Protein AF-A0A8J9ZWD4-F1 (afdb_monomer)

Organism: Branchiostoma lanceolatum (NCBI:txid7740)

Solvent-accessible surface area (backbone atoms only — not comparable to full-atom values): 39593 Å² total; per-residue (Å²): 145,83,87,88,89,80,88,65,90,66,72,82,62,33,59,88,86,48,94,66,68,69,98,55,68,81,58,36,62,58,52,44,51,43,50,54,61,42,58,78,72,52,70,60,91,57,50,64,31,52,49,51,50,47,23,53,37,30,62,64,36,98,76,34,88,62,50,24,57,52,51,38,50,60,44,39,73,77,40,79,74,46,52,34,43,41,38,41,48,23,54,53,26,52,78,68,70,36,61,70,61,19,48,53,30,49,52,51,49,53,54,58,73,67,48,86,49,70,69,36,45,43,48,36,19,50,45,29,36,33,53,16,51,50,41,67,69,48,73,90,82,44,78,71,61,42,54,52,36,42,52,51,19,42,55,28,32,50,51,18,51,63,60,46,66,90,46,91,75,60,56,69,69,53,54,36,54,49,33,42,53,41,17,53,38,35,66,66,58,79,65,89,80,56,84,64,38,53,63,51,16,49,50,34,23,56,55,28,53,65,48,60,78,82,44,91,51,30,53,58,53,26,18,51,25,27,33,51,48,13,55,46,46,50,51,46,50,75,76,32,90,86,64,73,83,55,65,78,60,44,71,75,26,59,87,36,77,53,17,74,80,34,64,30,46,12,24,35,47,54,12,38,74,63,36,73,87,45,38,66,53,29,32,52,46,13,54,55,29,48,75,71,69,38,56,67,66,14,47,56,26,25,48,53,17,36,73,74,42,68,55,30,59,76,34,16,67,38,31,38,50,49,13,51,49,28,45,51,53,49,54,48,48,52,69,72,38,57,92,91,53,79,75,69,75,62,63,41,47,52,53,16,42,56,24,20,48,43,15,24,75,22,41,87,40,40,69,34,32,38,49,36,14,51,41,27,40,60,66,7,31,40,94,82,85,48,48,71,76,34,68,66,37,39,49,52,13,46,52,25,29,52,51,18,38,66,68,34,91,73,66,50,57,24,68,50,28,39,52,39,13,54,53,27,48,54,72,64,41,34,67,65,12,22,54,26,11,47,56,10,52,79,50,46,63,57,84,63,45,66,36,54,31,45,28,52,50,25,45,58,51,53,46,74,75,45,87,90,50,45,66,56,42,35,52,50,47,34,46,52,54,50,54,41,53,77,57,25,93,68,49,61,76,34,46,40,65,44,43,68,75,40,47,70,61,47,50,51,19,37,48,54,25,47,78,69,70,37,54,70,61,26,44,57,58,39,57,56,31,77,80,40,92,52,64,67,57,28,52,51,32,58,55,54,54,71,70,49,82,80,84,77,79,84,84,79,75,86,89,86,86,83,89,78,89,76,77,92,70,81,87,67,90,68,71,82,64,74,50,89,62,31,77,77,48,94,84,30,76,17,34,27,22,55,46,58,30,84,91,52,40,69,54,43,65,70,49,49,46,47,47,40,28,64,74,64,57,36,14,72,41,44,67,97,80,64,50,61,87,92,57,56,69,67,61,41,52,53,48,45,52,75,31,14,65,27,39,37,36,48,37,25,63,62,21,71,71,30,70,66,40,50,51,53,49,52,51,45,52,52,50,23,60,76,68,65,46,69,29,67,44,40,32,30,55,35,84,53,83,72,53,79,92,50,66,88,52,86,55,52,77,38,49,89,51,77,80,43,78,64,54,55,49,52,52,51,49,59,70,77,48,59,74,84,84,126

Nearest PDB structures (foldseek):
  7fcc-assembly1_A  TM=8.249E-01  e=3.438E-04  Homo sapiens
  6vbv-assembly1_4  TM=5.078E-01  e=5.452E-06  Bos taurus
  6voa-assembly1_F  TM=5.390E-01  e=8.966E-05  Bos taurus
  7xn7-assembly1_q  TM=3.445E-01  e=4.523E-06  Komagataella phaffii
  9g8o-assembly1_B  TM=3.625E-01  e=1.150E-05  Homo sapiens

Sequence (726 aa):
MADSKSSSTVPKPGFFHLDLLNNNQQDVPPRHNGLHGRMELEKGPMESAMTNLLSVLEFHKIRGKGEARKLLEALTERDENNLNAIANKQFIYGQLMRAKDEMACRDRLQELLSDESDATTARNARCFAEQGYALLFVREDNKGTFGNKISQAISLLEKALDLVRDIDVVTEEERLVWKFYLGKCYGRSNQVRDQDKLPSARRMLIEVTKMNPRWEHSKFYIARAWAHLGDLESKCRERWTSYKSPDNLLEEILQTEEGHIGPQFGCYRKALEINPDDSEIYRRCGRSYMRREMYEEARQMLDKSIEMMPDSTSNWFAYHLRSDLNMRQYEQLVKDSPKGGALPSKQLLQRAKQDAHASWEGAMTPFNIYHLGKVCHRLAIHPVTNEVLNRDELGDALDNFAMALQVEDTFANPKIHAARGRSLEVAGEHEKATESYKRAVENDDATFTGNLAGVLRNLLKLYGSEDRHREHYIAELAFWINEGYKRYPDITRALQGCVFKFGNQMIQACQHLIDHGKFEVARICLGCFQRHNNFRYQRTAASMERKLPLVYDDRASGPDDMLSAQSKSDVRVNLPVAVEKPRHGQEFQYDFFVSHSSKDADWVDFALLPALEADLRFKGCVADRDFVPGKSVFDNIIYSIENSYKTLLILTPNFVTSEWCKYETEQALMESLKSKTGRVIPIMLHECDVPASVRTITYLDVSRDAIGSYDWLKLKKALEETPPTD

Foldseek 3Di:
DDDDPDPDLFDPAAQVVPPLDDPDLVQLVLLLVLLVVVLVQADDLLNLLSLRLNLVSLVSHPPSVCVSVVSLVVSCVVPVLQRHSLVNQLVVCVVVVVVVSNVVSVVSNVVLSPDPDLVSLLNSLSRLLSNLVSLVSHDPQDPVVNLVSLVSSLVSLVSSCVSCVPPPPDDPLSNLVSLLSNLVSLLPRPPPPPPPSLVSSLVSLVVLLVPDPPPPRSLVSNLVSLLSNLSSQLVCVVVDVPDDDDPVLLVQQVVDPCVVVHSSSSSLVSSCVSPVLALVSLLSNLVSCVVVVVLVSSLVSLVSSCVSPVQCLNVLSSLQSQLVSLVVVQVVQQVVAPVVHDHDDCVSLVSSLVSLVSSCVNPVHLVSLLSNLVSLLVVQADPPPRAGPHVVSLVSSL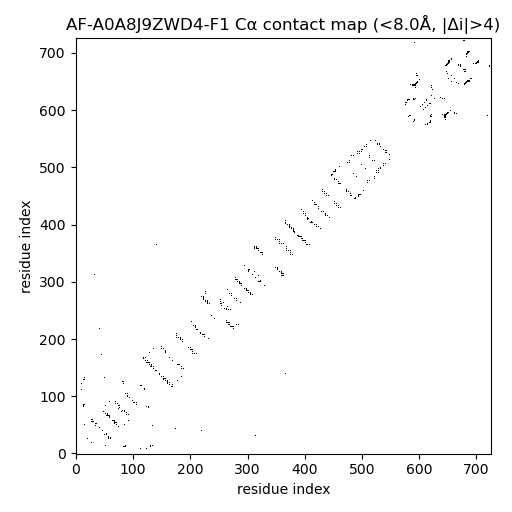VSLVSSLVRSPVSQALSSLQSNLSSCVNVVVLVSSLVSLVSSLVRDDQADLVSLLSNLVSLLVVCVPDDPCVVVSLLVNLVSLVVNVVRHVDNLVSLLVCCQPPVVSLLSSLVVCVVVPVLVSSLSNLVSCCPHPDVVSVVSSVVVNVPGDDDDPPPPDDDDDDDDDDDDDDDDPDDQDQLCCAPPDPQARFLEEEQDFPVCVCCCRPPVCCLCCVVVNGHYDYCVPHADPPDDPLVSLLNRLNRHQAYEYEDDQRLVPDPRSVSSLVSNLVVCVVVVFQRYEYEDCADDDPDPSCVVPDHHYCRPHHCDPVSSVVVSVVSVDTPDDD

Radius of gyration: 31.91 Å; Cα contacts (8 Å, |Δi|>4): 983; chains: 1; bounding box: 80×74×87 Å

Mean predicted aligned error: 15.42 Å

InterPro domains:
  IPR000157 Toll/interleukin-1 receptor homology (TIR) domain [PF13676] (592-705)
  IPR000157 Toll/interleukin-1 receptor homology (TIR) domain [PS50104] (588-719)
  IPR000157 Toll/interleukin-1 receptor homology (TIR) domain [SM00255] (589-722)
  IPR011990 Tetratricopeptide-like helical domain superfamily [G3DSA:1.25.40.10] (15-245)
  IPR011990 Tetratricopeptide-like helical domain superfamily [G3DSA:1.25.40.10] (265-365)
  IPR011990 Tetratricopeptide-like helical domain superfamily [G3DSA:1.25.40.10] (384-526)
  IPR011990 Tetratricopeptide-like helical domain superfamily [SSF48452] (186-444)
  IPR019734 Tetratricopeptide repeat [PS50005] (279-312)
  IPR019734 Tetratricopeptide repeat [SM00028] (279-312)
  IPR019734 Tetratricopeptide repeat [SM00028] (414-447)
  IPR035897 Toll/interleukin-1 receptor homology (TIR) domain superfamily [G3DSA:3.40.50.10140] (589-720)
  IPR035897 Toll/interleukin-1 receptor homology (TIR) domain superfamily [SSF52200] (584-721)
  IPR042342 Tetratricopeptide repeat protein 22 [PTHR16253] (9-721)

pLDDT: mean 84.42, std 15.43, range [25.09, 98.31]

Secondary structure (DSSP, 8-state):
---S--S-SS----STTS--S-S-GGGHHHHHHHHHHHHHH--STTHHHHHHHHHHHHHHSTT-TTHHHHHHHHHHHH-TT-HHHHHHHHHHHHHTT-HHHHHHHHHHHHHHHH--SHHHHHHHHHHHHHHHHHHHTS--S-HHHHHHHHHHHHHHHHHHHHHTTT-TTS-HHHHHHHHHHHHHHHHH---TT-TTHHHHHHHHHHHHHTS-TTSTTHHHHHHHHHHHHHHHHHHHHHH-TT----HHHHHHHTTSHHHHH-HHHHHHHHHHHH-TT-HHHHHHHHHHHHHTT-HHHHHHHHHHHHHH---HHHHHHHHHHHHHHHHHHHHHHHHHSPTTSPPPPTHHHHHHHHHHHHHHHH---HHHHHHHHHHHHHHHB-TTT--BS-HHHHHHHHHHHHHHHHHSTT---HHHHHHHHHHHHHHT-HHHHHHHHHHHHHH--TT-THHHHHHHHHHHHHHTT-STTHHHHHHHHHHHHHHHHHH-S--HHHHHHHHHH-HHHHHHHHHHHHHTT-HHHHHHHHHGGGG-S-HHHHHHHHHHHTTSPPPP----------------------S-----S-SS-TT-SEEEEEE--GGGHHHIIIIIHIIIIIIS---EE-HHHHSPTTS-HHHHHHHHHHTEEEEEEEESHHHHT-HHHHHHHHHHHHHHHHHTS--EEEEESS-----TTTTTS--EE-SSSS--HHHHHHHHHHHH-PPP--

Structure (mmCIF, N/CA/C/O backbone):
data_AF-A0A8J9ZWD4-F1
#
_entry.id   AF-A0A8J9ZWD4-F1
#
loop_
_atom_site.group_PDB
_atom_site.id
_atom_site.type_symbol
_atom_site.label_atom_id
_atom_site.label_alt_id
_atom_site.label_comp_id
_atom_site.label_asym_id
_atom_site.label_entity_id
_atom_site.label_seq_id
_atom_site.pdbx_PDB_ins_code
_atom_site.Cartn_x
_atom_site.Cartn_y
_atom_site.Cartn_z
_atom_site.occupancy
_atom_site.B_iso_or_equiv
_atom_site.auth_seq_id
_atom_site.auth_comp_id
_atom_site.auth_asym_id
_atom_site.auth_atom_id
_atom_site.pdbx_PDB_model_num
ATOM 1 N N . MET A 1 1 ? 48.307 6.789 3.325 1.00 34.34 1 MET A N 1
ATOM 2 C CA . MET A 1 1 ? 47.152 7.377 2.610 1.00 34.34 1 MET A CA 1
ATOM 3 C C . MET A 1 1 ? 46.886 6.560 1.354 1.00 34.34 1 MET A C 1
ATOM 5 O O . MET A 1 1 ? 47.219 6.976 0.257 1.00 34.34 1 MET A O 1
ATOM 9 N N . ALA A 1 2 ? 46.345 5.367 1.545 1.00 34.41 2 ALA A N 1
ATOM 10 C CA . ALA A 1 2 ? 45.766 4.507 0.525 1.00 34.41 2 ALA A CA 1
ATOM 11 C C . ALA A 1 2 ? 44.961 3.502 1.346 1.00 34.41 2 ALA A C 1
ATOM 13 O O . ALA A 1 2 ? 45.567 2.830 2.168 1.00 34.41 2 ALA A O 1
ATOM 14 N N . ASP A 1 3 ? 43.633 3.600 1.279 1.00 35.19 3 ASP A N 1
ATOM 15 C CA . ASP A 1 3 ? 42.637 2.572 1.620 1.00 35.19 3 ASP A CA 1
ATOM 16 C C . ASP A 1 3 ? 41.303 3.239 1.978 1.00 35.19 3 ASP A C 1
ATOM 18 O O . ASP A 1 3 ? 41.255 4.125 2.833 1.00 35.19 3 ASP A O 1
ATOM 22 N N . SER A 1 4 ? 40.237 2.790 1.292 1.00 31.16 4 SER A N 1
ATOM 23 C CA . SER A 1 4 ? 38.785 2.990 1.539 1.00 31.16 4 SER A CA 1
ATOM 24 C C . SER A 1 4 ? 37.913 3.545 0.389 1.00 31.16 4 SER A C 1
ATOM 26 O O . SER A 1 4 ? 36.801 4.007 0.631 1.00 31.16 4 SER A O 1
ATOM 28 N N . LYS A 1 5 ? 38.313 3.413 -0.885 1.00 32.53 5 LYS A N 1
ATOM 29 C CA . LYS A 1 5 ? 37.380 3.543 -2.032 1.00 32.53 5 LYS A CA 1
ATOM 30 C C . LYS A 1 5 ? 37.422 2.309 -2.943 1.00 32.53 5 LYS A C 1
ATOM 32 O O . LYS A 1 5 ? 37.867 2.392 -4.077 1.00 32.53 5 LYS A O 1
ATOM 37 N N . SER A 1 6 ? 36.973 1.156 -2.451 1.00 40.47 6 SER A N 1
ATOM 38 C CA . SER A 1 6 ? 36.888 -0.086 -3.243 1.00 40.47 6 SER A CA 1
ATOM 39 C C . SER A 1 6 ? 35.563 -0.840 -3.051 1.00 40.47 6 SER A C 1
ATOM 41 O O . SER A 1 6 ? 35.550 -2.049 -2.849 1.00 40.47 6 SER A O 1
ATOM 43 N N . SER A 1 7 ? 34.416 -0.156 -3.164 1.00 44.47 7 SER A N 1
ATOM 44 C CA . SER A 1 7 ? 33.125 -0.850 -3.359 1.00 44.47 7 SER A CA 1
ATOM 45 C C . SER A 1 7 ? 32.652 -0.771 -4.822 1.00 44.47 7 SER A C 1
ATOM 47 O O . SER A 1 7 ? 31.822 0.044 -5.208 1.00 44.47 7 SER A O 1
ATOM 49 N N . SER A 1 8 ? 33.292 -1.638 -5.616 1.00 57.69 8 SER A N 1
ATOM 50 C CA . SER A 1 8 ? 32.954 -2.228 -6.926 1.00 57.69 8 SER A CA 1
ATOM 51 C C . SER A 1 8 ? 32.304 -1.359 -8.024 1.00 57.69 8 SER A C 1
ATOM 53 O O . SER A 1 8 ? 31.080 -1.260 -8.129 1.00 57.69 8 SER A O 1
ATOM 55 N N . THR A 1 9 ? 33.134 -0.884 -8.959 1.00 74.50 9 THR A N 1
ATOM 56 C CA . THR A 1 9 ? 32.748 -0.496 -10.336 1.00 74.50 9 THR A CA 1
ATOM 57 C C . THR A 1 9 ? 32.312 -1.693 -11.196 1.00 74.50 9 THR A C 1
ATOM 59 O O . THR A 1 9 ? 31.734 -1.518 -12.266 1.00 74.50 9 THR A O 1
ATOM 62 N N . VAL A 1 10 ? 32.570 -2.912 -10.717 1.00 87.12 10 VAL A N 1
ATOM 63 C CA . VAL A 1 10 ? 32.197 -4.175 -11.357 1.00 87.12 10 VAL A CA 1
ATOM 64 C C . VAL A 1 10 ? 30.813 -4.618 -10.856 1.00 87.12 10 VAL A C 1
ATOM 66 O O . VAL A 1 10 ? 30.626 -4.747 -9.641 1.00 87.12 10 VAL A O 1
ATOM 69 N N . PRO A 1 11 ? 29.826 -4.843 -11.743 1.00 91.50 11 PRO A N 1
ATOM 70 C CA . PRO A 1 11 ? 28.492 -5.282 -11.351 1.00 91.50 11 PRO A CA 1
ATOM 71 C C . PRO A 1 11 ? 28.474 -6.762 -10.960 1.00 91.50 11 PRO A C 1
ATOM 73 O O . PRO A 1 11 ? 29.267 -7.559 -11.454 1.00 91.50 11 PRO A O 1
ATOM 76 N N . LYS A 1 12 ? 27.495 -7.151 -10.134 1.00 94.25 12 LYS A N 1
ATOM 77 C CA . LYS A 1 12 ? 27.036 -8.542 -10.026 1.00 94.25 12 LYS A CA 1
ATOM 78 C C . LYS A 1 12 ? 25.915 -8.727 -11.056 1.00 94.25 12 LYS A C 1
ATOM 80 O O . LYS A 1 12 ? 24.835 -8.187 -10.823 1.00 94.25 12 LYS A O 1
ATOM 85 N N . PRO A 1 13 ? 26.127 -9.403 -12.198 1.00 95.75 13 PRO A N 1
ATOM 86 C CA . PRO A 1 13 ? 25.119 -9.421 -13.254 1.00 95.75 13 PRO A CA 1
ATOM 87 C C . PRO A 1 13 ? 23.950 -10.373 -12.963 1.00 95.75 13 PRO A C 1
ATOM 89 O O . PRO A 1 13 ? 24.036 -11.269 -12.119 1.00 95.75 13 PRO A O 1
ATOM 92 N N . GLY A 1 14 ? 22.857 -10.189 -13.702 1.00 94.00 14 GLY A N 1
ATOM 93 C CA . GLY A 1 14 ? 21.661 -11.032 -13.659 1.00 94.00 14 GLY A CA 1
ATOM 94 C C . GLY A 1 14 ? 20.577 -10.486 -12.735 1.00 94.00 14 GLY A C 1
ATOM 95 O O . GLY A 1 14 ? 20.808 -9.597 -11.928 1.00 94.00 14 GLY A O 1
ATOM 96 N N . PHE A 1 15 ? 19.357 -10.990 -12.869 1.00 93.25 15 PHE A N 1
ATOM 97 C CA . PHE A 1 15 ? 18.174 -10.473 -12.175 1.00 93.25 15 PHE A CA 1
ATOM 98 C C . PHE A 1 15 ? 17.671 -11.421 -11.082 1.00 93.25 15 PHE A C 1
ATOM 100 O O . PHE A 1 15 ? 16.990 -10.981 -10.166 1.00 93.25 15 PHE A O 1
ATOM 107 N N . PHE A 1 16 ? 18.054 -12.700 -11.109 1.00 86.94 16 PHE A N 1
ATOM 108 C CA . PHE A 1 16 ? 17.645 -13.686 -10.096 1.00 86.94 16 PHE A CA 1
ATOM 109 C C . PHE A 1 16 ? 18.197 -13.418 -8.689 1.00 86.94 16 PHE A C 1
ATOM 111 O O . PHE A 1 16 ? 17.699 -13.976 -7.718 1.00 86.94 16 PHE A O 1
ATOM 118 N N . HIS A 1 17 ? 19.222 -12.570 -8.561 1.00 86.94 17 HIS A N 1
ATOM 119 C CA . HIS A 1 17 ? 19.726 -12.131 -7.259 1.00 86.94 17 HIS A CA 1
ATOM 120 C C . HIS A 1 17 ? 19.023 -10.867 -6.737 1.00 86.94 17 HIS A C 1
ATOM 122 O O . HIS A 1 17 ? 19.260 -10.472 -5.595 1.00 86.94 17 HIS A O 1
ATOM 128 N N . LEU A 1 18 ? 18.219 -10.207 -7.576 1.00 84.56 18 LEU A N 1
ATOM 129 C CA . LEU A 1 18 ? 17.433 -9.042 -7.204 1.00 84.56 18 LEU A CA 1
ATOM 130 C C . LEU A 1 18 ? 16.110 -9.521 -6.598 1.00 84.56 18 LEU A C 1
ATOM 132 O O . LEU A 1 18 ? 15.482 -10.448 -7.106 1.00 84.56 18 LEU A O 1
ATOM 136 N N . ASP A 1 19 ? 15.656 -8.852 -5.542 1.00 79.69 19 ASP A N 1
ATOM 137 C CA . ASP A 1 19 ? 14.355 -9.108 -4.916 1.00 79.69 19 ASP A CA 1
ATOM 138 C C . ASP A 1 19 ? 13.209 -8.557 -5.797 1.00 79.69 19 ASP A C 1
ATOM 140 O O . ASP A 1 19 ? 12.568 -7.543 -5.501 1.00 79.69 19 ASP A O 1
ATOM 144 N N . LEU A 1 20 ? 13.011 -9.171 -6.968 1.00 77.31 20 LEU A N 1
ATOM 145 C CA . LEU A 1 20 ? 12.060 -8.716 -7.987 1.00 77.31 20 LEU A CA 1
ATOM 146 C C . LEU A 1 20 ? 10.673 -9.315 -7.817 1.00 77.31 20 LEU A C 1
ATOM 148 O O . LEU A 1 20 ? 9.708 -8.684 -8.248 1.00 77.31 20 LEU A O 1
ATOM 152 N N . LEU A 1 21 ? 10.559 -10.501 -7.228 1.00 71.19 21 LEU A N 1
ATOM 153 C CA . LEU A 1 21 ? 9.311 -11.237 -7.047 1.00 71.19 21 LEU A CA 1
ATOM 154 C C . LEU A 1 21 ? 9.020 -11.390 -5.560 1.00 71.19 21 LEU A C 1
ATOM 156 O O . LEU A 1 21 ? 9.911 -11.730 -4.793 1.00 71.19 21 LEU A O 1
ATOM 160 N N . ASN A 1 22 ? 7.765 -11.176 -5.172 1.00 58.94 22 ASN A N 1
ATOM 161 C CA . ASN A 1 22 ? 7.299 -11.639 -3.872 1.00 58.94 22 ASN A CA 1
ATOM 162 C C . ASN A 1 22 ? 7.151 -13.170 -3.948 1.00 58.94 22 ASN A C 1
ATOM 164 O O . ASN A 1 22 ? 6.968 -13.719 -5.036 1.00 58.94 22 ASN A O 1
ATOM 168 N N . ASN A 1 23 ? 7.191 -13.869 -2.812 1.00 50.44 23 ASN A N 1
ATOM 169 C CA . ASN A 1 23 ? 7.121 -15.339 -2.749 1.00 50.44 23 ASN A CA 1
ATOM 170 C C . ASN A 1 23 ? 5.834 -15.947 -3.359 1.00 50.44 23 ASN A C 1
ATOM 172 O O . ASN A 1 23 ? 5.723 -17.167 -3.471 1.00 50.44 23 ASN A O 1
ATOM 176 N N . ASN A 1 24 ? 4.866 -15.120 -3.768 1.00 56.00 24 ASN A N 1
ATOM 177 C CA . ASN A 1 24 ? 3.596 -15.540 -4.338 1.00 56.00 24 ASN A CA 1
ATOM 178 C C . ASN A 1 24 ? 3.635 -15.591 -5.881 1.00 56.00 24 ASN A C 1
ATOM 180 O O . ASN A 1 24 ? 3.670 -14.570 -6.570 1.00 56.00 24 ASN A O 1
ATOM 184 N N . GLN A 1 25 ? 3.565 -16.802 -6.444 1.00 59.66 25 GLN A N 1
ATOM 185 C CA . GLN A 1 25 ? 3.552 -17.031 -7.898 1.00 59.66 25 GLN A CA 1
ATOM 186 C C . GLN A 1 25 ? 2.307 -16.455 -8.606 1.00 59.66 25 GLN A C 1
ATOM 188 O O . GLN A 1 25 ? 2.310 -16.324 -9.832 1.00 59.66 25 GLN A O 1
ATOM 193 N N . GLN A 1 26 ? 1.255 -16.084 -7.866 1.00 60.03 26 GLN A N 1
ATOM 194 C CA . GLN A 1 26 ? 0.027 -15.502 -8.424 1.00 60.03 26 GLN A CA 1
ATOM 195 C C . GLN A 1 26 ? 0.227 -14.092 -9.009 1.00 60.03 26 GLN A C 1
ATOM 197 O O . GLN A 1 26 ? -0.520 -13.697 -9.903 1.00 60.03 26 GLN A O 1
ATOM 202 N N . ASP A 1 27 ? 1.270 -13.366 -8.593 1.00 63.84 27 ASP A N 1
ATOM 203 C CA . ASP A 1 27 ? 1.571 -12.015 -9.095 1.00 63.84 27 ASP A CA 1
ATOM 204 C C . ASP A 1 27 ? 2.323 -12.005 -10.434 1.00 63.84 27 ASP A C 1
ATOM 206 O O . ASP A 1 27 ? 2.458 -10.961 -11.083 1.00 63.84 27 ASP A O 1
ATOM 210 N N . VAL A 1 28 ? 2.828 -13.159 -10.872 1.00 71.81 28 VAL A N 1
ATOM 211 C CA . VAL A 1 28 ? 3.659 -13.270 -12.076 1.00 71.81 28 VAL A CA 1
ATOM 212 C C . VAL A 1 28 ? 2.867 -12.969 -13.362 1.00 71.81 28 VAL A C 1
ATOM 214 O O . VAL A 1 28 ? 3.343 -12.148 -14.152 1.00 71.81 28 VAL A O 1
ATOM 217 N N . PRO A 1 29 ? 1.662 -13.533 -13.608 1.00 71.31 29 PRO A N 1
ATOM 218 C CA . PRO A 1 29 ? 0.928 -13.291 -14.855 1.00 71.31 29 PRO A CA 1
ATOM 219 C C . PRO A 1 29 ? 0.496 -11.828 -15.089 1.00 71.31 29 PRO A C 1
ATOM 221 O O . PRO A 1 29 ? 0.737 -11.323 -16.188 1.00 71.31 29 PRO A O 1
ATOM 224 N N . PRO A 1 30 ? -0.063 -11.088 -14.105 1.00 69.00 30 PRO A N 1
ATOM 225 C CA . PRO A 1 30 ? -0.394 -9.672 -14.296 1.00 69.00 30 PRO A CA 1
ATOM 226 C C . PRO A 1 30 ? 0.837 -8.806 -14.591 1.00 69.00 30 PRO A C 1
ATOM 228 O O . PRO A 1 30 ? 0.779 -7.892 -15.414 1.00 69.00 30 PRO A O 1
ATOM 231 N N . ARG A 1 31 ? 1.977 -9.098 -13.946 1.00 75.00 31 ARG A N 1
ATOM 232 C CA . ARG A 1 31 ? 3.239 -8.380 -14.187 1.00 75.00 31 ARG A CA 1
ATOM 233 C C . ARG A 1 31 ? 3.815 -8.679 -15.561 1.00 75.00 31 ARG A C 1
ATOM 235 O O . ARG A 1 31 ? 4.311 -7.765 -16.213 1.00 75.00 31 ARG A O 1
ATOM 242 N N . HIS A 1 32 ? 3.716 -9.930 -15.998 1.00 80.69 32 HIS A N 1
ATOM 243 C CA . HIS A 1 32 ? 4.103 -10.346 -17.339 1.00 80.69 32 HIS A CA 1
ATOM 244 C C . HIS A 1 32 ? 3.308 -9.572 -18.398 1.00 80.69 32 HIS A C 1
ATOM 246 O O . HIS A 1 32 ? 3.898 -8.938 -19.269 1.00 80.69 32 HIS A O 1
ATOM 252 N N . ASN A 1 33 ? 1.977 -9.553 -18.286 1.00 76.19 33 ASN A N 1
ATOM 253 C CA . ASN A 1 33 ? 1.113 -8.883 -19.261 1.00 76.19 33 ASN A CA 1
ATOM 254 C C . ASN A 1 33 ? 1.341 -7.365 -19.286 1.00 76.19 33 ASN A C 1
ATOM 256 O O . ASN A 1 33 ? 1.467 -6.781 -20.359 1.00 76.19 33 ASN A O 1
ATOM 260 N N . GLY A 1 34 ? 1.478 -6.735 -18.113 1.00 76.00 34 GLY A N 1
ATOM 261 C CA . GLY A 1 34 ? 1.783 -5.305 -18.025 1.00 76.00 34 GLY A CA 1
ATOM 262 C C . GLY A 1 34 ? 3.153 -4.937 -18.608 1.00 76.00 34 GLY A C 1
ATOM 263 O O . GLY A 1 34 ? 3.301 -3.866 -19.195 1.00 76.00 34 GLY A O 1
ATOM 264 N N . LEU A 1 35 ? 4.157 -5.812 -18.474 1.00 83.62 35 LEU A N 1
ATOM 265 C CA . LEU A 1 35 ? 5.470 -5.601 -19.089 1.00 83.62 35 LEU A CA 1
ATOM 266 C C . LEU A 1 35 ? 5.400 -5.761 -20.610 1.00 83.62 35 LEU A C 1
ATOM 268 O O . LEU A 1 35 ? 5.967 -4.941 -21.323 1.00 83.62 35 LEU A O 1
ATOM 272 N N . HIS A 1 36 ? 4.653 -6.754 -21.097 1.00 81.62 36 HIS A N 1
ATOM 273 C CA . HIS A 1 36 ? 4.448 -6.973 -22.527 1.00 81.62 36 HIS A CA 1
ATOM 274 C C . HIS A 1 36 ? 3.785 -5.765 -23.202 1.00 81.62 36 HIS A C 1
ATOM 276 O O . HIS A 1 36 ? 4.324 -5.240 -24.172 1.00 81.62 36 HIS A O 1
ATOM 282 N N . GLY A 1 37 ? 2.682 -5.252 -22.643 1.00 78.38 37 GLY A N 1
ATOM 283 C CA . GLY A 1 37 ? 2.024 -4.050 -23.173 1.00 78.38 37 GLY A CA 1
ATOM 284 C C . GLY A 1 37 ? 2.930 -2.814 -23.143 1.00 78.38 37 GLY A C 1
ATOM 285 O O . GLY A 1 37 ? 2.856 -1.950 -24.012 1.00 78.38 37 GLY A O 1
ATOM 286 N N . ARG A 1 38 ? 3.860 -2.735 -22.182 1.00 82.44 38 ARG A N 1
ATOM 287 C CA . ARG A 1 38 ? 4.849 -1.653 -22.143 1.00 82.44 38 ARG A CA 1
ATOM 288 C C . ARG A 1 38 ? 5.907 -1.770 -23.237 1.00 82.44 38 ARG A C 1
ATOM 290 O O . ARG A 1 38 ? 6.284 -0.741 -23.785 1.00 82.44 38 ARG A O 1
ATOM 297 N N . MET A 1 39 ? 6.361 -2.978 -23.565 1.00 86.56 39 MET A N 1
ATOM 298 C CA . MET A 1 39 ? 7.330 -3.207 -24.647 1.00 86.56 39 MET A CA 1
ATOM 299 C C . MET A 1 39 ? 6.781 -2.816 -26.029 1.00 86.56 39 MET A C 1
ATOM 301 O O . MET A 1 39 ? 7.552 -2.544 -26.944 1.00 86.56 39 MET A O 1
ATOM 305 N N . GLU A 1 40 ? 5.458 -2.754 -26.190 1.00 81.81 40 GLU A N 1
ATOM 306 C CA . GLU A 1 40 ? 4.823 -2.253 -27.416 1.00 81.81 40 GLU A CA 1
ATOM 307 C C . GLU A 1 40 ? 4.905 -0.720 -27.533 1.00 81.81 40 GLU A C 1
ATOM 309 O O . GLU A 1 40 ? 4.991 -0.188 -28.641 1.00 81.81 40 GLU A O 1
ATOM 314 N N . LEU A 1 41 ? 4.917 -0.013 -26.395 1.00 81.38 41 LEU A N 1
ATOM 315 C CA . LEU A 1 41 ? 4.883 1.453 -26.309 1.00 81.38 41 LEU A CA 1
ATOM 316 C C . LEU A 1 41 ? 6.269 2.087 -26.130 1.00 81.38 41 LEU A C 1
ATOM 318 O O . LEU A 1 41 ? 6.519 3.189 -26.618 1.00 81.38 41 LEU A O 1
ATOM 322 N N . GLU A 1 42 ? 7.156 1.422 -25.392 1.00 88.00 42 GLU A N 1
ATOM 323 C CA . GLU A 1 42 ? 8.497 1.894 -25.064 1.00 88.00 42 GLU A CA 1
ATOM 324 C C . GLU A 1 42 ? 9.539 1.108 -25.858 1.00 88.00 42 GLU A C 1
ATOM 326 O O . GLU A 1 42 ? 9.717 -0.090 -25.647 1.00 88.00 42 GLU A O 1
ATOM 331 N N . LYS A 1 43 ? 10.265 1.814 -26.725 1.00 85.44 43 LYS A N 1
ATOM 332 C CA . LYS A 1 43 ? 11.396 1.281 -27.489 1.00 85.44 43 LYS A CA 1
ATOM 333 C C . LYS A 1 43 ? 12.693 2.015 -27.148 1.00 85.44 43 LYS A C 1
ATOM 335 O O . LYS A 1 43 ? 12.664 3.123 -26.596 1.00 85.44 43 LYS A O 1
ATOM 340 N N . GLY A 1 44 ? 13.829 1.395 -27.451 1.00 88.19 44 GLY A N 1
ATOM 341 C CA . GLY A 1 44 ? 15.160 1.980 -27.264 1.00 88.19 44 GLY A CA 1
ATOM 342 C C . GLY A 1 44 ? 16.002 1.338 -26.145 1.00 88.19 44 GLY A C 1
ATOM 343 O O . GLY A 1 44 ? 15.901 0.134 -25.919 1.00 88.19 44 GLY A O 1
ATOM 344 N N . PRO A 1 45 ? 16.849 2.102 -25.421 1.00 89.81 45 PRO A N 1
ATOM 345 C CA . PRO A 1 45 ? 17.940 1.546 -24.604 1.00 89.81 45 PRO A CA 1
ATOM 346 C C . PRO A 1 45 ? 17.543 0.615 -23.447 1.00 89.81 45 PRO A C 1
ATOM 348 O O . PRO A 1 45 ? 18.400 -0.065 -22.897 1.00 89.81 45 PRO A O 1
ATOM 351 N N . MET A 1 46 ? 16.268 0.589 -23.048 1.00 93.38 46 MET A N 1
ATOM 352 C CA . MET A 1 46 ? 15.764 -0.271 -21.965 1.00 93.38 46 MET A CA 1
ATOM 353 C C . MET A 1 46 ? 15.078 -1.551 -22.461 1.00 93.38 46 MET A C 1
ATOM 355 O O . MET A 1 46 ? 14.562 -2.321 -21.651 1.00 93.38 46 MET A O 1
ATOM 359 N N . GLU A 1 47 ? 15.072 -1.824 -23.768 1.00 92.94 47 GLU A N 1
ATOM 360 C CA . GLU A 1 47 ? 14.500 -3.058 -24.328 1.00 92.94 47 GLU A CA 1
ATOM 361 C C . GLU A 1 47 ? 15.175 -4.324 -23.789 1.00 92.94 47 GLU A C 1
ATOM 363 O O . GLU A 1 47 ? 14.498 -5.314 -23.489 1.00 92.94 47 GLU A O 1
ATOM 368 N N . SER A 1 48 ? 16.495 -4.288 -23.601 1.00 94.12 48 SER A N 1
ATOM 369 C CA . SER A 1 48 ? 17.250 -5.376 -22.976 1.00 94.12 48 SER A CA 1
ATOM 370 C C . SER A 1 48 ? 16.846 -5.572 -21.512 1.00 94.12 48 SER A C 1
ATOM 372 O O . SER A 1 48 ? 16.608 -6.707 -21.098 1.00 94.12 48 SER A O 1
ATOM 374 N N . ALA A 1 49 ? 16.657 -4.487 -20.747 1.00 94.88 49 ALA A N 1
ATOM 375 C CA . ALA A 1 49 ? 16.159 -4.539 -19.369 1.00 94.88 49 ALA A CA 1
ATOM 376 C C . ALA A 1 49 ? 14.771 -5.193 -19.292 1.00 94.88 49 ALA A C 1
ATOM 378 O O . ALA A 1 49 ? 14.534 -6.066 -18.453 1.00 94.88 49 ALA A O 1
ATOM 379 N N . MET A 1 50 ? 13.859 -4.791 -20.185 1.00 93.94 50 MET A N 1
ATOM 380 C CA . MET A 1 50 ? 12.507 -5.348 -20.267 1.00 93.94 50 MET A CA 1
ATOM 381 C C . MET A 1 50 ? 12.535 -6.827 -20.656 1.00 93.94 50 MET A C 1
ATOM 383 O O . MET A 1 50 ? 11.864 -7.631 -20.017 1.00 93.94 50 MET A O 1
ATOM 387 N N . THR A 1 51 ? 13.366 -7.212 -21.625 1.00 94.31 51 THR A N 1
ATOM 388 C CA . THR A 1 51 ? 13.520 -8.613 -22.051 1.00 94.31 51 THR A CA 1
ATOM 389 C C . THR A 1 51 ? 14.116 -9.483 -20.939 1.00 94.31 51 THR A C 1
ATOM 391 O O . THR A 1 51 ? 13.613 -10.575 -20.666 1.00 94.31 51 THR A O 1
ATOM 394 N N . ASN A 1 52 ? 15.139 -8.986 -20.235 1.00 95.25 52 ASN A N 1
ATOM 395 C CA . ASN A 1 52 ? 15.725 -9.649 -19.070 1.00 95.25 52 ASN A CA 1
ATOM 396 C C . ASN A 1 52 ? 14.682 -9.847 -17.962 1.00 95.25 52 ASN A C 1
ATOM 398 O O . ASN A 1 52 ? 14.540 -10.955 -17.443 1.00 95.25 52 ASN A O 1
ATOM 402 N N . LEU A 1 53 ? 13.895 -8.817 -17.642 1.00 92.81 53 LEU A N 1
ATOM 403 C CA . LEU A 1 53 ? 12.825 -8.920 -16.650 1.00 92.81 53 LEU A CA 1
ATOM 404 C C . LEU A 1 53 ? 11.723 -9.895 -17.085 1.00 92.81 53 LEU A C 1
ATOM 406 O O . LEU A 1 53 ? 11.277 -10.709 -16.279 1.00 92.81 53 LEU A O 1
ATOM 410 N N . LEU A 1 54 ? 11.320 -9.856 -18.356 1.00 90.69 54 LEU A N 1
ATOM 411 C CA . LEU A 1 54 ? 10.318 -10.761 -18.913 1.00 90.69 54 LEU A CA 1
ATOM 412 C C . LEU A 1 54 ? 10.771 -12.220 -18.815 1.00 90.69 54 LEU A C 1
ATOM 414 O O . LEU A 1 54 ? 9.969 -13.081 -18.464 1.00 90.69 54 LEU A O 1
ATOM 418 N N . SER A 1 55 ? 12.061 -12.491 -19.038 1.00 91.44 55 SER A N 1
ATOM 419 C CA . SER A 1 55 ? 12.622 -13.836 -18.888 1.00 91.44 55 SER A CA 1
ATOM 420 C C . SER A 1 55 ? 12.515 -14.367 -17.454 1.00 91.44 55 SER A C 1
ATOM 422 O O . SER A 1 55 ? 12.185 -15.536 -17.262 1.00 91.44 55 SER A O 1
ATOM 424 N N . VAL A 1 56 ? 12.708 -13.511 -16.442 1.00 89.62 56 VAL A N 1
ATOM 425 C CA . VAL A 1 56 ? 12.521 -13.881 -15.029 1.00 89.62 56 VAL A CA 1
ATOM 426 C C . VAL A 1 56 ? 11.051 -14.193 -14.752 1.00 89.62 56 VAL A C 1
ATOM 428 O O . VAL A 1 56 ? 10.743 -15.204 -14.124 1.00 89.62 56 VAL A O 1
ATOM 431 N N . LEU A 1 57 ? 10.128 -13.369 -15.258 1.00 87.12 57 LEU A N 1
ATOM 432 C CA . LEU A 1 57 ? 8.689 -13.610 -15.107 1.00 87.12 57 LEU A CA 1
ATOM 433 C C . LEU A 1 57 ? 8.262 -14.924 -15.782 1.00 87.12 57 LEU A C 1
ATOM 435 O O . LEU A 1 57 ? 7.555 -15.722 -15.174 1.00 87.12 57 LEU A O 1
ATOM 439 N N . GLU A 1 58 ? 8.727 -15.191 -17.002 1.00 87.25 58 GLU A N 1
ATOM 440 C CA . GLU A 1 58 ? 8.447 -16.443 -17.714 1.00 87.25 58 GLU A CA 1
ATOM 441 C C . GLU A 1 58 ? 9.066 -17.668 -17.030 1.00 87.25 58 GLU A C 1
ATOM 443 O O . GLU A 1 58 ? 8.461 -18.740 -17.029 1.00 87.25 58 GLU A O 1
ATOM 448 N N . PHE A 1 59 ? 10.228 -17.521 -16.386 1.00 86.31 59 PHE A N 1
ATOM 449 C CA . PHE A 1 59 ? 10.846 -18.606 -15.623 1.00 86.31 59 PHE A CA 1
ATOM 450 C C . PHE A 1 59 ? 9.986 -19.025 -14.421 1.00 86.31 59 PHE A C 1
ATOM 452 O O . PHE A 1 59 ? 9.823 -20.216 -14.166 1.00 86.31 59 PHE A O 1
ATOM 459 N N . HIS A 1 60 ? 9.392 -18.062 -13.712 1.00 80.75 60 HIS A N 1
ATOM 460 C CA . HIS A 1 60 ? 8.549 -18.327 -12.540 1.00 80.75 60 HIS A CA 1
ATOM 461 C C . HIS A 1 60 ? 7.085 -18.660 -12.875 1.00 80.75 60 HIS A C 1
ATOM 463 O O . HIS A 1 60 ? 6.293 -18.967 -11.983 1.00 80.75 60 HIS A O 1
ATOM 469 N N . LYS A 1 61 ? 6.700 -18.630 -14.152 1.00 78.38 61 LYS A N 1
ATOM 470 C CA . LYS A 1 61 ? 5.351 -18.974 -14.605 1.00 78.38 61 LYS A CA 1
ATOM 471 C C . LYS A 1 61 ? 5.166 -20.495 -14.601 1.00 78.38 61 LYS A C 1
ATOM 473 O O . LYS A 1 61 ? 5.914 -21.220 -15.252 1.00 78.38 61 LYS A O 1
ATOM 478 N N . ILE A 1 62 ? 4.086 -20.978 -13.975 1.00 58.41 62 ILE A N 1
ATOM 479 C CA . ILE A 1 62 ? 3.731 -22.412 -13.803 1.00 58.41 62 ILE A CA 1
ATOM 480 C C . ILE A 1 62 ? 3.706 -23.214 -15.133 1.00 58.41 62 ILE A C 1
ATOM 482 O O . ILE A 1 62 ? 3.745 -24.442 -15.136 1.00 58.41 62 ILE A O 1
ATOM 486 N N . ARG A 1 63 ? 3.670 -22.543 -16.296 1.00 57.88 63 ARG A N 1
ATOM 487 C CA . ARG A 1 63 ? 3.666 -23.157 -17.639 1.00 57.88 63 ARG A CA 1
ATOM 488 C C . ARG A 1 63 ? 4.701 -22.551 -18.600 1.00 57.88 63 ARG A C 1
ATOM 490 O O . ARG A 1 63 ? 4.440 -22.506 -19.799 1.00 57.88 63 ARG A O 1
ATOM 497 N N . GLY A 1 64 ? 5.855 -22.100 -18.108 1.00 58.75 64 GLY A N 1
ATOM 498 C CA . GLY A 1 64 ? 6.844 -21.338 -18.888 1.00 58.75 64 GLY A CA 1
ATOM 499 C C . GLY A 1 64 ? 7.479 -22.029 -20.110 1.00 58.75 64 GLY A C 1
ATOM 500 O O . GLY A 1 64 ? 8.215 -21.367 -20.825 1.00 58.75 64 GLY A O 1
ATOM 501 N N . LYS A 1 65 ? 7.239 -23.330 -20.378 1.00 64.06 65 LYS A N 1
ATOM 502 C CA . LYS A 1 65 ? 7.601 -24.103 -21.608 1.00 64.06 65 LYS A CA 1
ATOM 503 C C . LYS A 1 65 ? 8.984 -23.820 -22.258 1.00 64.06 65 LYS A C 1
ATOM 505 O O . LYS A 1 65 ? 9.187 -24.112 -23.435 1.00 64.06 65 LYS A O 1
ATOM 510 N N . GLY A 1 66 ? 9.961 -23.301 -21.511 1.00 77.12 66 GLY A N 1
ATOM 511 C CA . GLY A 1 66 ? 11.265 -22.878 -22.033 1.00 77.12 66 GLY A CA 1
ATOM 512 C C . GLY A 1 66 ? 11.294 -21.507 -22.732 1.00 77.12 66 GLY A C 1
ATOM 513 O O . GLY A 1 66 ? 12.313 -21.184 -23.336 1.00 77.12 66 GLY A O 1
ATOM 514 N N . GLU A 1 67 ? 10.236 -20.697 -22.648 1.00 87.06 67 GLU A N 1
ATOM 515 C CA . GLU A 1 67 ? 10.160 -19.353 -23.247 1.00 87.06 67 GLU A CA 1
ATOM 516 C C . GLU A 1 67 ? 11.186 -18.385 -22.645 1.00 87.06 67 GLU A C 1
ATOM 518 O O . GLU A 1 67 ? 11.859 -17.672 -23.386 1.00 87.06 67 GLU A O 1
ATOM 523 N N . ALA A 1 68 ? 11.414 -18.439 -21.327 1.00 89.19 68 ALA A N 1
ATOM 524 C CA . ALA A 1 68 ? 12.460 -17.653 -20.662 1.00 89.19 68 ALA A CA 1
ATOM 525 C C . ALA A 1 68 ? 13.842 -17.845 -21.310 1.00 89.19 68 ALA A C 1
ATOM 527 O O . ALA A 1 68 ? 14.572 -16.885 -21.550 1.00 89.19 68 ALA A O 1
ATOM 528 N N . ARG A 1 69 ? 14.179 -19.095 -21.656 1.00 90.06 69 ARG A N 1
ATOM 529 C CA . ARG A 1 69 ? 15.426 -19.431 -22.348 1.00 90.06 69 ARG A CA 1
ATOM 530 C C . ARG A 1 69 ? 15.457 -18.844 -23.761 1.00 90.06 69 ARG A C 1
ATOM 532 O O . ARG A 1 69 ? 16.475 -18.272 -24.130 1.00 90.06 69 ARG A O 1
ATOM 539 N N . LYS A 1 70 ? 14.367 -18.955 -24.529 1.00 91.88 70 LYS A N 1
ATOM 540 C CA . LYS A 1 70 ? 14.287 -18.419 -25.902 1.00 91.88 70 LYS A CA 1
ATOM 541 C C . LYS A 1 70 ? 14.451 -16.900 -25.936 1.00 91.88 70 LYS A C 1
ATOM 543 O O . LYS A 1 70 ? 15.174 -16.392 -26.784 1.00 91.88 70 LYS A O 1
ATOM 548 N N . LEU A 1 71 ? 13.815 -16.189 -24.999 1.00 92.56 71 LEU A N 1
ATOM 549 C CA . LEU A 1 71 ? 13.949 -14.736 -24.861 1.00 92.56 71 LEU A CA 1
ATOM 550 C C . LEU A 1 71 ? 15.411 -14.331 -24.658 1.00 92.56 71 LEU A C 1
ATOM 552 O O . LEU A 1 71 ? 15.902 -13.422 -25.322 1.00 92.56 71 LEU A O 1
ATOM 556 N N . LEU A 1 72 ? 16.113 -15.034 -23.766 1.00 94.56 72 LEU A N 1
ATOM 557 C CA . LEU A 1 72 ? 17.515 -14.757 -23.474 1.00 94.56 72 LEU A CA 1
ATOM 558 C C . LEU A 1 72 ? 18.453 -15.181 -24.607 1.00 94.56 72 LEU A C 1
ATOM 560 O O . LEU A 1 72 ? 19.420 -14.475 -24.870 1.00 94.56 72 LEU A O 1
ATOM 564 N N . GLU A 1 73 ? 18.180 -16.296 -25.289 1.00 93.00 73 GLU A N 1
ATOM 565 C CA . GLU A 1 73 ? 18.921 -16.717 -26.487 1.00 93.00 73 GLU A CA 1
ATOM 566 C C . GLU A 1 73 ? 18.823 -15.637 -27.573 1.00 93.00 73 GLU A C 1
ATOM 568 O O . GLU A 1 73 ? 19.855 -15.099 -27.972 1.00 93.00 73 GLU A O 1
ATOM 573 N N . ALA A 1 74 ? 17.606 -15.203 -27.915 1.00 94.94 74 ALA A N 1
ATOM 574 C CA . ALA A 1 74 ? 17.363 -14.140 -28.890 1.00 94.94 74 ALA A CA 1
ATOM 575 C C . ALA A 1 74 ? 17.924 -12.768 -28.470 1.00 94.94 74 ALA A C 1
ATOM 577 O O . ALA A 1 74 ? 18.208 -11.928 -29.325 1.00 94.94 74 ALA A O 1
ATOM 578 N N . LEU A 1 75 ? 18.040 -12.487 -27.166 1.00 95.50 75 LEU A N 1
ATOM 579 C CA . LEU A 1 75 ? 18.710 -11.279 -26.676 1.00 95.50 75 LEU A CA 1
ATOM 580 C C . LEU A 1 75 ? 20.226 -11.387 -26.867 1.00 95.50 75 LEU A C 1
ATOM 582 O O . LEU A 1 75 ? 20.821 -10.474 -27.422 1.00 95.50 75 LEU A O 1
ATOM 586 N N . THR A 1 76 ? 20.837 -12.512 -26.488 1.00 95.62 76 THR A N 1
ATOM 587 C CA . THR A 1 76 ? 22.286 -12.721 -26.660 1.00 95.62 76 THR A CA 1
ATOM 588 C C . THR A 1 76 ? 22.727 -12.878 -28.115 1.00 95.62 76 THR A C 1
ATOM 590 O O . THR A 1 76 ? 23.887 -12.639 -28.416 1.00 95.62 76 THR A O 1
ATOM 593 N N . GLU A 1 77 ? 21.824 -13.247 -29.026 1.00 95.00 77 GLU A N 1
ATOM 594 C CA . GLU A 1 77 ? 22.080 -13.204 -30.475 1.00 95.00 77 GLU A CA 1
ATOM 595 C C . GLU A 1 77 ? 22.171 -11.767 -31.010 1.00 95.00 77 GLU A C 1
ATOM 597 O O . GLU A 1 77 ? 22.888 -11.512 -31.973 1.00 95.00 77 GLU A O 1
ATOM 602 N N . ARG A 1 78 ? 21.444 -10.826 -30.392 1.00 94.19 78 ARG A N 1
ATOM 603 C CA . ARG A 1 78 ? 21.449 -9.400 -30.760 1.00 94.19 78 ARG A CA 1
ATOM 604 C C . ARG A 1 78 ? 22.540 -8.611 -30.038 1.00 94.19 78 ARG A C 1
ATOM 606 O O . ARG A 1 78 ? 23.114 -7.700 -30.622 1.00 94.19 78 ARG A O 1
ATOM 613 N N . ASP A 1 79 ? 22.806 -8.960 -28.783 1.00 93.56 79 ASP A N 1
ATOM 614 C CA . ASP A 1 79 ? 23.836 -8.370 -27.932 1.00 93.56 79 ASP A CA 1
ATOM 615 C C . ASP A 1 79 ? 24.557 -9.476 -27.146 1.00 93.56 79 ASP A C 1
ATOM 617 O O . ASP A 1 79 ? 24.171 -9.854 -26.034 1.00 93.56 79 ASP A O 1
ATOM 621 N N . GLU A 1 80 ? 25.628 -10.003 -27.740 1.00 93.75 80 GLU A N 1
ATOM 622 C CA . GLU A 1 80 ? 26.448 -11.075 -27.161 1.00 93.75 80 GLU A CA 1
ATOM 623 C C . GLU A 1 80 ? 27.210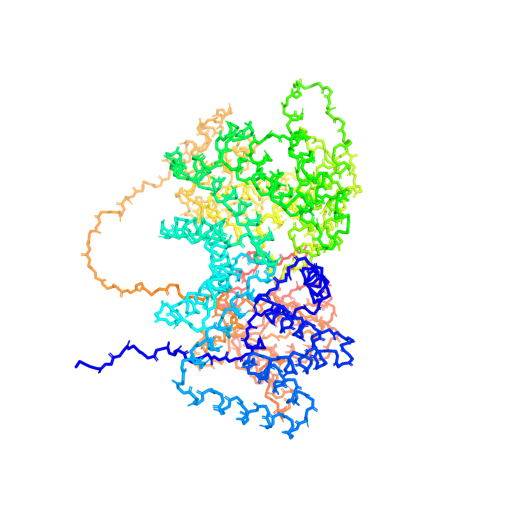 -10.658 -25.892 1.00 93.75 80 GLU A C 1
ATOM 625 O O . GLU A 1 80 ? 27.771 -11.511 -25.201 1.00 93.75 80 GLU A O 1
ATOM 630 N N . ASN A 1 81 ? 27.227 -9.359 -25.572 1.00 93.75 81 ASN A N 1
ATOM 631 C CA . ASN A 1 81 ? 27.959 -8.784 -24.448 1.00 93.75 81 ASN A CA 1
ATOM 632 C C . ASN A 1 81 ? 27.031 -8.323 -23.311 1.00 93.75 81 ASN A C 1
ATOM 634 O O . ASN A 1 81 ? 27.499 -7.726 -22.336 1.00 93.75 81 ASN A O 1
ATOM 638 N N . ASN A 1 82 ? 25.729 -8.622 -23.387 1.00 96.38 82 ASN A N 1
ATOM 639 C CA . ASN A 1 82 ? 24.775 -8.273 -22.339 1.00 96.38 82 ASN A CA 1
ATOM 640 C C . ASN A 1 82 ? 25.010 -9.101 -21.060 1.00 96.38 82 ASN A C 1
ATOM 642 O O . ASN A 1 82 ? 24.578 -10.252 -20.942 1.00 96.38 82 ASN A O 1
ATOM 646 N N . LEU A 1 83 ? 25.671 -8.497 -20.068 1.00 97.25 83 LEU A N 1
ATOM 647 C CA . LEU A 1 83 ? 26.050 -9.171 -18.820 1.00 97.25 83 LEU A CA 1
ATOM 648 C C . LEU A 1 83 ? 24.845 -9.756 -18.067 1.00 97.25 83 LEU A C 1
ATOM 650 O O . LEU A 1 83 ? 24.922 -10.872 -17.549 1.00 97.25 83 LEU A O 1
ATOM 654 N N . ASN A 1 84 ? 23.724 -9.029 -18.010 1.00 97.81 84 ASN A N 1
ATOM 655 C CA . ASN A 1 84 ? 22.523 -9.501 -17.323 1.00 97.81 84 ASN A CA 1
ATOM 656 C C . ASN A 1 84 ? 21.908 -10.711 -18.029 1.00 97.81 84 ASN A C 1
ATOM 658 O O . ASN A 1 84 ? 21.539 -11.675 -17.357 1.00 97.81 84 ASN A O 1
ATOM 662 N N . ALA A 1 85 ? 21.854 -10.700 -19.362 1.00 97.56 85 ALA A N 1
ATOM 663 C CA . ALA A 1 85 ? 21.311 -11.807 -20.139 1.00 97.56 85 ALA A CA 1
ATOM 664 C C . ALA A 1 85 ? 22.148 -13.079 -19.973 1.00 97.56 85 ALA A C 1
ATOM 666 O O . ALA A 1 85 ? 21.595 -14.153 -19.731 1.00 97.56 85 ALA A O 1
ATOM 667 N N . ILE A 1 86 ? 23.480 -12.967 -20.033 1.00 97.62 86 ILE A N 1
ATOM 668 C CA . ILE A 1 86 ? 24.382 -14.118 -19.873 1.00 97.62 86 ILE A CA 1
ATOM 669 C C . ILE A 1 86 ? 24.273 -14.697 -18.455 1.00 97.62 86 ILE A C 1
ATOM 671 O O . ILE A 1 86 ? 24.175 -15.913 -18.299 1.00 97.62 86 ILE A O 1
ATOM 675 N N . ALA A 1 87 ? 24.204 -13.854 -17.420 1.00 97.62 87 ALA A N 1
ATOM 676 C CA . ALA A 1 87 ? 24.021 -14.319 -16.042 1.00 97.62 87 ALA A CA 1
ATOM 677 C C . ALA A 1 87 ? 22.640 -14.941 -15.794 1.00 97.62 87 ALA A C 1
ATOM 679 O O . ALA A 1 87 ? 22.535 -15.956 -15.103 1.00 97.62 87 ALA A O 1
ATOM 680 N N . ASN A 1 88 ? 21.581 -14.399 -16.401 1.00 95.88 88 ASN A N 1
ATOM 681 C CA . ASN A 1 88 ? 20.255 -15.015 -16.365 1.00 95.88 88 ASN A CA 1
ATOM 682 C C . ASN A 1 88 ? 20.257 -16.388 -17.060 1.00 95.88 88 ASN A C 1
ATOM 684 O O . ASN A 1 88 ? 19.704 -17.344 -16.513 1.00 95.88 88 ASN A O 1
ATOM 688 N N . LYS A 1 89 ? 20.930 -16.526 -18.215 1.00 95.25 89 LYS A N 1
ATOM 689 C CA . LYS A 1 89 ? 21.118 -17.821 -18.898 1.00 95.25 89 LYS A CA 1
ATOM 690 C C . LYS A 1 89 ? 21.883 -18.805 -18.026 1.00 95.25 89 LYS A C 1
ATOM 692 O O . LYS A 1 89 ? 21.431 -19.936 -17.882 1.00 95.25 89 LYS A O 1
ATOM 697 N N . GLN A 1 90 ? 22.991 -18.372 -17.419 1.00 95.50 90 GLN A N 1
ATOM 698 C CA . GLN A 1 90 ? 23.779 -19.199 -16.506 1.00 95.50 90 GLN A CA 1
ATOM 699 C C . GLN A 1 90 ? 22.893 -19.765 -15.388 1.00 95.50 90 GLN A C 1
ATOM 701 O O . GLN A 1 90 ? 22.870 -20.976 -15.182 1.00 95.50 90 GLN A O 1
ATOM 706 N N . PHE A 1 91 ? 22.114 -18.912 -14.712 1.00 93.56 91 PHE A N 1
ATOM 707 C CA . PHE A 1 91 ? 21.205 -19.351 -13.652 1.00 93.56 91 PHE A CA 1
ATOM 708 C C . PHE A 1 91 ? 20.189 -20.386 -14.157 1.00 93.56 91 PHE A C 1
ATOM 710 O O . PHE A 1 91 ? 20.065 -21.463 -13.575 1.00 93.56 91 PHE A O 1
ATOM 717 N N . ILE A 1 92 ? 19.494 -20.094 -15.263 1.00 89.81 92 ILE A N 1
ATOM 718 C CA . ILE A 1 92 ? 18.466 -20.986 -15.822 1.00 89.81 92 ILE A CA 1
ATOM 719 C C . ILE A 1 92 ? 19.070 -22.321 -16.274 1.00 89.81 92 ILE A C 1
ATOM 721 O O . ILE A 1 92 ? 18.490 -23.371 -16.005 1.00 89.81 92 ILE A O 1
ATOM 725 N N . TYR A 1 93 ? 20.230 -22.322 -16.936 1.00 90.62 93 TYR A N 1
ATOM 726 C CA . TYR A 1 93 ? 20.894 -23.562 -17.346 1.00 90.62 93 TYR A CA 1
ATOM 727 C C . TYR A 1 93 ? 21.324 -24.417 -16.153 1.00 90.62 93 TYR A C 1
ATOM 729 O O . TYR A 1 93 ? 21.173 -25.638 -16.226 1.00 90.62 93 TYR A O 1
ATOM 737 N N . GLY A 1 94 ? 21.756 -23.798 -15.050 1.00 88.56 94 GLY A N 1
ATOM 738 C CA . GLY A 1 94 ? 22.021 -24.500 -13.794 1.00 88.56 94 GLY A CA 1
ATOM 739 C C . GLY A 1 94 ? 20.768 -25.180 -13.230 1.00 88.56 94 GLY A C 1
ATOM 740 O O . GLY A 1 94 ? 20.802 -26.366 -12.915 1.00 88.56 94 GLY A O 1
ATOM 741 N N . GLN A 1 95 ? 19.625 -24.483 -13.205 1.00 87.25 95 GLN A N 1
ATOM 742 C CA . GLN A 1 95 ? 18.338 -25.063 -12.771 1.00 87.25 95 GLN A CA 1
ATOM 743 C C . GLN A 1 95 ? 17.850 -26.199 -13.688 1.00 87.25 95 GLN A C 1
ATOM 745 O O . GLN A 1 95 ? 17.148 -27.105 -13.247 1.00 87.25 95 GLN A O 1
ATOM 750 N N . LEU A 1 96 ? 18.237 -26.174 -14.967 1.00 85.06 96 LEU A N 1
ATOM 751 C CA . LEU A 1 96 ? 17.942 -27.222 -15.949 1.00 85.06 96 LEU A CA 1
ATOM 752 C C . LEU A 1 96 ? 18.997 -28.341 -15.988 1.00 85.06 96 LEU A C 1
ATOM 754 O O . LEU A 1 96 ? 18.911 -29.212 -16.853 1.00 85.06 96 LEU A O 1
ATOM 758 N N . MET A 1 97 ? 19.998 -28.319 -15.099 1.00 86.88 97 MET A N 1
ATOM 759 C CA . MET A 1 97 ? 21.104 -29.287 -15.051 1.00 86.88 97 MET A CA 1
ATOM 760 C C . MET A 1 97 ? 21.907 -29.380 -16.366 1.00 86.88 97 MET A C 1
ATOM 762 O O . MET A 1 97 ? 22.501 -30.411 -16.688 1.00 86.88 97 MET A O 1
ATOM 766 N N . ARG A 1 98 ? 21.960 -28.290 -17.144 1.00 88.56 98 ARG A N 1
ATOM 767 C CA . ARG A 1 98 ? 22.719 -28.184 -18.402 1.00 88.56 98 ARG A CA 1
ATOM 768 C C . ARG A 1 98 ? 24.139 -27.678 -18.137 1.00 88.56 98 ARG A C 1
ATOM 770 O O . ARG A 1 98 ? 24.503 -26.574 -18.534 1.00 88.56 98 ARG A O 1
ATOM 777 N N . ALA A 1 99 ? 24.954 -28.507 -17.484 1.00 89.00 99 ALA A N 1
ATOM 778 C CA . ALA A 1 99 ? 26.273 -28.115 -16.973 1.00 89.00 99 ALA A CA 1
ATOM 779 C C . ALA A 1 99 ? 27.218 -27.510 -18.033 1.00 89.00 99 ALA A C 1
ATOM 781 O O . ALA A 1 99 ? 27.937 -26.558 -17.742 1.00 89.00 99 ALA A O 1
ATOM 782 N N . LYS A 1 100 ? 27.203 -28.024 -19.273 1.00 94.06 100 LYS A N 1
ATOM 783 C CA . LYS A 1 100 ? 28.044 -27.499 -20.364 1.00 94.06 100 LYS A CA 1
ATOM 784 C C . LYS A 1 100 ? 27.665 -26.064 -20.746 1.00 94.06 100 LYS A C 1
ATOM 786 O O . LYS A 1 100 ? 28.544 -25.232 -20.938 1.00 94.06 100 LYS A O 1
ATOM 791 N N . ASP A 1 101 ? 26.369 -25.783 -20.852 1.00 92.19 101 ASP A N 1
ATOM 792 C CA . ASP A 1 101 ? 25.871 -24.460 -21.240 1.00 92.19 101 ASP A CA 1
ATOM 793 C C . ASP A 1 101 ? 26.006 -23.454 -20.092 1.00 92.19 101 ASP A C 1
ATOM 795 O O . ASP A 1 101 ? 26.343 -22.292 -20.316 1.00 92.19 101 ASP A O 1
ATOM 799 N N . GLU A 1 102 ? 25.798 -23.908 -18.852 1.00 93.62 102 GLU A N 1
ATOM 800 C CA . GLU A 1 102 ? 26.075 -23.111 -17.657 1.00 93.62 102 GLU A CA 1
ATOM 801 C C . GLU A 1 102 ? 27.556 -22.704 -17.593 1.00 93.62 102 GLU A C 1
ATOM 803 O O . GLU A 1 102 ? 27.860 -21.529 -17.386 1.00 93.62 102 GLU A O 1
ATOM 808 N N . MET A 1 103 ? 28.472 -23.657 -17.806 1.00 95.06 103 MET A N 1
ATOM 809 C CA . MET A 1 103 ? 29.917 -23.409 -17.808 1.00 95.06 103 MET A CA 1
ATOM 810 C C . MET A 1 103 ? 30.313 -22.427 -18.912 1.00 95.06 103 MET A C 1
ATOM 812 O O . MET A 1 103 ? 30.999 -21.455 -18.625 1.00 95.06 103 MET A O 1
ATOM 816 N N . ALA A 1 104 ? 29.787 -22.590 -20.129 1.00 95.94 104 ALA A N 1
ATOM 817 C CA . ALA A 1 104 ? 30.030 -21.646 -21.219 1.00 95.94 104 ALA A CA 1
ATOM 818 C C . ALA A 1 104 ? 29.580 -20.212 -20.875 1.00 95.94 104 ALA A C 1
ATOM 820 O O . ALA A 1 104 ? 30.289 -19.251 -21.170 1.00 95.94 104 ALA A O 1
ATOM 821 N N . CYS A 1 105 ? 28.425 -20.048 -20.216 1.00 95.69 105 CYS A N 1
ATOM 822 C CA . CYS A 1 105 ? 27.978 -18.728 -19.758 1.00 95.69 105 CYS A CA 1
ATOM 823 C C . CYS A 1 105 ? 28.900 -18.160 -18.668 1.00 95.69 105 CYS A C 1
ATOM 825 O O . CYS A 1 105 ? 29.192 -16.966 -18.673 1.00 95.69 105 CYS A O 1
ATOM 827 N N . ARG A 1 106 ? 29.362 -19.010 -17.742 1.00 95.88 106 ARG A N 1
ATOM 828 C CA . ARG A 1 106 ? 30.276 -18.625 -16.660 1.00 95.88 106 ARG A CA 1
ATOM 829 C C . ARG A 1 106 ? 31.623 -18.152 -17.202 1.00 95.88 106 ARG A C 1
ATOM 831 O O . ARG A 1 106 ? 32.080 -17.084 -16.803 1.00 95.88 106 ARG A O 1
ATOM 838 N N . ASP A 1 107 ? 32.210 -18.905 -18.126 1.00 96.50 107 ASP A N 1
ATOM 839 C CA . ASP A 1 107 ? 33.492 -18.572 -18.751 1.00 96.50 107 ASP A CA 1
ATOM 840 C C . ASP A 1 107 ? 33.380 -17.254 -19.527 1.00 96.50 107 ASP A C 1
ATOM 842 O O . ASP A 1 107 ? 34.223 -16.369 -19.378 1.00 96.50 107 ASP A O 1
ATOM 846 N N . ARG A 1 108 ? 32.277 -17.062 -20.268 1.00 95.69 108 ARG A N 1
ATOM 847 C CA . ARG A 1 108 ? 32.012 -15.807 -20.985 1.00 95.69 108 ARG A CA 1
ATOM 848 C C . ARG A 1 108 ? 31.842 -14.612 -20.044 1.00 95.69 108 ARG A C 1
ATOM 850 O O . ARG A 1 108 ? 32.338 -13.529 -20.340 1.00 95.69 108 ARG A O 1
ATOM 857 N N . LEU A 1 109 ? 31.157 -14.778 -18.910 1.00 95.44 109 LEU A N 1
ATOM 858 C CA . LEU A 1 109 ? 31.053 -13.716 -17.901 1.00 95.44 109 LEU A CA 1
ATOM 859 C C . LEU A 1 109 ? 32.415 -13.374 -17.305 1.00 95.44 109 LEU A C 1
ATOM 861 O O . LEU A 1 109 ? 32.708 -12.197 -17.123 1.00 95.44 109 LEU A O 1
ATOM 865 N N . GLN A 1 110 ? 33.238 -14.380 -17.012 1.00 93.81 110 GLN A N 1
ATOM 866 C CA . GLN A 1 110 ? 34.579 -14.165 -16.481 1.00 93.81 110 GLN A CA 1
ATOM 867 C C . GLN A 1 110 ? 35.455 -13.395 -17.475 1.00 93.81 110 GLN A C 1
ATOM 869 O O . GLN A 1 110 ? 36.108 -12.434 -17.077 1.00 93.81 110 GLN A O 1
ATOM 874 N N . GLU A 1 111 ? 35.417 -13.767 -18.756 1.00 93.69 111 GLU A N 1
ATOM 875 C CA . GLU A 1 111 ? 36.109 -13.059 -19.836 1.00 93.69 111 GLU A CA 1
ATOM 876 C C . GLU A 1 111 ? 35.684 -11.584 -19.888 1.00 93.69 111 GLU A C 1
ATOM 878 O O . GLU A 1 111 ? 36.518 -10.690 -19.745 1.00 93.69 111 GLU A O 1
ATOM 883 N N . LEU A 1 112 ? 34.378 -11.317 -19.995 1.00 92.94 112 LEU A N 1
ATOM 884 C CA . LEU A 1 112 ? 33.855 -9.954 -20.108 1.00 92.94 112 LEU A CA 1
ATOM 885 C C . LEU A 1 112 ? 34.127 -9.107 -18.855 1.00 92.94 112 LEU A C 1
ATOM 887 O O . LEU A 1 112 ? 34.412 -7.920 -18.970 1.00 92.94 112 LEU A O 1
ATOM 891 N N . LEU A 1 113 ? 34.043 -9.678 -17.654 1.00 90.19 113 LEU A N 1
ATOM 892 C CA . LEU A 1 113 ? 34.292 -8.932 -16.413 1.00 90.19 113 LEU A CA 1
ATOM 893 C C . LEU A 1 113 ? 35.785 -8.673 -16.155 1.00 90.19 113 LEU A C 1
ATOM 895 O O . LEU A 1 113 ? 36.104 -7.834 -15.316 1.00 90.19 113 LEU A O 1
ATOM 899 N N . SER A 1 114 ? 36.680 -9.379 -16.853 1.00 87.00 114 SER A N 1
ATOM 900 C CA . SER A 1 114 ? 38.135 -9.199 -16.752 1.00 87.00 114 SER A CA 1
ATOM 901 C C . SER A 1 114 ? 38.717 -8.155 -17.715 1.00 87.00 114 SER A C 1
ATOM 903 O O . SER A 1 114 ? 39.873 -7.771 -17.572 1.00 87.00 114 SER A O 1
ATOM 905 N N . ASP A 1 115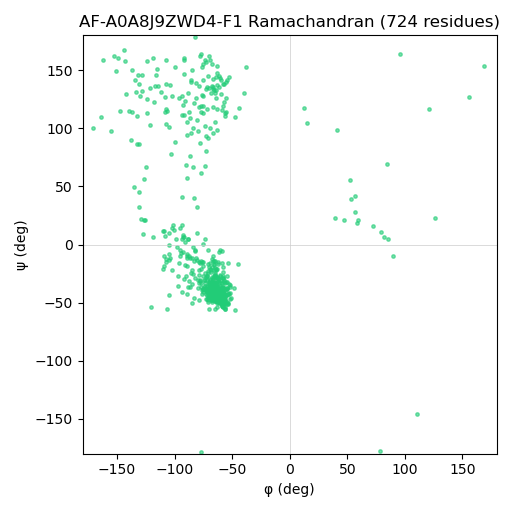 ? 37.930 -7.695 -18.689 1.00 82.56 115 ASP A N 1
ATOM 906 C CA . ASP A 1 115 ? 38.310 -6.667 -19.664 1.00 82.56 115 ASP A CA 1
ATOM 907 C C . ASP A 1 115 ? 38.300 -5.270 -19.008 1.00 82.56 115 ASP A C 1
ATOM 909 O O . ASP A 1 115 ? 37.298 -4.883 -18.417 1.00 82.56 115 ASP A O 1
ATOM 913 N N . GLU A 1 116 ? 39.378 -4.490 -19.120 1.00 81.94 116 GLU A N 1
ATOM 914 C CA . GLU A 1 116 ? 39.499 -3.140 -18.526 1.00 81.94 116 GLU A CA 1
ATOM 915 C C . GLU A 1 116 ? 39.305 -1.994 -19.542 1.00 81.94 116 GLU A C 1
ATOM 917 O O . GLU A 1 116 ? 39.633 -0.842 -19.262 1.00 81.94 116 GLU A O 1
ATOM 922 N N . SER A 1 117 ? 38.781 -2.281 -20.737 1.00 85.75 117 SER A N 1
ATOM 923 C CA . SER A 1 117 ? 38.543 -1.269 -21.773 1.00 85.75 117 SER A CA 1
ATOM 924 C C . SER A 1 117 ? 37.402 -0.293 -21.441 1.00 85.75 117 SER A C 1
ATOM 926 O O . SER A 1 117 ? 36.492 -0.588 -20.662 1.00 85.75 117 SER A O 1
ATOM 928 N N . ASP A 1 118 ? 37.364 0.853 -22.131 1.00 81.06 118 ASP A N 1
ATOM 929 C CA . ASP A 1 118 ? 36.221 1.779 -22.066 1.00 81.06 118 ASP A CA 1
ATOM 930 C C . ASP A 1 118 ? 34.902 1.100 -22.491 1.00 81.06 118 ASP A C 1
ATOM 932 O O . ASP A 1 118 ? 33.823 1.432 -21.988 1.00 81.06 118 ASP A O 1
ATOM 936 N N . ALA A 1 119 ? 34.982 0.091 -23.367 1.00 84.56 119 ALA A N 1
ATOM 937 C CA . ALA A 1 119 ? 33.842 -0.739 -23.742 1.00 84.56 119 ALA A CA 1
ATOM 938 C C . ALA A 1 119 ? 33.316 -1.563 -22.553 1.00 84.56 119 ALA A C 1
ATOM 940 O O . ALA A 1 119 ? 32.098 -1.721 -22.421 1.00 84.56 119 ALA A O 1
ATOM 941 N N . THR A 1 120 ? 34.187 -2.031 -21.650 1.00 88.56 120 THR A N 1
ATOM 942 C CA . THR A 1 120 ? 33.754 -2.627 -20.378 1.00 88.56 120 THR A CA 1
ATOM 943 C C . THR A 1 120 ? 33.044 -1.615 -19.499 1.00 88.56 120 THR A C 1
ATOM 945 O O . THR A 1 120 ? 31.999 -1.941 -18.936 1.00 88.56 120 THR A O 1
ATOM 948 N N . THR A 1 121 ? 33.546 -0.386 -19.392 1.00 89.75 121 THR A N 1
ATOM 949 C CA . THR A 1 121 ? 32.894 0.640 -18.565 1.00 89.75 121 THR A CA 1
ATOM 950 C C . THR A 1 121 ? 31.465 0.912 -19.041 1.00 89.75 121 THR A C 1
ATOM 952 O O . THR A 1 121 ? 30.534 0.895 -18.231 1.00 89.75 121 THR A O 1
ATOM 955 N N . ALA A 1 122 ? 31.256 1.042 -20.357 1.00 91.25 122 ALA A N 1
ATOM 956 C CA . ALA A 1 122 ? 29.919 1.164 -20.946 1.00 91.25 122 ALA A CA 1
ATOM 957 C C . ALA A 1 122 ? 29.028 -0.051 -20.638 1.00 91.25 122 ALA A C 1
ATOM 959 O O . ALA A 1 122 ? 27.859 0.091 -20.275 1.00 91.25 122 ALA A O 1
ATOM 960 N N . ARG A 1 123 ? 29.583 -1.262 -20.762 1.00 93.81 123 ARG A N 1
ATOM 961 C CA . ARG A 1 123 ? 28.886 -2.532 -20.508 1.00 93.81 123 ARG A CA 1
ATOM 962 C C . ARG A 1 123 ? 28.454 -2.669 -19.046 1.00 93.81 123 ARG A C 1
ATOM 964 O O . ARG A 1 123 ? 27.317 -3.047 -18.767 1.00 93.81 123 ARG A O 1
ATOM 971 N N . ASN A 1 124 ? 29.332 -2.311 -18.112 1.00 94.25 124 ASN A N 1
ATOM 972 C CA . ASN A 1 124 ? 29.055 -2.320 -16.677 1.00 94.25 124 ASN A CA 1
ATOM 973 C C . ASN A 1 124 ? 27.991 -1.281 -16.308 1.00 94.25 124 ASN A C 1
ATOM 975 O O . ASN A 1 124 ? 27.083 -1.581 -15.532 1.00 94.25 124 ASN A O 1
ATOM 979 N N . ALA A 1 125 ? 28.053 -0.091 -16.909 1.00 95.44 125 ALA A N 1
ATOM 980 C CA . ALA A 1 125 ? 27.044 0.943 -16.721 1.00 95.44 125 ALA A CA 1
ATOM 981 C C . ALA A 1 125 ? 25.657 0.496 -17.213 1.00 95.44 125 ALA A C 1
ATOM 983 O O . ALA A 1 125 ? 24.688 0.598 -16.459 1.00 95.44 125 ALA A O 1
ATOM 984 N N . ARG A 1 126 ? 25.564 -0.095 -18.415 1.00 96.31 126 ARG A N 1
ATOM 985 C CA . ARG A 1 126 ? 24.318 -0.701 -18.929 1.00 96.31 126 ARG A CA 1
ATOM 986 C C . ARG A 1 126 ? 23.779 -1.770 -17.985 1.00 96.31 126 ARG A C 1
ATOM 988 O O . ARG A 1 126 ? 22.598 -1.747 -17.653 1.00 96.31 126 ARG A O 1
ATOM 995 N N . CYS A 1 127 ? 24.648 -2.650 -17.484 1.00 97.06 127 CYS A N 1
ATOM 996 C CA . CYS A 1 127 ? 24.271 -3.689 -16.527 1.00 97.06 127 CYS A CA 1
ATOM 997 C C . CYS A 1 127 ? 23.573 -3.100 -15.288 1.00 97.06 127 CYS A C 1
ATOM 999 O O . CYS A 1 127 ? 22.475 -3.538 -14.941 1.00 97.06 127 CYS A O 1
ATOM 1001 N N . PHE A 1 128 ? 24.153 -2.064 -14.673 1.00 97.44 128 PHE A N 1
ATOM 1002 C CA . PHE A 1 128 ? 23.538 -1.370 -13.539 1.00 97.44 128 PHE A CA 1
ATOM 1003 C C . PHE A 1 128 ? 22.238 -0.643 -13.914 1.00 97.44 128 PHE A C 1
ATOM 1005 O O . PHE A 1 128 ? 21.261 -0.716 -13.164 1.00 97.44 128 PHE A O 1
ATOM 1012 N N . ALA A 1 129 ? 22.194 0.029 -15.067 1.00 97.06 129 ALA A N 1
ATOM 1013 C CA . ALA A 1 129 ? 21.015 0.767 -15.514 1.00 97.06 129 ALA A CA 1
ATOM 1014 C C . ALA A 1 129 ? 19.805 -0.159 -15.733 1.00 97.06 129 ALA A C 1
ATOM 1016 O O . ALA A 1 129 ? 18.703 0.138 -15.262 1.00 97.06 129 ALA A O 1
ATOM 1017 N N . GLU A 1 130 ? 20.017 -1.318 -16.363 1.00 97.12 130 GLU A N 1
ATOM 1018 C CA . GLU A 1 130 ? 18.984 -2.339 -16.556 1.00 97.12 130 GLU A CA 1
ATOM 1019 C C . GLU A 1 130 ? 18.469 -2.906 -15.218 1.00 97.12 130 GLU A C 1
ATOM 1021 O O . GLU A 1 130 ? 17.262 -3.081 -15.036 1.00 97.12 130 GLU A O 1
ATOM 1026 N N . GLN A 1 131 ? 19.362 -3.160 -14.254 1.00 96.56 131 GLN A N 1
ATOM 1027 C CA . GLN A 1 131 ? 18.980 -3.634 -12.915 1.00 96.56 131 GLN A CA 1
ATOM 1028 C C . GLN A 1 131 ? 18.174 -2.574 -12.148 1.00 96.56 131 GLN A C 1
ATOM 1030 O O . GLN A 1 131 ? 17.160 -2.886 -11.516 1.00 96.56 131 GLN A O 1
ATOM 1035 N N . GLY A 1 132 ? 18.586 -1.305 -12.238 1.00 94.75 132 GLY A N 1
ATOM 1036 C CA . GLY A 1 132 ? 17.857 -0.178 -11.661 1.00 94.75 132 GLY A CA 1
ATOM 1037 C C . GLY A 1 132 ? 16.456 -0.022 -12.258 1.00 94.75 132 GLY A C 1
ATOM 1038 O O . GLY A 1 132 ? 15.488 0.184 -11.519 1.00 94.75 132 GLY A O 1
ATOM 1039 N N . TYR A 1 133 ? 16.317 -0.201 -13.576 1.00 93.44 133 TYR A N 1
ATOM 1040 C CA . TYR A 1 133 ? 15.017 -0.246 -14.249 1.00 93.44 133 TYR A CA 1
ATOM 1041 C C . TYR A 1 133 ? 14.133 -1.383 -13.712 1.00 93.44 133 TYR A C 1
ATOM 1043 O O . TYR A 1 133 ? 12.964 -1.155 -13.387 1.00 93.44 133 TYR A O 1
ATOM 1051 N N . ALA A 1 134 ? 14.680 -2.595 -13.582 1.00 91.75 134 ALA A N 1
ATOM 1052 C CA . ALA A 1 134 ? 13.923 -3.768 -13.148 1.00 91.75 134 ALA A CA 1
ATOM 1053 C C . ALA A 1 134 ? 13.309 -3.588 -11.749 1.00 91.75 134 ALA A C 1
ATOM 1055 O O . ALA A 1 134 ? 12.139 -3.913 -11.534 1.00 91.75 134 ALA A O 1
ATOM 1056 N N . LEU A 1 135 ? 14.062 -2.994 -10.818 1.00 88.88 135 LEU A N 1
ATOM 1057 C CA . LEU A 1 135 ? 13.590 -2.692 -9.462 1.00 88.88 135 LEU A CA 1
ATOM 1058 C C . LEU A 1 135 ? 12.474 -1.637 -9.432 1.00 88.88 135 LEU A C 1
ATOM 1060 O O . LEU A 1 135 ? 11.591 -1.702 -8.576 1.00 88.88 135 LEU A O 1
ATOM 1064 N N . LEU A 1 136 ? 12.459 -0.693 -10.380 1.00 83.62 136 LEU A N 1
ATOM 1065 C CA . LEU A 1 136 ? 11.385 0.299 -10.509 1.00 83.62 136 LEU A CA 1
ATOM 1066 C C . LEU A 1 136 ? 10.063 -0.312 -11.010 1.00 83.62 136 LEU A C 1
ATOM 1068 O O . LEU A 1 136 ? 8.997 0.277 -10.803 1.00 83.62 136 LEU A O 1
ATOM 1072 N N . PHE A 1 137 ? 10.125 -1.464 -11.685 1.00 76.31 137 PHE A N 1
ATOM 1073 C CA . PHE A 1 137 ? 8.961 -2.168 -12.230 1.00 76.31 137 PHE A CA 1
ATOM 1074 C C . PHE A 1 137 ? 8.227 -3.036 -11.187 1.00 76.31 137 PHE A C 1
ATOM 1076 O O . PHE A 1 137 ? 7.165 -3.592 -11.469 1.00 76.31 137 PHE A O 1
ATOM 1083 N N . VAL A 1 138 ? 8.755 -3.161 -9.966 1.00 66.44 138 VAL A N 1
ATOM 1084 C CA . VAL A 1 138 ? 8.087 -3.890 -8.876 1.00 66.44 138 VAL A CA 1
ATOM 1085 C C . VAL A 1 138 ? 6.869 -3.093 -8.370 1.00 66.44 138 VAL A C 1
ATOM 1087 O O . VAL A 1 138 ? 6.944 -1.871 -8.218 1.00 66.44 138 VAL A O 1
ATOM 1090 N N . ARG A 1 139 ? 5.729 -3.770 -8.148 1.00 62.56 139 ARG A N 1
ATOM 1091 C CA . ARG A 1 139 ? 4.462 -3.146 -7.718 1.00 62.56 139 ARG A CA 1
ATOM 1092 C C . ARG A 1 139 ? 4.544 -2.571 -6.292 1.00 62.56 139 ARG A C 1
ATOM 1094 O O . ARG A 1 139 ? 5.370 -2.971 -5.474 1.00 62.56 139 ARG A O 1
ATOM 1101 N N . GLU A 1 140 ? 3.682 -1.586 -6.021 1.00 54.22 140 GLU A N 1
ATOM 1102 C CA . GLU A 1 140 ? 3.531 -0.904 -4.725 1.00 54.22 140 GLU A CA 1
ATOM 1103 C C . GLU A 1 140 ? 2.743 -1.776 -3.726 1.00 54.22 140 GLU A C 1
ATOM 1105 O O . GLU A 1 140 ? 1.668 -1.390 -3.277 1.00 54.22 140 GLU A O 1
ATOM 1110 N N . ASP A 1 141 ? 3.250 -2.962 -3.384 1.00 48.91 141 ASP A N 1
ATOM 1111 C CA . ASP A 1 141 ? 2.473 -3.914 -2.570 1.00 48.91 141 ASP A CA 1
ATOM 1112 C C . ASP A 1 141 ? 2.664 -3.677 -1.059 1.00 48.91 141 ASP A C 1
ATOM 1114 O O . ASP A 1 141 ? 1.733 -3.831 -0.274 1.00 48.91 141 ASP A O 1
ATOM 1118 N N . ASN A 1 142 ? 3.845 -3.198 -0.639 1.00 52.41 142 ASN A N 1
ATOM 1119 C CA . ASN A 1 142 ? 4.119 -2.805 0.745 1.00 52.41 142 ASN A CA 1
ATOM 1120 C C . ASN A 1 142 ? 5.022 -1.560 0.797 1.00 52.41 142 ASN A C 1
ATOM 1122 O O . ASN A 1 142 ? 6.086 -1.504 0.178 1.00 52.41 142 ASN A O 1
ATOM 1126 N N . LYS A 1 143 ? 4.618 -0.540 1.569 1.00 52.47 143 LYS A N 1
ATOM 1127 C CA . LYS A 1 143 ? 5.357 0.729 1.700 1.00 52.47 143 LYS A CA 1
ATOM 1128 C C . LYS A 1 143 ? 6.791 0.549 2.213 1.00 52.47 143 LYS A C 1
ATOM 1130 O O . LYS A 1 143 ? 7.658 1.327 1.816 1.00 52.47 143 LYS A O 1
ATOM 1135 N N . GLY A 1 144 ? 7.033 -0.443 3.076 1.00 58.00 144 GLY A N 1
ATOM 1136 C CA . GLY A 1 144 ? 8.358 -0.716 3.641 1.00 58.00 144 GLY A CA 1
ATOM 1137 C C . GLY A 1 144 ? 9.331 -1.286 2.608 1.00 58.00 144 GLY A C 1
ATOM 1138 O O . GLY A 1 144 ? 10.427 -0.758 2.426 1.00 58.00 144 GLY A O 1
ATOM 1139 N N . THR A 1 145 ? 8.911 -2.313 1.865 1.00 63.69 145 THR A N 1
ATOM 1140 C CA . THR A 1 145 ? 9.746 -2.943 0.829 1.00 63.69 145 THR A CA 1
ATOM 1141 C C . THR A 1 145 ? 9.908 -2.046 -0.396 1.00 63.69 145 THR A C 1
ATOM 1143 O O . THR A 1 145 ? 10.999 -1.963 -0.959 1.00 63.69 145 THR A O 1
ATOM 1146 N N . PHE A 1 146 ? 8.871 -1.291 -0.765 1.00 71.06 146 PHE A N 1
ATOM 1147 C CA . PHE A 1 146 ? 8.922 -0.359 -1.888 1.00 71.06 146 PHE A CA 1
ATOM 1148 C C . PHE A 1 146 ? 9.966 0.751 -1.688 1.00 71.06 146 PHE A C 1
ATOM 1150 O O . PHE A 1 146 ? 10.743 1.038 -2.597 1.00 71.06 146 PHE A O 1
ATOM 1157 N N . GLY A 1 147 ? 10.050 1.340 -0.487 1.00 76.19 147 GLY A N 1
ATOM 1158 C CA . GLY A 1 147 ? 11.061 2.359 -0.175 1.00 76.19 147 GLY A CA 1
ATOM 1159 C C . GLY A 1 147 ? 12.499 1.845 -0.321 1.00 76.19 147 GLY A C 1
ATOM 1160 O O . GLY A 1 147 ? 13.366 2.558 -0.840 1.00 76.19 147 GLY A O 1
ATOM 1161 N N . ASN A 1 148 ? 12.734 0.586 0.056 1.00 81.19 148 ASN A N 1
ATOM 1162 C CA . ASN A 1 148 ? 14.032 -0.071 -0.091 1.00 81.19 148 ASN A CA 1
ATOM 1163 C C . ASN A 1 148 ? 14.356 -0.348 -1.564 1.00 81.19 148 ASN A C 1
ATOM 1165 O O . ASN A 1 148 ? 15.455 -0.023 -2.011 1.00 81.19 148 ASN A O 1
ATOM 1169 N N . LYS A 1 149 ? 13.394 -0.861 -2.344 1.00 84.50 149 LYS A N 1
ATOM 1170 C CA . LYS A 1 149 ? 13.574 -1.125 -3.784 1.00 84.50 149 LYS A CA 1
ATOM 1171 C C . LYS A 1 149 ? 13.844 0.161 -4.573 1.00 84.50 149 LYS A C 1
ATOM 1173 O O . LYS A 1 149 ? 14.750 0.181 -5.400 1.00 84.50 149 LYS A O 1
ATOM 1178 N N . ILE A 1 150 ? 13.153 1.263 -4.258 1.00 87.06 150 ILE A N 1
ATOM 1179 C CA . ILE A 1 150 ? 13.438 2.581 -4.854 1.00 87.06 150 ILE A CA 1
ATOM 1180 C C . ILE A 1 150 ? 14.842 3.072 -4.480 1.00 87.06 150 ILE A C 1
ATOM 1182 O O . ILE A 1 150 ? 15.553 3.578 -5.343 1.00 87.06 150 ILE A O 1
ATOM 1186 N N . SER A 1 151 ? 15.270 2.896 -3.228 1.00 88.19 151 SER A N 1
ATOM 1187 C CA . SER A 1 151 ? 16.629 3.267 -2.797 1.00 88.19 151 SER A CA 1
ATOM 1188 C C . SER A 1 151 ? 17.711 2.462 -3.527 1.00 88.19 151 SER A C 1
ATOM 1190 O O . SER A 1 151 ? 18.715 3.029 -3.954 1.00 88.19 151 SER A O 1
ATOM 1192 N N . GLN A 1 152 ? 17.492 1.159 -3.730 1.00 90.50 152 GLN A N 1
ATOM 1193 C CA . GLN A 1 152 ? 18.397 0.311 -4.510 1.00 90.50 152 GLN A CA 1
ATOM 1194 C C . GLN A 1 152 ? 18.431 0.723 -5.988 1.00 90.50 152 GLN A C 1
ATOM 1196 O O . GLN A 1 152 ? 19.513 0.867 -6.553 1.00 90.50 152 GLN A O 1
ATOM 1201 N N . ALA A 1 153 ? 17.268 0.982 -6.597 1.00 92.19 153 ALA A N 1
ATOM 1202 C CA . ALA A 1 153 ? 17.177 1.447 -7.981 1.00 92.19 153 ALA A CA 1
ATOM 1203 C C . ALA A 1 153 ? 17.925 2.773 -8.196 1.00 92.19 153 ALA A C 1
ATOM 1205 O O . ALA A 1 153 ? 18.643 2.917 -9.183 1.00 92.19 153 ALA A O 1
ATOM 1206 N N . ILE A 1 154 ? 17.791 3.716 -7.254 1.00 92.44 154 ILE A N 1
ATOM 1207 C CA . ILE A 1 154 ? 18.548 4.976 -7.239 1.00 92.44 154 ILE A CA 1
ATOM 1208 C C . ILE A 1 154 ? 20.049 4.692 -7.260 1.00 92.44 154 ILE A C 1
ATOM 1210 O O . ILE A 1 154 ? 20.735 5.174 -8.154 1.00 92.44 154 ILE A O 1
ATOM 1214 N N . SER A 1 155 ? 20.536 3.871 -6.325 1.00 93.00 155 SER A N 1
ATOM 1215 C CA . SER A 1 155 ? 21.967 3.585 -6.205 1.00 93.00 155 SER A CA 1
ATOM 1216 C C . SER A 1 155 ? 22.550 2.962 -7.478 1.00 93.00 155 SER A C 1
ATOM 1218 O O . SER A 1 155 ? 23.658 3.305 -7.878 1.00 93.00 155 SER A O 1
ATOM 1220 N N . LEU A 1 156 ? 21.812 2.064 -8.136 1.00 95.69 156 LEU A N 1
ATOM 1221 C CA . LEU A 1 156 ? 22.258 1.423 -9.376 1.00 95.69 156 LEU A CA 1
ATOM 1222 C C . LEU A 1 156 ? 22.289 2.407 -10.555 1.00 95.69 156 LEU A C 1
ATOM 1224 O O . LEU A 1 156 ? 23.260 2.429 -11.305 1.00 95.69 156 LEU A O 1
ATOM 1228 N N . LEU A 1 157 ? 21.267 3.254 -10.702 1.00 95.88 157 LEU A N 1
ATOM 1229 C CA . LEU A 1 157 ? 21.215 4.255 -11.774 1.00 95.88 157 LEU A CA 1
ATOM 1230 C C . LEU A 1 157 ? 22.255 5.371 -11.587 1.00 95.88 157 LEU A C 1
ATOM 1232 O O . LEU A 1 157 ? 22.843 5.817 -12.570 1.00 95.88 157 LEU A O 1
ATOM 1236 N N . GLU A 1 158 ? 22.515 5.795 -10.346 1.00 95.00 158 GLU A N 1
ATOM 1237 C CA . GLU A 1 158 ? 23.608 6.723 -10.018 1.00 95.00 158 GLU A CA 1
ATOM 1238 C C . GLU A 1 158 ? 24.961 6.123 -10.415 1.00 95.00 158 GLU A C 1
ATOM 1240 O O . GLU A 1 158 ? 25.712 6.756 -11.151 1.00 95.00 158 GLU A O 1
ATOM 1245 N N . LYS A 1 159 ? 25.227 4.863 -10.039 1.00 95.19 159 LYS A N 1
ATOM 1246 C CA . LYS A 1 159 ? 26.450 4.150 -10.447 1.00 95.19 159 LYS A CA 1
ATOM 1247 C C . LYS A 1 159 ? 26.599 4.057 -11.963 1.00 95.19 159 LYS A C 1
ATOM 1249 O O . LYS A 1 159 ? 27.698 4.253 -12.472 1.00 95.19 159 LYS A O 1
ATOM 1254 N N . ALA A 1 160 ? 25.514 3.761 -12.680 1.00 95.88 160 ALA A N 1
ATOM 1255 C CA . ALA A 1 160 ? 25.537 3.696 -14.138 1.00 95.88 160 ALA A CA 1
ATOM 1256 C C . ALA A 1 160 ? 25.965 5.036 -14.757 1.00 95.88 160 ALA A C 1
ATOM 1258 O O . ALA A 1 160 ? 26.845 5.059 -15.614 1.00 95.88 160 ALA A O 1
ATOM 1259 N N . LEU A 1 161 ? 25.383 6.148 -14.297 1.00 94.94 161 LEU A N 1
ATOM 1260 C CA . LEU A 1 161 ? 25.706 7.490 -14.787 1.00 94.94 161 LEU A CA 1
ATOM 1261 C C . LEU A 1 161 ? 27.110 7.951 -14.377 1.00 94.94 161 LEU A C 1
ATOM 1263 O O . LEU A 1 161 ? 27.798 8.566 -15.187 1.00 94.94 161 LEU A O 1
ATOM 1267 N N . ASP A 1 162 ? 27.549 7.633 -13.158 1.00 93.81 162 ASP A N 1
ATOM 1268 C CA . ASP A 1 162 ? 28.884 7.986 -12.667 1.00 93.81 162 ASP A CA 1
ATOM 1269 C C . ASP A 1 162 ? 29.996 7.299 -13.470 1.00 93.81 162 ASP A C 1
ATOM 1271 O O . ASP A 1 162 ? 31.011 7.930 -13.766 1.00 93.81 162 ASP A O 1
ATOM 1275 N N . LEU A 1 163 ? 29.801 6.034 -13.867 1.00 92.44 163 LEU A N 1
ATOM 1276 C CA . LEU A 1 163 ? 30.774 5.282 -14.669 1.00 92.44 163 LEU A CA 1
ATOM 1277 C C . LEU A 1 163 ? 31.015 5.896 -16.052 1.00 92.44 163 LEU A C 1
ATOM 1279 O O . LEU A 1 163 ? 32.128 5.831 -16.563 1.00 92.44 163 LEU A O 1
ATOM 1283 N N . VAL A 1 164 ? 29.985 6.486 -16.659 1.00 92.00 164 VAL A N 1
ATOM 1284 C CA . VAL A 1 164 ? 30.052 7.034 -18.027 1.00 92.00 164 VAL A CA 1
ATOM 1285 C C . VAL A 1 164 ? 30.130 8.557 -18.052 1.00 92.00 164 VAL A C 1
ATOM 1287 O O . VAL A 1 164 ? 29.990 9.159 -19.113 1.00 92.00 164 VAL A O 1
ATOM 1290 N N . ARG A 1 165 ? 30.332 9.200 -16.895 1.00 88.31 165 ARG A N 1
ATOM 1291 C CA . ARG A 1 165 ? 30.341 10.664 -16.783 1.00 88.31 165 ARG A CA 1
ATOM 1292 C C . ARG A 1 165 ? 31.423 11.306 -17.647 1.00 88.31 165 ARG A C 1
ATOM 1294 O O . ARG A 1 165 ? 31.173 12.331 -18.271 1.00 88.31 165 ARG A O 1
ATOM 1301 N N . ASP A 1 166 ? 32.599 10.686 -17.664 1.00 83.06 166 ASP A N 1
ATOM 1302 C CA . ASP A 1 166 ? 33.813 11.245 -18.258 1.00 83.06 166 ASP A CA 1
ATOM 1303 C C . ASP A 1 166 ? 34.226 10.498 -19.552 1.00 83.06 166 ASP A C 1
ATOM 1305 O O . ASP A 1 166 ? 35.329 10.701 -20.053 1.00 83.06 166 ASP A O 1
ATOM 1309 N N . ILE A 1 167 ? 33.354 9.631 -20.098 1.00 81.06 167 ILE A N 1
ATOM 1310 C CA . ILE A 1 167 ? 33.658 8.755 -21.245 1.00 81.06 167 ILE A CA 1
ATOM 1311 C C . ILE A 1 167 ? 32.529 8.804 -22.286 1.00 81.06 167 ILE A C 1
ATOM 1313 O O . ILE A 1 167 ? 31.357 8.605 -21.964 1.00 81.06 167 ILE A O 1
ATOM 1317 N N . ASP A 1 168 ? 32.879 8.992 -23.561 1.00 82.31 168 ASP A N 1
ATOM 1318 C CA . ASP A 1 168 ? 31.919 9.130 -24.670 1.00 82.31 168 ASP A CA 1
ATOM 1319 C C . ASP A 1 168 ? 31.614 7.805 -25.399 1.00 82.31 168 ASP A C 1
ATOM 1321 O O . ASP A 1 168 ? 31.539 7.724 -26.620 1.00 82.31 168 ASP A O 1
ATOM 1325 N N . VAL A 1 169 ? 31.471 6.725 -24.630 1.00 84.94 169 VAL A N 1
ATOM 1326 C CA . VAL A 1 169 ? 31.161 5.365 -25.131 1.00 84.94 169 VAL A CA 1
ATOM 1327 C C . VAL A 1 169 ? 29.666 5.032 -25.125 1.00 84.94 169 VAL A C 1
ATOM 1329 O O . VAL A 1 169 ? 29.240 3.987 -25.622 1.00 84.94 169 VAL A O 1
ATOM 1332 N N . VAL A 1 170 ? 28.860 5.913 -24.540 1.00 91.00 170 VAL A N 1
ATOM 1333 C CA . VAL A 1 170 ? 27.403 5.812 -24.443 1.00 91.00 170 VAL A CA 1
ATOM 1334 C C . VAL A 1 170 ? 26.810 7.050 -25.102 1.00 91.00 170 VAL A C 1
ATOM 1336 O O . VAL A 1 170 ? 27.284 8.159 -24.864 1.00 91.00 170 VAL A O 1
ATOM 1339 N N . THR A 1 171 ? 25.780 6.866 -25.927 1.00 92.56 171 THR A N 1
ATOM 1340 C CA . THR A 1 171 ? 25.118 7.988 -26.612 1.00 92.56 171 THR A CA 1
ATOM 1341 C C . THR A 1 171 ? 24.465 8.942 -25.611 1.00 92.56 171 THR A C 1
ATOM 1343 O O . THR A 1 171 ? 24.065 8.538 -24.514 1.00 92.56 171 THR A O 1
ATOM 1346 N N . GLU A 1 172 ? 24.314 10.213 -25.984 1.00 92.56 172 GLU A N 1
ATOM 1347 C CA . GLU A 1 172 ? 23.630 11.178 -25.120 1.00 92.56 172 GLU A CA 1
ATOM 1348 C C . GLU A 1 172 ? 22.171 10.772 -24.874 1.00 92.56 172 GLU A C 1
ATOM 1350 O O . GLU A 1 172 ? 21.691 10.849 -23.744 1.00 92.56 172 GLU A O 1
ATOM 1355 N N . GLU A 1 173 ? 21.481 10.253 -25.892 1.00 94.31 173 GLU A N 1
ATOM 1356 C CA . GLU A 1 173 ? 20.117 9.743 -25.767 1.00 94.31 173 GLU A CA 1
ATOM 1357 C C . GLU A 1 173 ? 20.022 8.601 -24.744 1.00 94.31 173 GLU A C 1
ATOM 1359 O O . GLU A 1 173 ? 19.119 8.598 -23.906 1.00 94.31 173 GLU A O 1
ATOM 1364 N N . GLU A 1 174 ? 20.977 7.667 -24.744 1.00 94.62 174 GLU A N 1
ATOM 1365 C CA . GLU A 1 174 ? 21.035 6.576 -23.767 1.00 94.62 174 GLU A CA 1
ATOM 1366 C C . GLU A 1 174 ? 21.256 7.097 -22.335 1.00 94.62 174 GLU A C 1
ATOM 1368 O O . GLU A 1 174 ? 20.516 6.712 -21.423 1.00 94.62 174 GLU A O 1
ATOM 1373 N N . ARG A 1 175 ? 22.174 8.056 -22.135 1.00 94.94 175 ARG A N 1
ATOM 1374 C CA . ARG A 1 175 ? 22.366 8.719 -20.828 1.00 94.94 175 ARG A CA 1
ATOM 1375 C C . ARG A 1 175 ? 21.100 9.442 -20.358 1.00 94.94 175 ARG A C 1
ATOM 1377 O O . ARG A 1 175 ? 20.744 9.365 -19.178 1.00 94.94 175 ARG A O 1
ATOM 1384 N N . LEU A 1 176 ? 20.396 10.128 -21.260 1.00 96.50 176 LEU A N 1
ATOM 1385 C CA . LEU A 1 176 ? 19.137 10.809 -20.950 1.00 96.50 176 LEU A CA 1
ATOM 1386 C C . LEU A 1 176 ? 18.033 9.815 -20.560 1.00 96.50 176 LEU A C 1
ATOM 1388 O O . LEU A 1 176 ? 17.292 10.077 -19.613 1.00 96.50 176 LEU A O 1
ATOM 1392 N N . VAL A 1 177 ? 17.949 8.644 -21.198 1.00 96.62 177 VAL A N 1
ATOM 1393 C CA . VAL A 1 177 ? 17.012 7.582 -20.784 1.00 96.62 177 VAL A CA 1
ATOM 1394 C C . VAL A 1 177 ? 17.304 7.109 -19.355 1.00 96.62 177 VAL A C 1
ATOM 1396 O O . VAL A 1 177 ? 16.377 6.920 -18.563 1.00 96.62 177 VAL A O 1
ATOM 1399 N N . TRP A 1 178 ? 18.571 6.976 -18.960 1.00 97.06 178 TRP A N 1
ATOM 1400 C CA . TRP A 1 178 ? 18.916 6.600 -17.582 1.00 97.06 178 TRP A CA 1
ATOM 1401 C C . TRP A 1 178 ? 18.545 7.706 -16.585 1.00 97.06 178 TRP A C 1
ATOM 1403 O O . TRP A 1 178 ? 17.935 7.428 -15.547 1.00 97.06 178 TRP A O 1
ATOM 1413 N N . LYS A 1 179 ? 18.814 8.975 -16.930 1.00 97.06 179 LYS A N 1
ATOM 1414 C CA . LYS A 1 179 ? 18.386 10.152 -16.151 1.00 97.06 179 LYS A CA 1
ATOM 1415 C C . LYS A 1 179 ? 16.866 10.240 -16.011 1.00 97.06 179 LYS A C 1
ATOM 1417 O O . LYS A 1 179 ? 16.376 10.594 -14.940 1.00 97.06 179 LYS A O 1
ATOM 1422 N N . PHE A 1 180 ? 16.105 9.879 -17.045 1.00 96.56 180 PHE A N 1
ATOM 1423 C CA . PHE A 1 180 ? 14.644 9.803 -16.982 1.00 96.56 180 PHE A CA 1
ATOM 1424 C C . PHE A 1 180 ? 14.183 8.835 -15.884 1.00 96.56 180 PHE A C 1
ATOM 1426 O O . PHE A 1 180 ? 13.344 9.187 -15.048 1.00 96.56 180 PHE A O 1
ATOM 1433 N N . TYR A 1 181 ? 14.765 7.635 -15.832 1.00 95.44 181 TYR A N 1
ATOM 1434 C CA . TYR A 1 181 ? 14.444 6.652 -14.799 1.00 95.44 181 TYR A CA 1
ATOM 1435 C C . TYR A 1 181 ? 14.900 7.075 -13.405 1.00 95.44 181 TYR A C 1
ATOM 1437 O O . TYR A 1 181 ? 14.127 6.946 -12.452 1.00 95.44 181 TYR A O 1
ATOM 1445 N N . LEU A 1 182 ? 16.090 7.662 -13.284 1.00 94.88 182 LEU A N 1
ATOM 1446 C CA . LEU A 1 182 ? 16.585 8.180 -12.010 1.00 94.88 182 LEU A CA 1
ATOM 1447 C C . LEU A 1 182 ? 15.703 9.325 -11.486 1.00 94.88 182 LEU A C 1
ATOM 1449 O O . LEU A 1 182 ? 15.301 9.316 -10.320 1.00 94.88 182 LEU A O 1
ATOM 1453 N N . GLY A 1 183 ? 15.300 10.252 -12.359 1.00 93.44 183 GLY A N 1
ATOM 1454 C CA . GLY A 1 183 ? 14.366 11.329 -12.035 1.00 93.44 183 GLY A CA 1
ATOM 1455 C C . GLY A 1 183 ? 13.016 10.805 -11.536 1.00 93.44 183 GLY A C 1
ATOM 1456 O O . GLY A 1 183 ? 12.481 11.305 -10.542 1.00 93.44 183 GLY A O 1
ATOM 1457 N N . LYS A 1 184 ? 12.491 9.731 -12.144 1.00 90.81 184 LYS A N 1
ATOM 1458 C CA . LYS A 1 184 ? 11.283 9.042 -11.653 1.00 90.81 184 LYS A CA 1
ATOM 1459 C C . LYS A 1 184 ? 11.480 8.448 -10.261 1.00 90.81 184 LYS A C 1
ATOM 1461 O O . LYS A 1 184 ? 10.582 8.580 -9.426 1.00 90.81 184 LYS A O 1
ATOM 1466 N N . CYS A 1 185 ? 12.620 7.810 -10.000 1.00 89.81 185 CYS A N 1
ATOM 1467 C CA . CYS A 1 185 ? 12.936 7.237 -8.693 1.00 89.81 185 CYS A CA 1
ATOM 1468 C C . CYS A 1 185 ? 13.032 8.319 -7.611 1.00 89.81 185 CYS A C 1
ATOM 1470 O O . CYS A 1 185 ? 12.369 8.216 -6.577 1.00 89.81 185 CYS A O 1
ATOM 1472 N N . TYR A 1 186 ? 13.768 9.403 -7.867 1.00 89.00 186 TYR A N 1
ATOM 1473 C CA . TYR A 1 186 ? 13.845 10.543 -6.952 1.00 89.00 186 TYR A CA 1
ATOM 1474 C C . TYR A 1 186 ? 12.477 11.171 -6.687 1.00 89.00 186 TYR A C 1
ATOM 1476 O O . TYR A 1 186 ? 12.136 11.427 -5.534 1.00 89.00 186 TYR A O 1
ATOM 1484 N N . GLY A 1 187 ? 11.647 11.338 -7.722 1.00 83.69 187 GLY A N 1
ATOM 1485 C CA . GLY A 1 187 ? 10.283 11.841 -7.571 1.00 83.69 187 GLY A CA 1
ATOM 1486 C C . GLY A 1 187 ? 9.357 10.918 -6.764 1.00 83.69 187 GLY A C 1
ATOM 1487 O O . GLY A 1 187 ? 8.318 11.374 -6.280 1.00 83.69 187 GLY A O 1
ATOM 1488 N N . ARG A 1 188 ? 9.686 9.626 -6.620 1.00 80.88 188 ARG A N 1
ATOM 1489 C CA . ARG A 1 188 ? 8.941 8.632 -5.820 1.00 80.88 188 ARG A CA 1
ATOM 1490 C C . ARG A 1 188 ? 9.497 8.437 -4.407 1.00 80.88 188 ARG A C 1
ATOM 1492 O O . ARG A 1 188 ? 8.790 7.876 -3.573 1.00 80.88 188 ARG A O 1
ATOM 1499 N N . SER A 1 189 ? 10.717 8.892 -4.123 1.00 76.38 189 SER A N 1
ATOM 1500 C CA . SER A 1 189 ? 11.327 8.747 -2.801 1.00 76.38 189 SER A CA 1
ATOM 1501 C C . SER A 1 189 ? 10.581 9.583 -1.755 1.00 76.38 189 SER A C 1
ATOM 1503 O O . SER A 1 189 ? 10.512 10.807 -1.846 1.00 76.38 189 SER A O 1
ATOM 1505 N N . ASN A 1 190 ? 10.024 8.914 -0.742 1.00 59.03 190 ASN A N 1
ATOM 1506 C CA . ASN A 1 190 ? 9.338 9.549 0.389 1.00 59.03 190 ASN A CA 1
ATOM 1507 C C . ASN A 1 190 ? 10.276 9.828 1.577 1.00 59.03 190 ASN A C 1
ATOM 1509 O O . ASN A 1 190 ? 9.800 10.212 2.646 1.00 59.03 190 ASN A O 1
ATOM 1513 N N . GLN A 1 191 ? 11.591 9.612 1.440 1.00 55.00 191 GLN A N 1
ATOM 1514 C CA . GLN A 1 191 ? 12.516 9.831 2.549 1.00 55.00 191 GLN A CA 1
ATOM 1515 C C . GLN A 1 191 ? 12.512 11.312 2.951 1.00 55.00 191 GLN A C 1
ATOM 1517 O O . GLN A 1 191 ? 12.858 12.207 2.183 1.00 55.00 191 GLN A O 1
ATOM 1522 N N . VAL A 1 192 ? 12.073 11.556 4.186 1.00 43.12 192 VAL A N 1
ATOM 1523 C CA . VAL A 1 192 ? 11.804 12.880 4.770 1.00 43.12 192 VAL A CA 1
ATOM 1524 C C . VAL A 1 192 ? 13.065 13.756 4.852 1.00 43.12 192 VAL A C 1
ATOM 1526 O O . VAL A 1 192 ? 12.936 14.971 4.979 1.00 43.12 192 VAL A O 1
ATOM 1529 N N . ARG A 1 193 ? 14.265 13.166 4.728 1.00 44.81 193 ARG A N 1
ATOM 1530 C CA . ARG A 1 193 ? 15.553 13.839 4.952 1.00 44.81 193 ARG A CA 1
ATOM 1531 C C . ARG A 1 193 ? 16.203 14.490 3.725 1.00 44.81 193 ARG A C 1
ATOM 1533 O O . ARG A 1 193 ? 17.021 15.374 3.933 1.00 44.81 193 ARG A O 1
ATOM 1540 N N . ASP A 1 194 ? 15.818 14.163 2.491 1.00 50.16 194 ASP A N 1
ATOM 1541 C CA . ASP A 1 194 ? 16.506 14.722 1.314 1.00 50.16 194 ASP A CA 1
ATOM 1542 C C . ASP A 1 194 ? 15.733 15.893 0.699 1.00 50.16 194 ASP A C 1
ATOM 1544 O O . ASP A 1 194 ? 14.949 15.725 -0.239 1.00 50.16 194 ASP A O 1
ATOM 1548 N N . GLN A 1 195 ? 15.989 17.107 1.195 1.00 53.84 195 GLN A N 1
ATOM 1549 C CA . GLN A 1 195 ? 15.611 18.339 0.484 1.00 53.84 195 GLN A CA 1
ATOM 1550 C C . GLN A 1 195 ? 16.268 18.425 -0.918 1.00 53.84 195 GLN A C 1
ATOM 1552 O O . GLN A 1 195 ? 15.757 19.132 -1.786 1.00 53.84 195 GLN A O 1
ATOM 1557 N N . ASP A 1 196 ? 17.305 17.620 -1.185 1.00 63.22 196 ASP A N 1
ATOM 1558 C CA . ASP A 1 196 ? 18.126 17.676 -2.404 1.00 63.22 196 ASP A CA 1
ATOM 1559 C C . ASP A 1 196 ? 17.622 16.816 -3.583 1.00 63.22 196 ASP A C 1
ATOM 1561 O O . ASP A 1 196 ? 17.978 17.069 -4.742 1.00 63.22 196 ASP A O 1
ATOM 1565 N N . LYS A 1 197 ? 16.750 15.820 -3.350 1.00 79.19 197 LYS A N 1
ATOM 1566 C CA . LYS A 1 197 ? 16.351 14.861 -4.406 1.00 79.19 197 LYS A CA 1
ATOM 1567 C C . LYS A 1 197 ? 15.288 15.387 -5.372 1.00 79.19 197 LYS A C 1
ATOM 1569 O O . LYS A 1 197 ? 15.379 15.119 -6.568 1.00 79.19 197 LYS A O 1
ATOM 1574 N N . LEU A 1 198 ? 14.301 16.161 -4.909 1.00 83.62 198 LEU A N 1
ATOM 1575 C CA . LEU A 1 198 ? 13.251 16.707 -5.791 1.00 83.62 198 LEU A CA 1
ATOM 1576 C C . LEU A 1 198 ? 13.797 17.753 -6.787 1.00 83.62 198 LEU A C 1
ATOM 1578 O O . LEU A 1 198 ? 13.479 17.649 -7.975 1.00 83.62 198 LEU A O 1
ATOM 1582 N N . PRO A 1 199 ? 14.664 18.708 -6.386 1.00 84.38 199 PRO A N 1
ATOM 1583 C CA . PRO A 1 199 ? 15.328 19.597 -7.339 1.00 84.38 199 PRO A CA 1
ATOM 1584 C C . PRO A 1 199 ? 16.189 18.846 -8.364 1.00 84.38 199 PRO A C 1
ATOM 1586 O O . PRO A 1 199 ? 16.176 19.203 -9.544 1.00 84.38 199 PRO A O 1
ATOM 1589 N N . SER A 1 200 ? 16.892 17.793 -7.935 1.00 87.56 200 SER A N 1
ATOM 1590 C CA . SER A 1 200 ? 17.712 16.948 -8.813 1.00 87.56 200 SER A CA 1
ATOM 1591 C C . SER A 1 200 ? 16.861 16.167 -9.817 1.00 87.56 200 SER A C 1
ATOM 1593 O O . SER A 1 200 ? 17.175 16.154 -11.006 1.00 87.56 200 SER A O 1
ATOM 1595 N N . ALA A 1 201 ? 15.731 15.602 -9.371 1.00 91.25 201 ALA A N 1
ATOM 1596 C CA . ALA A 1 201 ? 14.757 14.940 -10.240 1.00 91.25 201 ALA A CA 1
ATOM 1597 C C . ALA A 1 201 ? 14.259 15.881 -11.339 1.00 91.25 201 ALA A C 1
ATOM 1599 O O . ALA A 1 201 ? 14.241 15.524 -12.513 1.00 91.25 201 ALA A O 1
ATOM 1600 N N . ARG A 1 202 ? 13.894 17.107 -10.952 1.00 90.25 202 ARG A N 1
ATOM 1601 C CA . ARG A 1 202 ? 13.421 18.140 -11.875 1.00 90.25 202 ARG A CA 1
ATOM 1602 C C . ARG A 1 202 ? 14.471 18.477 -12.926 1.00 90.25 202 ARG A C 1
ATOM 1604 O O . ARG A 1 202 ? 14.140 18.524 -14.103 1.00 90.25 202 ARG A O 1
ATOM 1611 N N . ARG A 1 203 ? 15.723 18.697 -12.508 1.00 90.88 203 ARG A N 1
ATOM 1612 C CA . ARG A 1 203 ? 16.828 19.023 -13.421 1.00 90.88 203 ARG A CA 1
ATOM 1613 C C . ARG A 1 203 ? 17.017 17.925 -14.466 1.00 90.88 203 ARG A C 1
ATOM 1615 O O . ARG A 1 203 ? 16.998 18.224 -15.651 1.00 90.88 203 ARG A O 1
ATOM 1622 N N . MET A 1 204 ? 17.099 16.669 -14.026 1.00 94.12 204 MET A N 1
ATOM 1623 C CA . MET A 1 204 ? 17.227 15.525 -14.931 1.00 94.12 204 MET A CA 1
ATOM 1624 C C . MET A 1 204 ? 16.056 15.420 -15.906 1.00 94.12 204 MET A C 1
ATOM 1626 O O . MET A 1 204 ? 16.269 15.212 -17.092 1.00 94.12 204 MET A O 1
ATOM 1630 N N . LEU A 1 205 ? 14.819 15.596 -15.435 1.00 95.62 205 LEU A N 1
ATOM 1631 C CA . LEU A 1 205 ? 13.652 15.531 -16.313 1.00 95.62 205 LEU A CA 1
ATOM 1632 C C . LEU A 1 205 ? 13.627 16.684 -17.332 1.00 95.62 205 LEU A C 1
ATOM 1634 O O . LEU A 1 205 ? 13.265 16.437 -18.474 1.00 95.62 205 LEU A O 1
ATOM 1638 N N . ILE A 1 206 ? 14.062 17.898 -16.966 1.00 93.69 206 ILE A N 1
ATOM 1639 C CA . ILE A 1 206 ? 14.230 19.028 -17.906 1.00 93.69 206 ILE A CA 1
ATOM 1640 C C . ILE A 1 206 ? 15.334 18.746 -18.937 1.00 93.69 206 ILE A C 1
ATOM 1642 O O . ILE A 1 206 ? 15.247 19.175 -20.080 1.00 93.69 206 ILE A O 1
ATOM 1646 N N . GLU A 1 207 ? 16.396 18.032 -18.570 1.00 94.88 207 GLU A N 1
ATOM 1647 C CA . GLU A 1 207 ? 17.397 17.605 -19.557 1.00 94.88 207 GLU A CA 1
ATOM 1648 C C . GLU A 1 207 ? 16.786 16.614 -20.559 1.00 94.88 207 GLU A C 1
ATOM 1650 O O . GLU A 1 207 ? 17.007 16.733 -21.761 1.00 94.88 207 GLU A O 1
ATOM 1655 N N . VAL A 1 208 ? 15.937 15.693 -20.090 1.00 96.44 208 VAL A N 1
ATOM 1656 C CA . VAL A 1 208 ? 15.241 14.725 -20.953 1.00 96.44 208 VAL A CA 1
ATOM 1657 C C . VAL A 1 208 ? 14.242 15.402 -21.894 1.00 96.44 208 VAL A C 1
ATOM 1659 O O . VAL A 1 208 ? 14.092 14.949 -23.027 1.00 96.44 208 VAL A O 1
ATOM 1662 N N . THR A 1 209 ? 13.591 16.503 -21.499 1.00 94.62 209 THR A N 1
ATOM 1663 C CA . THR A 1 209 ? 12.696 17.239 -22.418 1.00 94.62 209 THR A CA 1
ATOM 1664 C C . THR A 1 209 ? 13.442 17.878 -23.592 1.00 94.62 209 THR A C 1
ATOM 1666 O O . THR A 1 209 ? 12.821 18.187 -24.606 1.00 94.62 209 THR A O 1
ATOM 1669 N N . LYS A 1 210 ? 14.768 18.034 -23.485 1.00 93.25 210 LYS A N 1
ATOM 1670 C CA . LYS A 1 210 ? 15.651 18.573 -24.531 1.00 93.25 210 LYS A CA 1
ATOM 1671 C C . LYS A 1 210 ? 16.279 17.493 -25.414 1.00 93.25 210 LYS A C 1
ATOM 1673 O O . LYS A 1 210 ? 17.114 17.813 -26.259 1.00 93.25 210 LYS A O 1
ATOM 1678 N N . MET A 1 211 ? 15.897 16.229 -25.223 1.00 94.94 211 MET A N 1
ATOM 1679 C CA . MET A 1 211 ? 16.324 15.112 -26.064 1.00 94.94 211 MET A CA 1
ATOM 1680 C C . MET A 1 211 ? 16.050 15.406 -27.544 1.00 94.94 211 MET A C 1
ATOM 1682 O O . MET A 1 211 ? 15.043 16.026 -27.884 1.00 94.94 211 MET A O 1
ATOM 1686 N N . ASN A 1 212 ? 16.941 14.949 -28.427 1.00 93.44 212 ASN A N 1
ATOM 1687 C CA . ASN A 1 212 ? 16.836 15.172 -29.865 1.00 93.44 212 ASN A CA 1
ATOM 1688 C C . ASN A 1 212 ? 15.487 14.657 -30.417 1.00 93.44 212 ASN A C 1
ATOM 1690 O O . ASN A 1 212 ? 15.295 13.440 -30.480 1.00 93.44 212 ASN A O 1
ATOM 1694 N N . PRO A 1 213 ? 14.579 15.532 -30.900 1.00 90.81 213 PRO A N 1
ATOM 1695 C CA . PRO A 1 213 ? 13.257 15.114 -31.376 1.00 90.81 213 PRO A CA 1
ATOM 1696 C C . PRO A 1 213 ? 13.293 14.243 -32.638 1.00 90.81 213 PRO A C 1
ATOM 1698 O O . PRO A 1 213 ? 12.286 13.644 -33.007 1.00 90.81 213 PRO A O 1
ATOM 1701 N N . ARG A 1 214 ? 14.435 14.195 -33.341 1.00 91.81 214 ARG A N 1
ATOM 1702 C CA . ARG A 1 214 ? 14.628 13.334 -34.518 1.00 91.81 214 ARG A CA 1
ATOM 1703 C C . ARG A 1 214 ? 15.022 11.907 -34.151 1.00 91.81 214 ARG A C 1
ATOM 1705 O O . ARG A 1 214 ? 14.980 11.042 -35.021 1.00 91.81 214 ARG A O 1
ATOM 1712 N N . TRP A 1 215 ? 15.428 11.658 -32.906 1.00 93.56 215 TRP A N 1
ATOM 1713 C CA . TRP A 1 215 ? 15.689 10.302 -32.445 1.00 93.56 215 TRP A CA 1
ATOM 1714 C C . TRP A 1 215 ? 14.369 9.535 -32.364 1.00 93.56 215 TRP A C 1
ATOM 1716 O O . TRP A 1 215 ? 13.400 10.034 -31.789 1.00 93.56 215 TRP A O 1
ATOM 1726 N N . GLU A 1 216 ? 14.327 8.334 -32.942 1.00 88.06 216 GLU A N 1
ATOM 1727 C CA . GLU A 1 216 ? 13.098 7.562 -33.186 1.00 88.06 216 GLU A CA 1
ATOM 1728 C C . GLU A 1 216 ? 12.235 7.373 -31.927 1.00 88.06 216 GLU A C 1
ATOM 1730 O O . GLU A 1 216 ? 11.007 7.391 -31.997 1.00 88.06 216 GLU A O 1
ATOM 1735 N N . HIS A 1 217 ? 12.863 7.252 -30.756 1.00 90.12 217 HIS A N 1
ATOM 1736 C CA . HIS A 1 217 ? 12.174 6.973 -29.492 1.00 90.12 217 HIS A CA 1
ATOM 1737 C C . HIS A 1 217 ? 11.901 8.228 -28.644 1.00 90.12 217 HIS A C 1
ATOM 1739 O O . HIS A 1 217 ? 11.273 8.145 -27.587 1.00 90.12 217 HIS A O 1
ATOM 1745 N N . SER A 1 218 ? 12.340 9.405 -29.098 1.00 92.19 218 SER A N 1
ATOM 1746 C CA . SER A 1 218 ? 12.301 10.653 -28.321 1.00 92.19 218 SER A CA 1
ATOM 1747 C C . SER A 1 218 ? 10.889 11.066 -27.902 1.00 92.19 218 SER A C 1
ATOM 1749 O O . SER A 1 218 ? 10.691 11.473 -26.758 1.00 92.19 218 SER A O 1
ATOM 1751 N N . LYS A 1 219 ? 9.886 10.890 -28.777 1.00 93.06 219 LYS A N 1
ATOM 1752 C CA . LYS A 1 219 ? 8.479 11.249 -28.516 1.00 93.06 219 LYS A CA 1
ATOM 1753 C C . LYS A 1 219 ? 7.977 10.676 -27.185 1.00 93.06 219 LYS A C 1
ATOM 1755 O O . LYS A 1 219 ? 7.374 11.403 -26.397 1.00 93.06 219 LYS A O 1
ATOM 1760 N N . PHE A 1 220 ? 8.266 9.399 -26.916 1.00 92.75 220 PHE A N 1
ATOM 1761 C CA . PHE A 1 220 ? 7.869 8.723 -25.679 1.00 92.75 220 PHE A CA 1
ATOM 1762 C C . PHE A 1 220 ? 8.535 9.362 -24.454 1.00 92.75 220 PHE A C 1
ATOM 1764 O O . PHE A 1 220 ? 7.851 9.778 -23.517 1.00 92.75 220 PHE A O 1
ATOM 1771 N N . TYR A 1 221 ? 9.865 9.485 -24.463 1.00 95.31 221 TYR A N 1
ATOM 1772 C CA . TYR A 1 221 ? 10.614 9.973 -23.303 1.00 95.31 221 TYR A CA 1
ATOM 1773 C C . TYR A 1 221 ? 10.355 11.452 -23.016 1.00 95.31 221 TYR A C 1
ATOM 1775 O O . TYR A 1 221 ? 10.145 11.804 -21.856 1.00 95.31 221 TYR A O 1
ATOM 1783 N N . ILE A 1 222 ? 10.292 12.305 -24.043 1.00 95.69 222 ILE A N 1
ATOM 1784 C CA . ILE A 1 222 ? 10.015 13.739 -23.883 1.00 95.69 222 ILE A CA 1
ATOM 1785 C C . ILE A 1 222 ? 8.602 13.932 -23.311 1.00 95.69 222 ILE A C 1
ATOM 1787 O O . ILE A 1 222 ? 8.439 14.630 -22.307 1.00 95.69 222 ILE A O 1
ATOM 1791 N N . ALA A 1 223 ? 7.581 13.275 -23.878 1.00 96.00 223 ALA A N 1
ATOM 1792 C CA . ALA A 1 223 ? 6.209 13.384 -23.376 1.00 96.00 223 ALA A CA 1
ATOM 1793 C C . ALA A 1 223 ? 6.090 12.886 -21.925 1.00 96.00 223 ALA A C 1
ATOM 1795 O O . ALA A 1 223 ? 5.522 13.560 -21.062 1.00 96.00 223 ALA A O 1
ATOM 1796 N N . ARG A 1 224 ? 6.684 11.729 -21.606 1.00 94.75 224 ARG A N 1
ATOM 1797 C CA . ARG A 1 224 ? 6.667 11.193 -20.239 1.00 94.75 224 ARG A CA 1
ATOM 1798 C C . ARG A 1 224 ? 7.476 12.038 -19.260 1.00 94.75 224 ARG A C 1
ATOM 1800 O O . ARG A 1 224 ? 7.088 12.115 -18.094 1.00 94.75 224 ARG A O 1
ATOM 1807 N N . ALA A 1 225 ? 8.563 12.674 -19.694 1.00 96.38 225 ALA A N 1
ATOM 1808 C CA . ALA A 1 225 ? 9.334 13.589 -18.858 1.00 96.38 225 ALA A CA 1
ATOM 1809 C C . ALA A 1 225 ? 8.491 14.807 -18.464 1.00 96.38 225 ALA A C 1
ATOM 1811 O O . ALA A 1 225 ? 8.409 15.121 -17.276 1.00 96.38 225 ALA A O 1
ATOM 1812 N N . TRP A 1 226 ? 7.765 15.404 -19.416 1.00 96.62 226 TRP A N 1
ATOM 1813 C CA . TRP A 1 226 ? 6.796 16.466 -19.137 1.00 96.62 226 TRP A CA 1
ATOM 1814 C C . TRP A 1 226 ? 5.700 16.025 -18.162 1.00 96.62 226 TRP A C 1
ATOM 1816 O O . TRP A 1 226 ? 5.440 16.712 -17.173 1.00 96.62 226 TRP A O 1
ATOM 1826 N N . ALA A 1 227 ? 5.102 14.848 -18.359 1.00 96.12 227 ALA A N 1
ATOM 1827 C CA . ALA A 1 227 ? 4.094 14.332 -17.431 1.00 96.12 227 ALA A CA 1
ATOM 1828 C C . ALA A 1 227 ? 4.657 14.136 -16.006 1.00 96.12 227 ALA A C 1
ATOM 1830 O O . ALA A 1 227 ? 4.007 14.482 -15.019 1.00 96.12 227 ALA A O 1
ATOM 1831 N N . HIS A 1 228 ? 5.890 13.634 -15.885 1.00 94.88 228 HIS A N 1
ATOM 1832 C CA . HIS A 1 228 ? 6.562 13.475 -14.595 1.00 94.88 228 HIS A CA 1
ATOM 1833 C C . HIS A 1 228 ? 6.961 14.806 -13.945 1.00 94.88 228 HIS A C 1
ATOM 1835 O O . HIS A 1 228 ? 6.898 14.913 -12.718 1.00 94.88 228 HIS A O 1
ATOM 1841 N N . LEU A 1 229 ? 7.313 15.828 -14.730 1.00 94.50 229 LEU A N 1
ATOM 1842 C CA . LEU A 1 229 ? 7.470 17.196 -14.231 1.00 94.50 229 LEU A CA 1
ATOM 1843 C C . LEU A 1 229 ? 6.145 17.721 -13.667 1.00 94.50 229 LEU A C 1
ATOM 1845 O O . LEU A 1 229 ? 6.142 18.299 -12.584 1.00 94.50 229 LEU A O 1
ATOM 1849 N N . GLY A 1 230 ? 5.014 17.449 -14.326 1.00 93.38 230 GLY A N 1
ATOM 1850 C CA . GLY A 1 230 ? 3.683 17.787 -13.811 1.00 93.38 230 GLY A CA 1
ATOM 1851 C C . GLY A 1 230 ? 3.387 17.158 -12.444 1.00 93.38 230 GLY A C 1
ATOM 1852 O O . GLY A 1 230 ? 2.981 17.850 -11.506 1.00 93.38 230 GLY A O 1
ATOM 1853 N N . ASP A 1 231 ? 3.664 15.860 -12.283 1.00 90.94 231 ASP A N 1
ATOM 1854 C CA . ASP A 1 231 ? 3.537 15.173 -10.989 1.00 90.94 231 ASP A CA 1
ATOM 1855 C C . ASP A 1 231 ? 4.421 15.811 -9.908 1.00 90.94 231 ASP A C 1
ATOM 1857 O O . ASP A 1 231 ? 4.002 15.953 -8.754 1.00 90.94 231 ASP A O 1
ATOM 1861 N N . LEU A 1 232 ? 5.658 16.162 -10.270 1.00 89.62 232 LEU A N 1
ATOM 1862 C CA . LEU A 1 232 ? 6.636 16.749 -9.363 1.00 89.62 232 LEU A CA 1
ATOM 1863 C C . LEU A 1 232 ? 6.199 18.143 -8.901 1.00 89.62 232 LEU A C 1
ATOM 1865 O O . LEU A 1 232 ? 6.219 18.415 -7.703 1.00 89.62 232 LEU A O 1
ATOM 1869 N N . GLU A 1 233 ? 5.726 18.985 -9.820 1.00 89.88 233 GLU A N 1
ATOM 1870 C CA . GLU A 1 233 ? 5.188 20.312 -9.510 1.00 89.88 233 GLU A CA 1
ATOM 1871 C C . GLU A 1 233 ? 3.971 20.228 -8.576 1.00 89.88 233 GLU A C 1
ATOM 1873 O O . GLU A 1 233 ? 3.905 20.967 -7.591 1.00 89.88 233 GLU A O 1
ATOM 1878 N N . SER A 1 234 ? 3.050 19.282 -8.814 1.00 88.44 234 SER A N 1
ATOM 1879 C CA . SER A 1 234 ? 1.915 19.028 -7.908 1.00 88.44 234 SER A CA 1
ATOM 1880 C C . SER A 1 234 ? 2.403 18.661 -6.503 1.00 88.44 234 SER A C 1
ATOM 1882 O O . SER A 1 234 ? 1.974 19.259 -5.517 1.00 88.44 234 SER A O 1
ATOM 1884 N N . LYS A 1 235 ? 3.352 17.718 -6.398 1.00 86.00 235 LYS A N 1
ATOM 1885 C CA . LYS A 1 235 ? 3.912 17.272 -5.110 1.00 86.00 235 LYS A CA 1
ATOM 1886 C C . LYS A 1 235 ? 4.636 18.388 -4.355 1.00 86.00 235 LYS A C 1
ATOM 1888 O O . LYS A 1 235 ? 4.461 18.510 -3.145 1.00 86.00 235 LYS A O 1
ATOM 1893 N N . CYS A 1 236 ? 5.452 19.191 -5.038 1.00 84.25 236 CYS A N 1
ATOM 1894 C CA . CYS A 1 236 ? 6.185 20.296 -4.419 1.00 84.25 236 CYS A CA 1
ATOM 1895 C C . CYS A 1 236 ? 5.230 21.336 -3.820 1.00 84.25 236 CYS A C 1
ATOM 1897 O O . CYS A 1 236 ? 5.442 21.781 -2.695 1.00 84.25 236 CYS A O 1
ATOM 1899 N N . ARG A 1 237 ? 4.148 21.672 -4.534 1.00 83.88 237 ARG A N 1
ATOM 1900 C CA . ARG A 1 237 ? 3.125 22.626 -4.074 1.00 83.88 237 ARG A CA 1
ATOM 1901 C C . ARG A 1 237 ? 2.314 22.111 -2.890 1.00 83.88 237 ARG A C 1
ATOM 1903 O O . ARG A 1 237 ? 1.987 22.887 -2.001 1.00 83.88 237 ARG A O 1
ATOM 1910 N N . GLU A 1 238 ? 2.015 20.814 -2.863 1.00 81.00 238 GLU A N 1
ATOM 1911 C CA . GLU A 1 238 ? 1.353 20.170 -1.721 1.00 81.00 238 GLU A CA 1
ATOM 1912 C C . GLU A 1 238 ? 2.239 20.182 -0.468 1.00 81.00 238 GLU A C 1
ATOM 1914 O O . GLU A 1 238 ? 1.742 20.342 0.645 1.00 81.00 238 GLU A O 1
ATOM 1919 N N . ARG A 1 239 ? 3.557 20.010 -0.638 1.00 82.62 239 ARG A N 1
ATOM 1920 C CA . ARG A 1 239 ? 4.505 19.898 0.478 1.00 82.62 239 ARG A CA 1
ATOM 1921 C C . ARG A 1 239 ? 4.981 21.248 1.015 1.00 82.62 239 ARG A C 1
ATOM 1923 O O . ARG A 1 239 ? 5.253 21.356 2.209 1.00 82.62 239 ARG A O 1
ATOM 1930 N N . TRP A 1 240 ? 5.115 22.253 0.154 1.00 81.00 240 TRP A N 1
ATOM 1931 C CA . TRP A 1 240 ? 5.735 23.532 0.492 1.00 81.00 240 TRP A CA 1
ATOM 1932 C C . TRP A 1 240 ? 4.876 24.706 0.022 1.00 81.00 240 TRP A C 1
ATOM 1934 O O . TRP A 1 240 ? 4.788 25.004 -1.166 1.00 81.00 240 TRP A O 1
ATOM 1944 N N . THR A 1 241 ? 4.293 25.430 0.976 1.00 79.00 241 THR A N 1
ATOM 1945 C CA . THR A 1 241 ? 3.388 26.562 0.716 1.00 79.00 241 THR A CA 1
ATOM 1946 C C . THR A 1 241 ? 4.069 27.756 0.041 1.00 79.00 241 THR A C 1
ATOM 1948 O O . THR A 1 241 ? 3.419 28.490 -0.696 1.00 79.00 241 THR A O 1
ATOM 1951 N N . SER A 1 242 ? 5.376 27.945 0.252 1.00 83.12 242 SER A N 1
ATOM 1952 C CA . SER A 1 242 ? 6.182 29.009 -0.366 1.00 83.12 242 SER A CA 1
ATOM 1953 C C . SER A 1 242 ? 6.835 28.607 -1.694 1.00 83.12 242 SER A C 1
ATOM 1955 O O . SER A 1 242 ? 7.582 29.399 -2.272 1.00 83.12 242 SER A O 1
ATOM 1957 N N . TYR A 1 243 ? 6.590 27.387 -2.183 1.00 81.94 243 TYR A N 1
ATOM 1958 C CA . TYR A 1 243 ? 7.238 26.876 -3.386 1.00 81.94 243 TYR A CA 1
ATOM 1959 C C . TYR A 1 243 ? 6.841 27.666 -4.636 1.00 81.94 243 TYR A C 1
ATOM 1961 O O . TYR A 1 243 ? 5.659 27.846 -4.942 1.00 81.94 243 TYR A O 1
ATOM 1969 N N . LYS A 1 244 ? 7.857 28.077 -5.398 1.00 83.75 244 LYS A N 1
ATOM 1970 C CA . LYS A 1 244 ? 7.715 28.678 -6.724 1.00 83.75 244 LYS A CA 1
ATOM 1971 C C . LYS A 1 244 ? 8.328 27.753 -7.766 1.00 83.75 244 LYS A C 1
ATOM 1973 O O . LYS A 1 244 ? 9.414 27.208 -7.558 1.00 83.75 244 LYS A O 1
ATOM 1978 N N . SER A 1 245 ? 7.618 27.583 -8.878 1.00 85.38 245 SER A N 1
ATOM 1979 C CA . SER A 1 245 ? 8.172 26.886 -10.036 1.00 85.38 245 SER A CA 1
ATOM 1980 C C . SER A 1 245 ? 9.354 27.692 -10.589 1.00 85.38 245 SER A C 1
ATOM 1982 O O . SER A 1 245 ? 9.302 28.921 -10.541 1.00 85.38 245 SER A O 1
ATOM 1984 N N . PRO A 1 246 ? 10.409 27.034 -11.089 1.00 85.06 246 PRO A N 1
ATOM 1985 C CA . PRO A 1 246 ? 11.538 27.712 -11.716 1.00 85.06 246 PRO A CA 1
ATOM 1986 C C . PRO A 1 246 ? 11.119 28.519 -12.945 1.00 85.06 246 PRO A C 1
ATOM 1988 O O . PRO A 1 246 ? 10.293 28.045 -13.726 1.00 85.06 246 PRO A O 1
ATOM 1991 N N . ASP A 1 247 ? 11.735 29.683 -13.150 1.00 84.38 247 ASP A N 1
ATOM 1992 C CA . ASP A 1 247 ? 11.398 30.580 -14.263 1.00 84.38 247 ASP A CA 1
ATOM 1993 C C . ASP A 1 247 ? 11.617 29.914 -15.627 1.00 84.38 247 ASP A C 1
ATOM 1995 O O . ASP A 1 247 ? 10.747 29.981 -16.486 1.00 84.38 247 ASP A O 1
ATOM 1999 N N . ASN A 1 248 ? 12.705 29.154 -15.790 1.00 82.75 248 ASN A N 1
ATOM 2000 C CA . ASN A 1 248 ? 12.978 28.408 -17.022 1.00 82.75 248 ASN A CA 1
ATOM 2001 C C . ASN A 1 248 ? 11.896 27.364 -17.351 1.00 82.75 248 ASN A C 1
ATOM 2003 O O . ASN A 1 248 ? 11.575 27.149 -18.512 1.00 82.75 248 ASN A O 1
ATOM 2007 N N . LEU A 1 249 ? 11.312 26.723 -16.335 1.00 84.44 249 LEU A N 1
ATOM 2008 C CA . LEU A 1 249 ? 10.194 25.803 -16.529 1.00 84.44 249 LEU A CA 1
ATOM 2009 C C . LEU A 1 249 ? 8.918 26.577 -16.882 1.00 84.44 249 LEU A C 1
ATOM 2011 O O . LEU A 1 249 ? 8.161 26.145 -17.745 1.00 84.44 249 LEU A O 1
ATOM 2015 N N . LEU A 1 250 ? 8.682 27.712 -16.214 1.00 82.94 250 LEU A N 1
ATOM 2016 C CA . LEU A 1 250 ? 7.529 28.581 -16.444 1.00 82.94 250 LEU A CA 1
ATOM 2017 C C . LEU A 1 250 ? 7.512 29.162 -17.865 1.00 82.94 250 LEU A C 1
ATOM 2019 O O . LEU A 1 250 ? 6.462 29.138 -18.501 1.00 82.94 250 LEU A O 1
ATOM 2023 N N . GLU A 1 251 ? 8.653 29.623 -18.377 1.00 81.75 251 GLU A N 1
ATOM 2024 C CA . GLU A 1 251 ? 8.798 30.134 -19.748 1.00 81.75 251 GLU A CA 1
ATOM 2025 C C . GLU A 1 251 ? 8.316 29.123 -20.800 1.00 81.75 251 GLU A C 1
ATOM 2027 O O . GLU A 1 251 ? 7.650 29.499 -21.766 1.00 81.75 251 GLU A O 1
ATOM 2032 N N . GLU A 1 252 ? 8.583 27.832 -20.585 1.00 78.56 252 GLU A N 1
ATOM 2033 C CA . GLU A 1 252 ? 8.213 26.763 -21.516 1.00 78.56 252 GLU A CA 1
ATOM 2034 C C . GLU A 1 252 ? 6.723 26.351 -21.428 1.00 78.56 252 GLU A C 1
ATOM 2036 O O . GLU A 1 252 ? 6.156 25.882 -22.419 1.00 78.56 252 GLU A O 1
ATOM 2041 N N . ILE A 1 253 ? 6.058 26.531 -20.275 1.00 80.25 253 ILE A N 1
ATOM 2042 C CA . ILE A 1 253 ? 4.690 26.014 -20.019 1.00 80.25 253 ILE A CA 1
ATOM 2043 C C . ILE A 1 253 ? 3.587 27.082 -19.935 1.00 80.25 253 ILE A C 1
ATOM 2045 O O . ILE A 1 253 ? 2.408 26.752 -20.102 1.00 80.25 253 ILE A O 1
ATOM 2049 N N . LEU A 1 254 ? 3.933 28.347 -19.666 1.00 64.50 254 LEU A N 1
ATOM 2050 C CA . LEU A 1 254 ? 2.972 29.442 -19.447 1.00 64.50 254 LEU A CA 1
ATOM 2051 C C . LEU A 1 254 ? 2.308 29.970 -20.727 1.00 64.50 254 LEU A C 1
ATOM 2053 O O . LEU A 1 254 ? 1.463 30.855 -20.650 1.00 64.50 254 LEU A O 1
ATOM 2057 N N . GLN A 1 255 ? 2.625 29.417 -21.897 1.00 65.00 255 GLN A N 1
ATOM 2058 C CA . GLN A 1 255 ? 1.977 29.793 -23.161 1.00 65.00 255 GLN A CA 1
ATOM 2059 C C . GLN A 1 255 ? 0.604 29.129 -23.374 1.00 65.00 255 GLN A C 1
ATOM 2061 O O . GLN A 1 255 ? 0.062 29.160 -24.474 1.00 65.00 255 GLN A O 1
ATOM 2066 N N . THR A 1 256 ? 0.054 28.477 -22.349 1.00 63.31 256 THR A N 1
ATOM 2067 C CA . THR A 1 256 ? -1.081 27.564 -22.483 1.00 63.31 256 THR A CA 1
ATOM 2068 C C . THR A 1 256 ? -2.169 27.905 -21.447 1.00 63.31 256 THR A C 1
ATOM 2070 O O . THR A 1 256 ? -1.848 28.132 -20.283 1.00 63.31 256 THR A O 1
ATOM 2073 N N . GLU A 1 257 ? -3.461 27.885 -21.816 1.00 72.75 257 GLU A N 1
ATOM 2074 C CA . GLU A 1 257 ? -4.614 28.151 -20.919 1.00 72.75 257 GLU A CA 1
ATOM 2075 C C . GLU A 1 257 ? -4.565 27.392 -19.571 1.00 72.75 257 GLU A C 1
ATOM 2077 O O . GLU A 1 257 ? -4.514 28.012 -18.512 1.00 72.75 257 GLU A O 1
ATOM 2082 N N . GLU A 1 258 ? -4.462 26.059 -19.559 1.00 80.69 258 GLU A N 1
ATOM 2083 C CA . GLU A 1 258 ? -4.293 25.283 -18.322 1.00 80.69 258 GLU A CA 1
ATOM 2084 C C . GLU A 1 258 ? -2.947 25.527 -17.596 1.00 80.69 258 GLU A C 1
ATOM 2086 O O . GLU A 1 258 ? -2.844 25.245 -16.404 1.00 80.69 258 GLU A O 1
ATOM 2091 N N . GLY A 1 259 ? -1.942 26.151 -18.227 1.00 76.56 259 GLY A N 1
ATOM 2092 C CA . GLY A 1 259 ? -0.756 26.666 -17.528 1.00 76.56 259 GLY A CA 1
ATOM 2093 C C . GLY A 1 259 ? -1.102 27.775 -16.524 1.00 76.56 259 GLY A C 1
ATOM 2094 O O . GLY A 1 259 ? -0.478 27.856 -15.463 1.00 76.56 259 GLY A O 1
ATOM 2095 N N . HIS A 1 260 ? -2.159 28.555 -16.792 1.00 75.62 260 HIS A N 1
ATOM 2096 C CA . HIS A 1 260 ? -2.707 29.536 -15.850 1.00 75.62 260 HIS A CA 1
ATOM 2097 C C . HIS A 1 260 ? -3.463 28.888 -14.679 1.00 75.62 260 HIS A C 1
ATOM 2099 O O . HIS A 1 260 ? -3.477 29.446 -13.583 1.00 75.62 260 HIS A O 1
ATOM 2105 N N . ILE A 1 261 ? -4.042 27.693 -14.867 1.00 84.25 261 ILE A N 1
ATOM 2106 C CA . ILE A 1 261 ? -4.653 26.907 -13.775 1.00 84.25 261 ILE A CA 1
ATOM 2107 C C . ILE A 1 261 ? -3.561 26.422 -12.806 1.00 84.25 261 ILE A C 1
ATOM 2109 O O . ILE A 1 261 ? -3.749 26.381 -11.583 1.00 84.25 261 ILE A O 1
ATOM 2113 N N . GLY A 1 262 ? -2.395 26.064 -13.345 1.00 87.88 262 GLY A N 1
ATOM 2114 C CA . GLY A 1 262 ? -1.184 25.822 -12.575 1.00 87.88 262 GLY A CA 1
ATOM 2115 C C . GLY A 1 262 ? -0.077 25.155 -13.399 1.00 87.88 262 GLY A C 1
ATOM 2116 O O . GLY A 1 262 ? -0.379 24.392 -14.319 1.00 87.88 262 GLY A O 1
ATOM 2117 N N . PRO A 1 263 ? 1.205 25.347 -13.033 1.00 89.50 263 PRO A N 1
ATOM 2118 C CA . PRO A 1 263 ? 2.345 24.781 -13.762 1.00 89.50 263 PRO A CA 1
ATOM 2119 C C . PRO A 1 263 ? 2.273 23.277 -14.026 1.00 89.50 263 PRO A C 1
ATOM 2121 O O . PRO A 1 263 ? 2.622 22.828 -15.113 1.00 89.50 263 PRO A O 1
ATOM 2124 N N . GLN A 1 264 ? 1.738 22.493 -13.087 1.00 91.19 264 GLN A N 1
ATOM 2125 C CA . GLN A 1 264 ? 1.556 21.057 -13.289 1.00 91.19 264 GLN A CA 1
ATOM 2126 C C . GLN A 1 264 ? 0.681 20.723 -14.511 1.00 91.19 264 GLN A C 1
ATOM 2128 O O . GLN A 1 264 ? 0.977 19.771 -15.229 1.00 91.19 264 GLN A O 1
ATOM 2133 N N . PHE A 1 265 ? -0.357 21.519 -14.788 1.00 92.75 265 PHE A N 1
ATOM 2134 C CA . PHE A 1 265 ? -1.261 21.312 -15.923 1.00 92.75 265 PHE A CA 1
ATOM 2135 C C . PHE A 1 265 ? -0.665 21.817 -17.241 1.00 92.75 265 PHE A C 1
ATOM 2137 O O . PHE A 1 265 ? -0.895 21.207 -18.284 1.00 92.75 265 PHE A O 1
ATOM 2144 N N . GLY A 1 266 ? 0.170 22.861 -17.195 1.00 92.62 266 GLY A N 1
ATOM 2145 C CA . GLY A 1 266 ? 0.999 23.266 -18.335 1.00 92.62 266 GLY A CA 1
ATOM 2146 C C . GLY A 1 266 ? 1.950 22.146 -18.776 1.00 92.62 266 GLY A C 1
ATOM 2147 O O . GLY A 1 266 ? 2.003 21.812 -19.959 1.00 92.62 266 GLY A O 1
ATOM 2148 N N . CYS A 1 267 ? 2.610 21.481 -17.819 1.00 94.62 267 CYS A N 1
ATOM 2149 C CA . CYS A 1 267 ? 3.443 20.308 -18.096 1.00 94.62 267 CYS A CA 1
ATOM 2150 C C . CYS A 1 267 ? 2.644 19.156 -18.732 1.00 94.62 267 CYS A C 1
ATOM 2152 O O . CYS A 1 267 ? 3.090 18.572 -19.717 1.00 94.62 267 CYS A O 1
ATOM 2154 N N . TYR A 1 268 ? 1.450 18.831 -18.215 1.00 95.38 268 TYR A N 1
ATOM 2155 C CA . TYR A 1 268 ? 0.613 17.784 -18.819 1.00 95.38 268 TYR A CA 1
ATOM 2156 C C . TYR A 1 268 ? 0.158 18.135 -20.233 1.00 95.38 268 TYR A C 1
ATOM 2158 O O . TYR A 1 268 ? 0.118 17.249 -21.084 1.00 95.38 268 TYR A O 1
ATOM 2166 N N . ARG A 1 269 ? -0.137 19.407 -20.519 1.00 94.44 269 ARG A N 1
ATOM 2167 C CA . ARG A 1 269 ? -0.488 19.795 -21.885 1.00 94.44 269 ARG A CA 1
ATOM 2168 C C . ARG A 1 269 ? 0.676 19.650 -22.842 1.00 94.44 269 ARG A C 1
ATOM 2170 O O . ARG A 1 269 ? 0.485 19.063 -23.897 1.00 94.44 269 ARG A O 1
ATOM 2177 N N . LYS A 1 270 ? 1.879 20.082 -22.460 1.00 93.31 270 LYS A N 1
ATOM 2178 C CA . LYS A 1 270 ? 3.087 19.829 -23.261 1.00 93.31 270 LYS A CA 1
ATOM 2179 C C . LYS A 1 270 ? 3.270 18.340 -23.542 1.00 93.31 270 LYS A C 1
ATOM 2181 O O . LYS A 1 270 ? 3.536 17.951 -24.675 1.00 93.31 270 LYS A O 1
ATOM 2186 N N . ALA A 1 271 ? 3.057 17.504 -22.529 1.00 95.50 271 ALA A N 1
ATOM 2187 C CA . ALA A 1 271 ? 3.114 16.057 -22.674 1.00 95.50 271 ALA A CA 1
ATOM 2188 C C . ALA A 1 271 ? 2.111 15.532 -23.726 1.00 95.50 271 ALA A C 1
ATOM 2190 O O . ALA A 1 271 ? 2.492 14.732 -24.578 1.00 95.50 271 ALA A O 1
ATOM 2191 N N . LEU A 1 272 ? 0.864 16.019 -23.704 1.00 94.81 272 LEU A N 1
ATOM 2192 C CA . LEU A 1 272 ? -0.197 15.642 -24.649 1.00 94.81 272 LEU A CA 1
ATOM 2193 C C . LEU A 1 272 ? -0.024 16.245 -26.054 1.00 94.81 272 LEU A C 1
ATOM 2195 O O . LEU A 1 272 ? -0.406 15.607 -27.027 1.00 94.81 272 LEU A O 1
ATOM 2199 N N . GLU A 1 273 ? 0.572 17.434 -26.187 1.00 93.44 273 GLU A N 1
ATOM 2200 C CA . GLU A 1 273 ? 0.955 18.019 -27.485 1.00 93.44 273 GLU A CA 1
ATOM 2201 C C . GLU A 1 273 ? 1.982 17.134 -28.202 1.00 93.44 273 GLU A C 1
ATOM 2203 O O . GLU A 1 273 ? 1.924 16.959 -29.418 1.00 93.44 273 GLU A O 1
ATOM 2208 N N . ILE A 1 274 ? 2.918 16.559 -27.441 1.00 93.69 274 ILE A N 1
ATOM 2209 C CA . ILE A 1 274 ? 3.962 15.684 -27.978 1.00 93.69 274 ILE A CA 1
ATOM 2210 C C . ILE A 1 274 ? 3.410 14.290 -28.246 1.00 93.69 274 ILE A C 1
ATOM 2212 O O . ILE A 1 274 ? 3.663 13.737 -29.314 1.00 93.69 274 ILE A O 1
ATOM 2216 N N . ASN A 1 275 ? 2.687 13.700 -27.290 1.00 92.69 275 ASN A N 1
ATOM 2217 C CA . ASN A 1 275 ? 2.115 12.367 -27.427 1.00 92.69 275 ASN A CA 1
ATOM 2218 C C . ASN A 1 275 ? 0.640 12.332 -26.995 1.00 92.69 275 ASN A C 1
ATOM 2220 O O . ASN A 1 275 ? 0.351 11.993 -25.845 1.00 92.69 275 ASN A O 1
ATOM 2224 N N . PRO A 1 276 ? -0.294 12.652 -27.911 1.00 94.06 276 PRO A N 1
ATOM 2225 C CA . PRO A 1 276 ? -1.721 12.662 -27.601 1.00 94.06 276 PRO A CA 1
ATOM 2226 C C . PRO A 1 276 ? -2.291 11.257 -27.397 1.00 94.06 276 PRO A C 1
ATOM 2228 O O . PRO A 1 276 ? -3.354 11.135 -26.811 1.00 94.06 276 PRO A O 1
ATOM 2231 N N . ASP A 1 277 ? -1.588 10.206 -27.829 1.00 90.50 277 ASP A N 1
ATOM 2232 C CA . ASP A 1 277 ? -2.081 8.824 -27.807 1.00 90.50 277 ASP A CA 1
ATOM 2233 C C . ASP A 1 277 ? -1.680 8.043 -26.535 1.00 90.50 277 ASP A C 1
ATOM 2235 O O . ASP A 1 277 ? -1.732 6.816 -26.490 1.00 90.50 277 ASP A O 1
ATOM 2239 N N . ASP A 1 278 ? -1.254 8.742 -25.478 1.00 90.56 278 ASP A N 1
ATOM 2240 C CA . ASP A 1 278 ? -0.704 8.128 -24.267 1.00 90.56 278 ASP A CA 1
ATOM 2241 C C . ASP A 1 278 ? -1.682 8.161 -23.081 1.00 90.56 278 ASP A C 1
ATOM 2243 O O . ASP A 1 278 ? -1.810 9.160 -22.362 1.00 90.56 278 ASP A O 1
ATOM 2247 N N . SER A 1 279 ? -2.337 7.025 -22.827 1.00 92.44 279 SER A N 1
ATOM 2248 C CA . SER A 1 279 ? -3.328 6.874 -21.750 1.00 92.44 279 SER A CA 1
ATOM 2249 C C . SER A 1 279 ? -2.780 7.218 -20.358 1.00 92.44 279 SER A C 1
ATOM 2251 O O . SER A 1 279 ? -3.493 7.764 -19.512 1.00 92.44 279 SER A O 1
ATOM 2253 N N . GLU A 1 280 ? -1.493 6.975 -20.093 1.00 91.50 280 GLU A N 1
ATOM 2254 C CA . GLU A 1 280 ? -0.908 7.264 -18.785 1.00 91.50 280 GLU A CA 1
ATOM 2255 C C . GLU A 1 280 ? -0.791 8.767 -18.519 1.00 91.50 280 GLU A C 1
ATOM 2257 O O . GLU A 1 280 ? -0.917 9.185 -17.362 1.00 91.50 280 GLU A O 1
ATOM 2262 N N . ILE A 1 281 ? -0.571 9.582 -19.554 1.00 95.38 281 ILE A N 1
ATOM 2263 C CA . ILE A 1 281 ? -0.509 11.040 -19.407 1.00 95.38 281 ILE A CA 1
ATOM 2264 C C . ILE A 1 281 ? -1.881 11.559 -18.970 1.00 95.38 281 ILE A C 1
ATOM 2266 O O . ILE A 1 281 ? -1.967 12.281 -17.973 1.00 95.38 281 ILE A O 1
ATOM 2270 N N . TYR A 1 282 ? -2.955 11.108 -19.624 1.00 97.25 282 TYR A N 1
ATOM 2271 C CA . TYR A 1 282 ? -4.331 11.417 -19.229 1.00 97.25 282 TYR A CA 1
ATOM 2272 C C . TYR A 1 282 ? -4.638 10.969 -17.798 1.00 97.25 282 TYR A C 1
ATOM 2274 O O . TYR A 1 282 ? -5.121 11.763 -16.988 1.00 97.25 282 TYR A O 1
ATOM 2282 N N . ARG A 1 283 ? -4.272 9.734 -17.428 1.00 95.88 283 ARG A N 1
ATOM 2283 C CA . ARG A 1 283 ? -4.451 9.224 -16.060 1.00 95.88 283 ARG A CA 1
ATOM 2284 C C . ARG A 1 283 ? -3.732 10.084 -15.013 1.00 95.88 283 ARG A C 1
ATOM 2286 O O . ARG A 1 283 ? -4.272 10.334 -13.932 1.00 95.88 283 ARG A O 1
ATOM 2293 N N . ARG A 1 284 ? -2.495 10.512 -15.291 1.00 93.94 284 ARG A N 1
ATOM 2294 C CA . ARG A 1 284 ? -1.703 11.380 -14.395 1.00 93.94 284 ARG A CA 1
ATOM 2295 C C . ARG A 1 284 ? -2.312 12.775 -14.283 1.00 93.94 284 ARG A C 1
ATOM 2297 O O . ARG A 1 284 ? -2.465 13.278 -13.169 1.00 93.94 284 ARG A O 1
ATOM 2304 N N . CYS A 1 285 ? -2.737 13.345 -15.407 1.00 95.50 285 CYS A N 1
ATOM 2305 C CA . CYS A 1 285 ? -3.431 14.625 -15.456 1.00 95.50 285 CYS A CA 1
ATOM 2306 C C . CYS A 1 285 ? -4.726 14.591 -14.625 1.00 95.50 285 CYS A C 1
ATOM 2308 O O . CYS A 1 285 ? -4.903 15.410 -13.720 1.00 95.50 285 CYS A O 1
ATOM 2310 N N . GLY A 1 286 ? -5.566 13.567 -14.824 1.00 96.19 286 GLY A N 1
ATOM 2311 C CA . GLY A 1 286 ? -6.801 13.358 -14.063 1.00 96.19 286 GLY A CA 1
ATOM 2312 C C . GLY A 1 286 ? -6.559 13.254 -12.556 1.00 96.19 286 GLY A C 1
ATOM 2313 O O . GLY A 1 286 ? -7.233 13.918 -11.770 1.00 96.19 286 GLY A O 1
ATOM 2314 N N . ARG A 1 287 ? -5.518 12.523 -12.131 1.00 94.44 287 ARG A N 1
ATOM 2315 C CA . ARG A 1 287 ? -5.107 12.472 -10.716 1.00 94.44 287 ARG A CA 1
ATOM 2316 C C . ARG A 1 287 ? -4.754 13.855 -10.160 1.00 94.44 287 ARG A C 1
ATOM 2318 O O . ARG A 1 287 ? -5.066 14.133 -9.004 1.00 94.44 287 ARG A O 1
ATOM 2325 N N . SER A 1 288 ? -4.080 14.701 -10.938 1.00 92.19 288 SER A N 1
ATOM 2326 C CA . SER A 1 288 ? -3.705 16.051 -10.503 1.00 92.19 288 SER A CA 1
ATOM 2327 C C . SER A 1 288 ? -4.929 16.963 -10.359 1.00 92.19 288 SER A C 1
ATOM 2329 O O . SER A 1 288 ? -5.041 17.656 -9.347 1.00 92.19 288 SER A O 1
ATOM 2331 N N . TYR A 1 289 ? -5.896 16.885 -11.280 1.00 94.38 289 TYR A N 1
ATOM 2332 C CA . TYR A 1 289 ? -7.182 17.582 -11.145 1.00 94.38 289 TYR A CA 1
ATOM 2333 C C . TYR A 1 289 ? -7.971 17.113 -9.913 1.00 94.38 289 TYR A C 1
ATOM 2335 O O . TYR A 1 289 ? -8.442 17.948 -9.142 1.00 94.38 289 TYR A O 1
ATOM 2343 N N . MET A 1 290 ? -8.015 15.800 -9.637 1.00 92.88 290 MET A N 1
ATOM 2344 C CA . MET A 1 290 ? -8.662 15.266 -8.426 1.00 92.88 290 MET A CA 1
ATOM 2345 C C . MET A 1 290 ? -8.075 15.843 -7.135 1.00 92.88 290 MET A C 1
ATOM 2347 O O . MET A 1 290 ? -8.807 16.080 -6.177 1.00 92.88 290 MET A O 1
ATOM 2351 N N . ARG A 1 291 ? -6.754 16.063 -7.076 1.00 88.94 291 ARG A N 1
ATOM 2352 C CA . ARG A 1 291 ? -6.103 16.656 -5.893 1.00 88.94 291 ARG A CA 1
ATOM 2353 C C . ARG A 1 291 ? -6.465 18.122 -5.682 1.00 88.94 291 ARG A C 1
ATOM 2355 O O . ARG A 1 291 ? -6.365 18.597 -4.557 1.00 88.94 291 ARG A O 1
ATOM 2362 N N . ARG A 1 292 ? -6.880 18.821 -6.739 1.00 89.06 292 ARG A N 1
ATOM 2363 C CA . ARG A 1 292 ? -7.414 20.187 -6.670 1.00 89.06 292 ARG A CA 1
ATOM 2364 C C . ARG A 1 292 ? -8.939 20.230 -6.546 1.00 89.06 292 ARG A C 1
ATOM 2366 O O . ARG A 1 292 ? -9.497 21.313 -6.653 1.00 89.06 292 ARG A O 1
ATOM 2373 N N . GLU A 1 293 ? -9.586 19.079 -6.341 1.00 91.06 293 GLU A N 1
ATOM 2374 C CA . GLU A 1 293 ? -11.049 18.936 -6.251 1.00 91.06 293 GLU A CA 1
ATOM 2375 C C . GLU A 1 293 ? -11.796 19.402 -7.521 1.00 91.06 293 GLU A C 1
ATOM 2377 O O . GLU A 1 293 ? -12.993 19.672 -7.497 1.00 91.06 293 GLU A O 1
ATOM 2382 N N . MET A 1 294 ? -11.096 19.447 -8.660 1.00 92.81 294 MET A N 1
ATOM 2383 C CA . MET A 1 294 ? -11.654 19.757 -9.981 1.00 92.81 294 MET A CA 1
ATOM 2384 C C . MET A 1 294 ? -12.194 18.467 -10.612 1.00 92.81 294 MET A C 1
ATOM 2386 O O . MET A 1 294 ? -11.523 17.808 -11.410 1.00 92.81 294 MET A O 1
ATOM 2390 N N . TYR A 1 295 ? -13.362 18.021 -10.140 1.00 93.12 295 TYR A N 1
ATOM 2391 C CA . TYR A 1 295 ? -13.875 16.678 -10.432 1.00 93.12 295 TYR A CA 1
ATOM 2392 C C . TYR A 1 295 ? -14.350 16.481 -11.877 1.00 93.12 295 TYR A C 1
ATOM 2394 O O . TYR A 1 295 ? -14.221 15.372 -12.394 1.00 93.12 295 TYR A O 1
ATOM 2402 N N . GLU A 1 296 ? -14.859 17.517 -12.546 1.00 93.81 296 GLU A N 1
ATOM 2403 C CA . GLU A 1 296 ? -15.338 17.396 -13.930 1.00 93.81 296 GLU A CA 1
ATOM 2404 C C . GLU A 1 296 ? -14.172 17.246 -14.915 1.00 93.81 296 GLU A C 1
ATOM 2406 O O . GLU A 1 296 ? -14.147 16.320 -15.725 1.00 93.81 296 GLU A O 1
ATOM 2411 N N . GLU A 1 297 ? -13.143 18.082 -14.787 1.00 95.00 297 GLU A N 1
ATOM 2412 C CA . GLU A 1 297 ? -11.918 17.998 -15.583 1.00 95.00 297 GLU A CA 1
ATOM 2413 C C . GLU A 1 297 ? -11.175 16.688 -15.305 1.00 95.00 297 GLU A C 1
ATOM 2415 O O . GLU A 1 297 ? -10.705 16.018 -16.228 1.00 95.00 297 GLU A O 1
ATOM 2420 N N . ALA A 1 298 ? -11.118 16.265 -14.037 1.00 96.62 298 ALA A N 1
ATOM 2421 C CA . ALA A 1 298 ? -10.547 14.975 -13.674 1.00 96.62 298 ALA A CA 1
ATOM 2422 C C . ALA A 1 298 ? -11.277 13.806 -14.346 1.00 96.62 298 ALA A C 1
ATOM 2424 O O . ALA A 1 298 ? -10.621 12.898 -14.863 1.00 96.62 298 ALA A O 1
ATOM 2425 N N . ARG A 1 299 ? -12.616 13.830 -14.360 1.00 96.94 299 ARG A N 1
ATOM 2426 C CA . ARG A 1 299 ? -13.443 12.802 -14.998 1.00 96.94 299 ARG A CA 1
ATOM 2427 C C . ARG A 1 299 ? -13.165 12.735 -16.496 1.00 96.94 299 ARG A C 1
ATOM 2429 O O . ARG A 1 299 ? -12.869 11.652 -16.981 1.00 96.94 299 ARG A O 1
ATOM 2436 N N . GLN A 1 300 ? -13.139 13.875 -17.189 1.00 96.75 300 GLN A N 1
ATOM 2437 C CA . GLN A 1 300 ? -12.829 13.930 -18.625 1.00 96.75 300 GLN A CA 1
ATOM 2438 C C . GLN A 1 300 ? -11.470 13.299 -18.957 1.00 96.75 300 GLN A C 1
ATOM 2440 O O . GLN A 1 300 ? -11.356 12.536 -19.916 1.00 96.75 300 GLN A O 1
ATOM 2445 N N . MET A 1 301 ? -10.434 13.586 -18.163 1.00 97.69 301 MET A N 1
ATOM 2446 C CA . MET A 1 301 ? -9.105 13.006 -18.382 1.00 97.69 301 MET A CA 1
ATOM 2447 C C . MET A 1 301 ? -9.080 11.500 -18.089 1.00 97.69 301 MET A C 1
ATOM 2449 O O . MET A 1 301 ? -8.462 10.736 -18.825 1.00 97.69 301 MET A O 1
ATOM 2453 N N . LEU A 1 302 ? -9.755 11.048 -17.030 1.00 97.81 302 LEU A N 1
ATOM 2454 C CA . LEU A 1 302 ? -9.818 9.625 -16.688 1.00 97.81 302 LEU A CA 1
ATOM 2455 C C . LEU A 1 302 ? -10.646 8.818 -17.694 1.00 97.81 302 LEU A C 1
ATOM 2457 O O . LEU A 1 302 ? -10.253 7.700 -18.021 1.00 97.81 302 LEU A O 1
ATOM 2461 N N . ASP A 1 303 ? -11.730 9.388 -18.220 1.00 97.50 303 ASP A N 1
ATOM 2462 C CA . ASP A 1 303 ? -12.544 8.768 -19.266 1.00 97.50 303 ASP A CA 1
ATOM 2463 C C . ASP A 1 303 ? -11.725 8.592 -20.547 1.00 97.50 303 ASP A C 1
ATOM 2465 O O . ASP A 1 303 ? -11.612 7.466 -21.022 1.00 97.50 303 ASP A O 1
ATOM 2469 N N . LYS A 1 304 ? -11.018 9.634 -21.014 1.00 97.44 304 LYS A N 1
ATOM 2470 C CA . LYS A 1 304 ? -10.090 9.517 -22.156 1.00 97.44 304 LYS A CA 1
ATOM 2471 C C . LYS A 1 304 ? -9.026 8.442 -21.937 1.00 97.44 304 LYS A C 1
ATOM 2473 O O . LYS A 1 304 ? -8.788 7.617 -22.811 1.00 97.44 304 LYS A O 1
ATOM 2478 N N . SER A 1 305 ? -8.413 8.402 -20.751 1.00 96.62 305 SER A N 1
ATOM 2479 C CA . SER A 1 305 ? -7.437 7.360 -20.400 1.00 96.62 305 SER A CA 1
ATOM 2480 C C . SER A 1 305 ? -8.013 5.948 -20.564 1.00 96.62 305 SER A C 1
ATOM 2482 O O . SER A 1 305 ? -7.322 5.063 -21.068 1.00 96.62 305 SER A O 1
ATOM 2484 N N . ILE A 1 306 ? -9.251 5.727 -20.112 1.00 95.94 306 ILE A N 1
ATOM 2485 C CA . ILE A 1 306 ? -9.928 4.424 -20.159 1.00 95.94 306 ILE A CA 1
ATOM 2486 C C . ILE A 1 306 ? -10.412 4.094 -21.575 1.00 95.94 306 ILE A C 1
ATOM 2488 O O . ILE A 1 306 ? -10.282 2.953 -21.997 1.00 95.94 306 ILE A O 1
ATOM 2492 N N . GLU A 1 307 ? -10.914 5.068 -22.334 1.00 95.44 307 GLU A N 1
ATOM 2493 C CA . GLU A 1 307 ? -11.316 4.882 -23.736 1.00 95.44 307 GLU A CA 1
ATOM 2494 C C . GLU A 1 307 ? -10.145 4.415 -24.609 1.00 95.44 307 GLU A C 1
ATOM 2496 O O . GLU A 1 307 ? -10.314 3.548 -25.464 1.00 95.44 307 GLU A O 1
ATOM 2501 N N . MET A 1 308 ? -8.945 4.946 -24.364 1.00 90.88 308 MET A N 1
ATOM 2502 C CA . MET A 1 308 ? -7.738 4.590 -25.116 1.00 90.88 308 MET A CA 1
ATOM 2503 C C . MET A 1 308 ? -7.176 3.222 -24.728 1.00 90.88 308 MET A C 1
ATOM 2505 O O . MET A 1 308 ? -6.693 2.486 -25.583 1.00 90.88 308 MET A O 1
ATOM 2509 N N . MET A 1 309 ? -7.222 2.879 -23.438 1.00 88.81 309 MET A N 1
ATOM 2510 C CA . MET A 1 309 ? -6.826 1.566 -22.928 1.00 88.81 309 MET A CA 1
ATOM 2511 C C . MET A 1 309 ? -7.916 1.017 -22.001 1.00 88.81 309 MET A C 1
ATOM 2513 O O . MET A 1 309 ? -7.828 1.213 -20.781 1.00 88.81 309 MET A O 1
ATOM 2517 N N . PRO A 1 310 ? -8.933 0.335 -22.565 1.00 90.12 310 PRO A N 1
ATOM 2518 C CA . PRO A 1 310 ? -10.054 -0.196 -21.794 1.00 90.12 310 PRO A CA 1
ATOM 2519 C C . PRO A 1 310 ? -9.695 -1.471 -21.026 1.00 90.12 310 PRO A C 1
ATOM 2521 O O . PRO A 1 310 ? -10.364 -1.780 -20.040 1.00 90.12 310 PRO A O 1
ATOM 2524 N N . ASP A 1 311 ? -8.638 -2.185 -21.434 1.00 86.75 311 ASP A N 1
ATOM 2525 C CA . ASP A 1 311 ? -8.125 -3.355 -20.717 1.00 86.75 311 ASP A CA 1
ATOM 2526 C C . ASP A 1 311 ? -7.726 -2.980 -19.283 1.00 86.75 311 ASP A C 1
ATOM 2528 O O . ASP A 1 311 ? -6.804 -2.190 -19.038 1.00 86.75 311 ASP A O 1
ATOM 2532 N N . SER A 1 312 ? -8.431 -3.563 -18.314 1.00 82.38 312 SER A N 1
ATOM 2533 C CA . SER A 1 312 ? -8.214 -3.268 -16.905 1.00 82.38 312 SER A CA 1
ATOM 2534 C C . SER A 1 312 ? -6.855 -3.767 -16.420 1.00 82.38 312 SER A C 1
ATOM 2536 O O . SER A 1 312 ? -6.274 -3.129 -15.551 1.00 82.38 312 SER A O 1
ATOM 2538 N N . THR A 1 313 ? -6.274 -4.819 -17.005 1.00 81.19 313 THR A N 1
ATOM 2539 C CA . THR A 1 313 ? -4.935 -5.307 -16.619 1.00 81.19 313 THR A CA 1
ATOM 2540 C C . THR A 1 313 ? -3.867 -4.231 -16.825 1.00 81.19 313 THR A C 1
ATOM 2542 O O . THR A 1 313 ? -3.040 -3.973 -15.943 1.00 81.19 313 THR A O 1
ATOM 2545 N N . SER A 1 314 ? -3.922 -3.552 -17.969 1.00 79.25 314 SER A N 1
ATOM 2546 C CA . SER A 1 314 ? -2.953 -2.530 -18.369 1.00 79.25 314 SER A CA 1
ATOM 2547 C C . SER A 1 314 ? -3.273 -1.145 -17.789 1.00 79.25 314 SER A C 1
ATOM 2549 O O . SER A 1 314 ? -2.362 -0.339 -17.591 1.00 79.25 314 SER A O 1
ATOM 2551 N N . ASN A 1 315 ? -4.544 -0.866 -17.463 1.00 86.19 315 ASN A N 1
ATOM 2552 C CA . ASN A 1 315 ? -5.004 0.463 -17.037 1.00 86.19 315 ASN A CA 1
ATOM 2553 C C . ASN A 1 315 ? -5.816 0.495 -15.727 1.00 86.19 315 ASN A C 1
ATOM 2555 O O . ASN A 1 315 ? -6.548 1.453 -15.463 1.00 86.19 315 ASN A O 1
ATOM 2559 N N . TRP A 1 316 ? -5.676 -0.515 -14.865 1.00 89.12 316 TRP A N 1
ATOM 2560 C CA . TRP A 1 316 ? -6.430 -0.654 -13.605 1.00 89.12 316 TRP A CA 1
ATOM 2561 C C . TRP A 1 316 ? -6.429 0.625 -12.758 1.00 89.12 316 TRP A C 1
ATOM 2563 O O . TRP A 1 316 ? -7.434 0.980 -12.148 1.00 89.12 316 TRP A O 1
ATOM 2573 N N . PHE A 1 317 ? -5.314 1.361 -12.734 1.00 90.00 317 PHE A N 1
ATOM 2574 C CA . PHE A 1 317 ? -5.192 2.541 -11.885 1.00 90.00 317 PHE A CA 1
ATOM 2575 C C . PHE A 1 317 ? -6.046 3.720 -12.377 1.00 90.00 317 PHE A C 1
ATOM 2577 O O . PHE A 1 317 ? -6.420 4.566 -11.569 1.00 90.00 317 PHE A O 1
ATOM 2584 N N . ALA A 1 318 ? -6.393 3.792 -13.670 1.00 93.44 318 ALA A N 1
ATOM 2585 C CA . ALA A 1 318 ? -7.361 4.781 -14.151 1.00 93.44 318 ALA A CA 1
ATOM 2586 C C . ALA A 1 318 ? -8.764 4.473 -13.616 1.00 93.44 318 ALA A C 1
ATOM 2588 O O . ALA A 1 318 ? -9.419 5.372 -13.089 1.00 93.44 318 ALA A O 1
ATOM 2589 N N . TYR A 1 319 ? -9.173 3.200 -13.656 1.00 96.12 319 TYR A N 1
ATOM 2590 C CA . TYR A 1 319 ? -10.422 2.738 -13.048 1.00 96.12 319 TYR A CA 1
ATOM 2591 C C . TYR A 1 319 ? -10.445 3.011 -11.539 1.00 96.12 319 TYR A C 1
ATOM 2593 O O . TYR A 1 319 ? -11.401 3.598 -11.036 1.00 96.12 319 TYR A O 1
ATOM 2601 N N . HIS A 1 320 ? -9.358 2.709 -10.821 1.00 95.50 320 HIS A N 1
ATOM 2602 C CA . HIS A 1 320 ? -9.230 3.053 -9.402 1.00 95.50 320 HIS A CA 1
ATOM 2603 C C . HIS A 1 320 ? -9.478 4.549 -9.148 1.00 95.50 320 HIS A C 1
ATOM 2605 O O . HIS A 1 320 ? -10.277 4.919 -8.287 1.00 95.50 320 HIS A O 1
ATOM 2611 N N . LEU A 1 321 ? -8.798 5.421 -9.901 1.00 96.19 321 LEU A N 1
ATOM 2612 C CA . LEU A 1 321 ? -8.920 6.870 -9.743 1.00 96.19 321 LEU A CA 1
ATOM 2613 C C . LEU A 1 321 ? -10.334 7.361 -10.072 1.00 96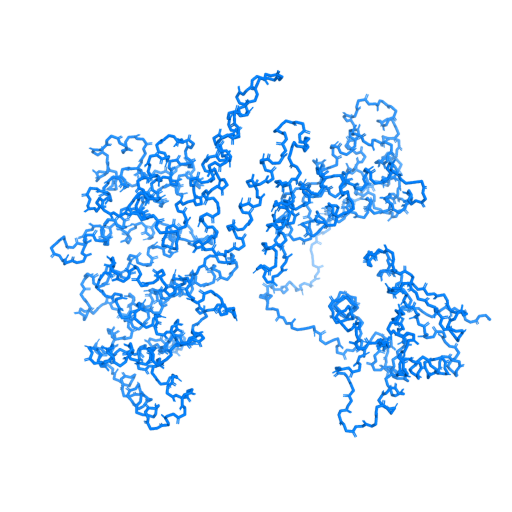.19 321 LEU A C 1
ATOM 2615 O O . LEU A 1 321 ? -10.857 8.201 -9.343 1.00 96.19 321 LEU A O 1
ATOM 2619 N N . ARG A 1 322 ? -10.984 6.817 -11.109 1.00 97.50 322 ARG A N 1
ATOM 2620 C CA . ARG A 1 322 ? -12.365 7.182 -11.464 1.00 97.50 322 ARG A CA 1
ATOM 2621 C C . ARG A 1 322 ? -13.371 6.700 -10.414 1.00 97.50 322 ARG A C 1
ATOM 2623 O O . ARG A 1 322 ? -14.301 7.432 -10.074 1.00 97.50 322 ARG A O 1
ATOM 2630 N N . SER A 1 323 ? -13.133 5.533 -9.814 1.00 98.00 323 SER A N 1
ATOM 2631 C CA . SER A 1 323 ? -13.895 5.044 -8.662 1.00 98.00 323 SER A CA 1
ATOM 2632 C C . SER A 1 323 ? -13.763 5.971 -7.446 1.00 98.00 323 SER A C 1
ATOM 2634 O O . SER A 1 323 ? -14.770 6.386 -6.868 1.00 98.00 323 SER A O 1
ATOM 2636 N N . ASP A 1 324 ? -12.535 6.353 -7.077 1.00 96.62 324 ASP A N 1
ATOM 2637 C CA . ASP A 1 324 ? -12.285 7.276 -5.961 1.00 96.62 324 ASP A CA 1
ATOM 2638 C C . ASP A 1 324 ? -12.865 8.677 -6.234 1.00 96.62 324 ASP A C 1
ATOM 2640 O O . ASP A 1 324 ? -13.430 9.298 -5.336 1.00 96.62 324 ASP A O 1
ATOM 2644 N N . LEU A 1 325 ? -12.818 9.150 -7.484 1.00 96.94 325 LEU A N 1
ATOM 2645 C CA . LEU A 1 325 ? -13.472 10.388 -7.919 1.00 96.94 325 LEU A CA 1
ATOM 2646 C C . LEU A 1 325 ? -14.982 10.336 -7.677 1.00 96.94 325 LEU A C 1
ATOM 2648 O O . LEU A 1 325 ? -15.531 11.231 -7.036 1.00 96.94 325 LEU A O 1
ATOM 2652 N N . ASN A 1 326 ? -15.645 9.274 -8.143 1.00 96.69 326 ASN A N 1
ATOM 2653 C CA . ASN A 1 326 ? -17.084 9.082 -7.960 1.00 96.69 326 ASN A CA 1
ATOM 2654 C C . ASN A 1 326 ? -17.472 9.039 -6.468 1.00 96.69 326 ASN A C 1
ATOM 2656 O O . ASN A 1 326 ? -18.481 9.628 -6.077 1.00 96.69 326 ASN A O 1
ATOM 2660 N N . MET A 1 327 ? -16.656 8.389 -5.627 1.00 96.12 327 MET A N 1
ATOM 2661 C CA . MET A 1 327 ? -16.829 8.371 -4.168 1.00 96.12 327 MET A CA 1
ATOM 2662 C C . MET A 1 327 ? -16.734 9.775 -3.559 1.00 96.12 327 MET A C 1
ATOM 2664 O O . MET A 1 327 ? -17.630 10.181 -2.819 1.00 96.12 327 MET A O 1
ATOM 2668 N N . ARG A 1 328 ? -15.685 10.539 -3.888 1.00 95.00 328 ARG A N 1
ATOM 2669 C CA . ARG A 1 328 ? -15.482 11.897 -3.356 1.00 95.00 328 ARG A CA 1
ATOM 2670 C C . ARG A 1 328 ? -16.572 12.866 -3.794 1.00 95.00 328 ARG A C 1
ATOM 2672 O O . ARG A 1 328 ? -17.061 13.631 -2.969 1.00 95.00 328 ARG A O 1
ATOM 2679 N N . GLN A 1 329 ? -16.985 12.808 -5.059 1.00 93.50 329 GLN A N 1
ATOM 2680 C CA . GLN A 1 329 ? -18.067 13.649 -5.568 1.00 93.50 329 GLN A CA 1
ATOM 2681 C C . GLN A 1 329 ? -19.391 13.318 -4.865 1.00 93.50 329 GLN A C 1
ATOM 2683 O O . GLN A 1 329 ? -20.116 14.226 -4.467 1.00 93.50 329 GLN A O 1
ATOM 2688 N N . TYR A 1 330 ? -19.685 12.034 -4.616 1.00 94.62 330 TYR A N 1
ATOM 2689 C CA . TYR A 1 330 ? -20.840 11.647 -3.799 1.00 94.62 330 TYR A CA 1
ATOM 2690 C C . TYR A 1 330 ? -20.742 12.198 -2.367 1.00 94.62 330 TYR A C 1
ATOM 2692 O O . TYR A 1 330 ? -21.712 12.751 -1.852 1.00 94.62 330 TYR A O 1
ATOM 2700 N N . GLU A 1 331 ? -19.579 12.089 -1.718 1.00 92.69 331 GLU A N 1
ATOM 2701 C CA . GLU A 1 331 ? -19.364 12.634 -0.372 1.00 92.69 331 GLU A CA 1
ATOM 2702 C C . GLU A 1 331 ? -19.513 14.160 -0.318 1.00 92.69 331 GLU A C 1
ATOM 2704 O O . GLU A 1 331 ? -20.045 14.683 0.663 1.00 92.69 331 GLU A O 1
ATOM 2709 N N . GLN A 1 332 ? -19.080 14.877 -1.356 1.00 91.69 332 GLN A N 1
ATOM 2710 C CA . GLN A 1 332 ? -19.285 16.318 -1.472 1.00 91.69 332 GLN A CA 1
ATOM 2711 C C . GLN A 1 332 ? -20.772 16.657 -1.604 1.00 91.69 332 GLN A C 1
ATOM 2713 O O . GLN A 1 332 ? -21.280 17.451 -0.820 1.00 91.69 332 GLN A O 1
ATOM 2718 N N . LEU A 1 333 ? -21.501 15.976 -2.494 1.00 92.25 333 LEU A N 1
ATOM 2719 C CA . LEU A 1 333 ? -22.946 16.172 -2.650 1.00 92.25 333 LEU A CA 1
ATOM 2720 C C . LEU A 1 333 ? -23.713 15.903 -1.347 1.00 92.25 333 LEU A C 1
ATOM 2722 O O . LEU A 1 333 ? -24.665 16.611 -1.026 1.00 92.25 333 LEU A O 1
ATOM 2726 N N . VAL A 1 334 ? -23.293 14.902 -0.567 1.00 92.31 334 VAL A N 1
ATOM 2727 C CA . VAL A 1 334 ? -23.853 14.635 0.767 1.00 92.31 334 VAL A CA 1
ATOM 2728 C C . VAL A 1 334 ? -23.600 15.804 1.723 1.00 92.31 334 VAL A C 1
ATOM 2730 O O . VAL A 1 334 ? -24.498 16.154 2.486 1.00 92.31 334 VAL A O 1
ATOM 2733 N N . LYS A 1 335 ? -22.397 16.392 1.718 1.00 90.38 335 LYS A N 1
ATOM 2734 C CA . LYS A 1 335 ? -22.052 17.532 2.585 1.00 90.38 335 LYS A CA 1
ATOM 2735 C C . LYS A 1 335 ? -22.821 18.798 2.210 1.00 90.38 335 LYS A C 1
ATOM 2737 O O . LYS A 1 335 ? -23.239 19.522 3.110 1.00 90.38 335 LYS A O 1
ATOM 2742 N N . ASP A 1 336 ? -23.015 19.028 0.915 1.00 89.44 336 ASP A N 1
ATOM 2743 C CA . ASP A 1 336 ? -23.720 20.198 0.381 1.00 89.44 336 ASP A CA 1
ATOM 2744 C C . ASP A 1 336 ? -25.248 20.066 0.510 1.00 89.44 336 ASP A C 1
ATOM 2746 O O . ASP A 1 336 ? -25.981 21.053 0.416 1.00 89.44 336 ASP A O 1
ATOM 2750 N N . SER A 1 337 ? -25.745 18.851 0.764 1.00 88.12 337 SER A N 1
ATOM 2751 C CA . SER A 1 337 ? -27.167 18.606 0.991 1.00 88.12 337 SER A CA 1
ATOM 2752 C C . SER A 1 337 ? -27.637 19.278 2.291 1.00 88.12 337 SER A C 1
ATOM 2754 O O . SER A 1 337 ? -27.002 19.124 3.341 1.00 88.12 337 SER A O 1
ATOM 2756 N N . PRO A 1 338 ? -28.778 19.994 2.279 1.00 83.50 338 PRO A N 1
ATOM 2757 C CA . PRO A 1 338 ? -29.306 20.621 3.483 1.00 83.50 338 PRO A CA 1
ATOM 2758 C C . PRO A 1 338 ? -29.635 19.564 4.544 1.00 83.50 338 PRO A C 1
ATOM 2760 O O . PRO A 1 338 ? -30.089 18.460 4.235 1.00 83.50 338 PRO A O 1
ATOM 2763 N N . LYS A 1 339 ? -29.427 19.900 5.824 1.00 79.81 339 LYS A N 1
ATOM 2764 C CA . LYS A 1 339 ? -29.715 18.987 6.942 1.00 79.81 339 LYS A CA 1
ATOM 2765 C C . LYS A 1 339 ? -31.192 18.574 6.923 1.00 79.81 339 LYS A C 1
ATOM 2767 O O . LYS A 1 339 ? -32.063 19.425 7.057 1.00 79.81 339 LYS A O 1
ATOM 2772 N N . GLY A 1 340 ? -31.456 17.273 6.787 1.00 72.88 340 GLY A N 1
ATOM 2773 C CA . GLY A 1 340 ? -32.814 16.719 6.686 1.00 72.88 340 GLY A CA 1
ATOM 2774 C C . GLY A 1 340 ? -33.438 16.787 5.285 1.00 72.88 340 GLY A C 1
ATOM 2775 O O . GLY A 1 340 ? -34.611 16.459 5.138 1.00 72.88 340 GLY A O 1
ATOM 2776 N N . GLY A 1 341 ? -32.680 17.212 4.269 1.00 78.12 341 GLY A N 1
ATOM 2777 C CA . GLY A 1 341 ? -33.104 17.217 2.870 1.00 78.12 341 GLY A CA 1
ATOM 2778 C C . GLY A 1 341 ? -32.936 15.870 2.162 1.00 78.12 341 GLY A C 1
ATOM 2779 O O . GLY A 1 341 ? -32.440 14.896 2.732 1.00 78.12 341 GLY A O 1
ATOM 2780 N N . ALA A 1 342 ? -33.347 15.829 0.891 1.00 82.81 342 ALA A N 1
ATOM 2781 C CA . ALA A 1 342 ? -33.176 14.660 0.035 1.00 82.81 342 ALA A CA 1
ATOM 2782 C C . ALA A 1 342 ? -31.687 14.363 -0.195 1.00 82.81 342 ALA A C 1
ATOM 2784 O O . ALA A 1 342 ? -30.905 15.258 -0.509 1.00 82.81 342 ALA A O 1
ATOM 2785 N N . LEU A 1 343 ? -31.308 13.094 -0.044 1.00 85.50 343 LEU A N 1
ATOM 2786 C CA . LEU A 1 343 ? -29.944 12.640 -0.284 1.00 85.50 343 LEU A CA 1
ATOM 2787 C C . LEU A 1 343 ? -29.632 12.526 -1.782 1.00 85.50 343 LEU A C 1
ATOM 2789 O O . LEU A 1 343 ? -30.533 12.238 -2.576 1.00 85.50 343 LEU A O 1
ATOM 2793 N N . PRO A 1 344 ? -28.352 12.664 -2.173 1.00 88.25 344 PRO A N 1
ATOM 2794 C CA . PRO A 1 344 ? -27.942 12.422 -3.545 1.00 88.25 344 PRO A CA 1
ATOM 2795 C C . PRO A 1 344 ? -28.178 10.965 -3.952 1.00 88.25 344 PRO A C 1
ATOM 2797 O O . PRO A 1 344 ? -28.053 10.030 -3.155 1.00 88.25 344 PRO A O 1
ATOM 2800 N N . SER A 1 345 ? -28.483 10.772 -5.235 1.00 88.88 345 SER A N 1
ATOM 2801 C CA . SER A 1 345 ? -28.627 9.444 -5.831 1.00 88.88 345 SER A CA 1
ATOM 2802 C C . SER A 1 345 ? -27.349 8.616 -5.663 1.00 88.88 345 SER A C 1
ATOM 2804 O O . SER A 1 345 ? -26.238 9.093 -5.905 1.00 88.88 345 SER A O 1
ATOM 2806 N N . LYS A 1 346 ? -27.502 7.328 -5.328 1.00 93.38 346 LYS A N 1
ATOM 2807 C CA . LYS A 1 346 ? -26.384 6.375 -5.221 1.00 93.38 346 LYS A CA 1
ATOM 2808 C C . LYS A 1 346 ? -25.814 5.935 -6.579 1.00 93.38 346 LYS A C 1
ATOM 2810 O O . LYS A 1 346 ? -24.916 5.101 -6.607 1.00 93.38 346 LYS A O 1
ATOM 2815 N N . GLN A 1 347 ? -26.272 6.495 -7.703 1.00 95.38 347 GLN A N 1
ATOM 2816 C CA . GLN A 1 347 ? -25.739 6.181 -9.039 1.00 95.38 347 GLN A CA 1
ATOM 2817 C C . GLN A 1 347 ? -24.222 6.398 -9.153 1.00 95.38 347 GLN A C 1
ATOM 2819 O O . GLN A 1 347 ? -23.541 5.582 -9.770 1.00 95.38 347 GLN A O 1
ATOM 2824 N N . LEU A 1 348 ? -23.676 7.447 -8.526 1.00 94.94 348 LEU A N 1
ATOM 2825 C CA . LEU A 1 348 ? -22.224 7.669 -8.490 1.00 94.94 348 LEU A CA 1
ATOM 2826 C C . LEU A 1 348 ? -21.495 6.527 -7.777 1.00 94.94 348 LEU A C 1
ATOM 2828 O O . LEU A 1 348 ? -20.485 6.042 -8.275 1.00 94.94 348 LEU A O 1
ATOM 2832 N N . LEU A 1 349 ? -22.033 6.048 -6.654 1.00 97.00 349 LEU A N 1
ATOM 2833 C CA . LEU A 1 349 ? -21.456 4.923 -5.919 1.00 97.00 349 LEU A CA 1
ATOM 2834 C C . LEU A 1 349 ? -21.564 3.602 -6.693 1.00 97.00 349 LEU A C 1
ATOM 2836 O O . LEU A 1 349 ? -20.654 2.785 -6.625 1.00 97.00 349 LEU A O 1
ATOM 2840 N N . GLN A 1 350 ? -22.633 3.405 -7.467 1.00 97.81 350 GLN A N 1
ATOM 2841 C CA . GLN A 1 350 ? -22.768 2.233 -8.338 1.00 97.81 350 GLN A CA 1
ATOM 2842 C C . GLN A 1 350 ? -21.720 2.237 -9.460 1.00 97.81 350 GLN A C 1
ATOM 2844 O O . GLN A 1 350 ? -21.048 1.231 -9.679 1.00 97.81 350 GLN A O 1
ATOM 2849 N N . ARG A 1 351 ? -21.487 3.392 -10.102 1.00 96.94 351 ARG A N 1
ATOM 2850 C CA . ARG A 1 351 ? -20.367 3.560 -11.048 1.00 96.94 351 ARG A CA 1
ATOM 2851 C C . ARG A 1 351 ? -19.016 3.348 -10.361 1.00 96.94 351 ARG A C 1
ATOM 2853 O O . ARG A 1 351 ? -18.140 2.694 -10.916 1.00 96.94 351 ARG A O 1
ATOM 2860 N N . ALA A 1 352 ? -18.860 3.837 -9.129 1.00 97.94 352 ALA A N 1
ATOM 2861 C CA . ALA A 1 352 ? -17.654 3.603 -8.341 1.00 97.94 352 ALA A CA 1
ATOM 2862 C C . ALA A 1 352 ? -17.417 2.110 -8.064 1.00 97.94 352 ALA A C 1
ATOM 2864 O O . ALA A 1 352 ? -16.264 1.684 -8.104 1.00 97.94 352 ALA A O 1
ATOM 2865 N N . LYS A 1 353 ? -18.472 1.319 -7.812 1.00 98.31 353 LYS A N 1
ATOM 2866 C CA . LYS A 1 353 ? -18.372 -0.133 -7.584 1.00 98.31 353 LYS A CA 1
ATOM 2867 C C . LYS A 1 353 ? -17.918 -0.851 -8.853 1.00 98.31 353 LYS A C 1
ATOM 2869 O O . LYS A 1 353 ? -16.998 -1.656 -8.780 1.00 98.31 353 LYS A O 1
ATOM 2874 N N . GLN A 1 354 ? -18.487 -0.499 -10.008 1.00 97.62 354 GLN A N 1
ATOM 2875 C CA . GLN A 1 354 ? -18.078 -1.037 -11.314 1.00 97.62 354 GLN A CA 1
ATOM 2876 C C . GLN A 1 354 ? -16.597 -0.757 -11.607 1.00 97.62 354 GLN A C 1
ATOM 2878 O O . GLN A 1 354 ? -15.842 -1.672 -11.923 1.00 97.62 354 GLN A O 1
ATOM 2883 N N . ASP A 1 355 ? -16.160 0.490 -11.425 1.00 97.88 355 ASP A N 1
ATOM 2884 C CA . ASP A 1 355 ? -14.763 0.877 -11.632 1.00 97.88 355 ASP A CA 1
ATOM 2885 C C . ASP A 1 355 ? -13.814 0.219 -10.611 1.00 97.88 355 ASP A C 1
ATOM 2887 O O . ASP A 1 355 ? -12.712 -0.204 -10.958 1.00 97.88 355 ASP A O 1
ATOM 2891 N N . ALA A 1 356 ? -14.227 0.096 -9.344 1.00 97.31 356 ALA A N 1
ATOM 2892 C CA . ALA A 1 356 ? -13.434 -0.589 -8.322 1.00 97.31 356 ALA A CA 1
ATOM 2893 C C . ALA A 1 356 ? -13.284 -2.087 -8.629 1.00 97.31 356 ALA A C 1
ATOM 2895 O O . ALA A 1 356 ? -12.196 -2.629 -8.445 1.00 97.31 356 ALA A O 1
ATOM 2896 N N . HIS A 1 357 ? -14.338 -2.729 -9.141 1.00 95.69 357 HIS A N 1
ATOM 2897 C CA . HIS A 1 357 ? -14.299 -4.117 -9.592 1.00 95.69 357 HIS A CA 1
ATOM 2898 C C . HIS A 1 357 ? -13.340 -4.291 -10.772 1.00 95.69 357 HIS A C 1
ATOM 2900 O O . HIS A 1 357 ? -12.422 -5.100 -10.684 1.00 95.69 357 HIS A O 1
ATOM 2906 N N . ALA A 1 358 ? -13.461 -3.463 -11.817 1.00 94.56 358 ALA A N 1
ATOM 2907 C CA . ALA A 1 358 ? -12.546 -3.494 -12.959 1.00 94.56 358 ALA A CA 1
ATOM 2908 C C . ALA A 1 358 ? -11.084 -3.278 -12.522 1.00 94.56 358 ALA A C 1
ATOM 2910 O O . ALA A 1 358 ? -10.177 -3.982 -12.963 1.00 94.56 358 ALA A O 1
ATOM 2911 N N . SER A 1 359 ? -10.841 -2.338 -11.601 1.00 91.62 359 SER A N 1
ATOM 2912 C CA . SER A 1 359 ? -9.509 -2.113 -11.032 1.00 91.62 359 SER A CA 1
ATOM 2913 C C . SER A 1 359 ? -8.976 -3.319 -10.252 1.00 91.62 359 SER A C 1
ATOM 2915 O O . SER A 1 359 ? -7.769 -3.562 -10.273 1.00 91.62 359 SER A O 1
ATOM 2917 N N . TRP A 1 360 ? -9.833 -4.024 -9.515 1.00 88.19 360 TRP A N 1
ATOM 2918 C CA . TRP A 1 360 ? -9.467 -5.234 -8.781 1.00 88.19 360 TRP A CA 1
ATOM 2919 C C . TRP A 1 360 ? -9.151 -6.392 -9.736 1.00 88.19 360 TRP A C 1
ATOM 2921 O O . TRP A 1 360 ? -8.099 -7.009 -9.582 1.00 88.19 360 TRP A O 1
ATOM 2931 N N . GLU A 1 361 ? -9.976 -6.614 -10.764 1.00 86.75 361 GLU A N 1
ATOM 2932 C CA . GLU A 1 361 ? -9.737 -7.633 -11.799 1.00 86.75 361 GLU A CA 1
ATOM 2933 C C . GLU A 1 361 ? -8.409 -7.404 -12.528 1.00 86.75 361 GLU A C 1
ATOM 2935 O O . GLU A 1 361 ? -7.651 -8.344 -12.759 1.00 86.75 361 GLU A O 1
ATOM 2940 N N . GLY A 1 362 ? -8.082 -6.145 -12.839 1.00 82.75 362 GLY A N 1
ATOM 2941 C CA . GLY A 1 362 ? -6.811 -5.805 -13.477 1.00 82.75 362 GLY A CA 1
ATOM 2942 C C . GLY A 1 362 ? -5.590 -5.929 -12.554 1.00 82.75 362 GLY A C 1
ATOM 2943 O O . GLY A 1 362 ? -4.462 -6.157 -13.007 1.00 82.75 362 GLY A O 1
ATOM 2944 N N . ALA A 1 363 ? -5.781 -5.766 -11.241 1.00 80.31 363 ALA A N 1
ATOM 2945 C CA . ALA A 1 363 ? -4.713 -5.853 -10.253 1.00 80.31 363 ALA A CA 1
ATOM 2946 C C . ALA A 1 363 ? -5.239 -6.234 -8.858 1.00 80.31 363 ALA A C 1
ATOM 2948 O O . ALA A 1 363 ? -5.627 -5.366 -8.067 1.00 80.31 363 ALA A O 1
ATOM 2949 N N . MET A 1 364 ? -5.153 -7.526 -8.528 1.00 81.31 364 MET A N 1
ATOM 2950 C CA . MET A 1 364 ? -5.514 -8.074 -7.218 1.00 81.31 364 MET A CA 1
ATOM 2951 C C . MET A 1 364 ? -4.473 -7.702 -6.151 1.00 81.31 364 MET A C 1
ATOM 2953 O O . MET A 1 364 ? -3.588 -8.476 -5.815 1.00 81.31 364 MET A O 1
ATOM 2957 N N . THR A 1 365 ? -4.567 -6.479 -5.638 1.00 77.44 365 THR A N 1
ATOM 2958 C CA . THR A 1 365 ? -3.707 -5.960 -4.563 1.00 77.44 365 THR A CA 1
ATOM 2959 C C . THR A 1 365 ? -4.546 -5.682 -3.314 1.00 77.44 365 THR A C 1
ATOM 2961 O O . THR A 1 365 ? -5.712 -5.292 -3.463 1.00 77.44 365 THR A O 1
ATOM 2964 N N . PRO A 1 366 ? -3.981 -5.766 -2.089 1.00 82.25 366 PRO A N 1
ATOM 2965 C CA . PRO A 1 366 ? -4.694 -5.372 -0.870 1.00 82.25 366 PRO A CA 1
ATOM 2966 C C . PRO A 1 366 ? -5.291 -3.963 -0.976 1.00 82.25 366 PRO A C 1
ATOM 2968 O O . PRO A 1 366 ? -6.394 -3.707 -0.503 1.00 82.25 366 PRO A O 1
ATOM 2971 N N . PHE A 1 367 ? -4.596 -3.058 -1.674 1.00 84.25 367 PHE A N 1
ATOM 2972 C CA . PHE A 1 367 ? -5.031 -1.690 -1.945 1.00 84.25 367 PHE A CA 1
ATOM 2973 C C . PHE A 1 367 ? -6.341 -1.604 -2.750 1.00 84.25 367 PHE A C 1
ATOM 2975 O O . PHE A 1 367 ? -7.249 -0.868 -2.353 1.00 84.25 367 PHE A O 1
ATOM 2982 N N . ASN A 1 368 ? -6.461 -2.348 -3.854 1.00 88.06 368 ASN A N 1
ATOM 2983 C CA . ASN A 1 368 ? -7.662 -2.322 -4.697 1.00 88.06 368 ASN A CA 1
ATOM 2984 C C . ASN A 1 368 ? -8.840 -3.038 -4.035 1.00 88.06 368 ASN A C 1
ATOM 2986 O O . ASN A 1 368 ? -9.957 -2.522 -4.067 1.00 88.06 368 ASN A O 1
ATOM 2990 N N . ILE A 1 369 ? -8.582 -4.169 -3.374 1.00 90.69 369 ILE A N 1
ATOM 2991 C CA . ILE A 1 369 ? -9.608 -4.930 -2.651 1.00 90.69 369 ILE A CA 1
ATOM 2992 C C . ILE A 1 369 ? -10.172 -4.091 -1.495 1.00 90.69 369 ILE A C 1
ATOM 2994 O O . ILE A 1 369 ? -11.385 -3.948 -1.339 1.00 90.69 369 ILE A O 1
ATOM 2998 N N . TYR A 1 370 ? -9.291 -3.451 -0.722 1.00 92.38 370 TYR A N 1
ATOM 2999 C CA . TYR A 1 370 ? -9.683 -2.522 0.335 1.00 92.38 370 TYR A CA 1
ATOM 3000 C C . TYR A 1 370 ? -10.550 -1.372 -0.196 1.00 92.38 370 TYR A C 1
ATOM 3002 O O . TYR A 1 370 ? -11.532 -0.983 0.443 1.00 92.38 370 TYR A O 1
ATOM 3010 N N . HIS A 1 371 ? -10.206 -0.813 -1.361 1.00 95.62 371 HIS A N 1
ATOM 3011 C CA . HIS A 1 371 ? -11.003 0.249 -1.975 1.00 95.62 371 HIS A CA 1
ATOM 3012 C C . HIS A 1 371 ? -12.388 -0.242 -2.407 1.00 95.62 371 HIS A C 1
ATOM 3014 O O . HIS A 1 371 ? -13.371 0.433 -2.107 1.00 95.62 371 HIS A O 1
ATOM 3020 N N . LEU A 1 372 ? -12.489 -1.428 -3.014 1.00 97.69 372 LEU A N 1
ATOM 3021 C CA . LEU A 1 372 ? -13.777 -2.046 -3.345 1.00 97.69 372 LEU A CA 1
ATOM 3022 C C . LEU A 1 372 ? -14.646 -2.226 -2.089 1.00 97.69 372 LEU A C 1
ATOM 3024 O O . LEU A 1 372 ? -15.791 -1.772 -2.070 1.00 97.69 372 LEU A O 1
ATOM 3028 N N . GLY A 1 373 ? -14.073 -2.738 -0.993 1.00 97.44 373 GLY A N 1
ATOM 3029 C CA . GLY A 1 373 ? -14.769 -2.853 0.293 1.00 97.44 373 GLY A CA 1
ATOM 3030 C C . GLY A 1 373 ? -15.274 -1.510 0.839 1.00 97.44 373 GLY A C 1
ATOM 3031 O O . GLY A 1 373 ? -16.396 -1.418 1.341 1.00 97.44 373 GLY A O 1
ATOM 3032 N N . LYS A 1 374 ? -14.503 -0.421 0.688 1.00 97.75 374 LYS A N 1
ATOM 3033 C CA . LYS A 1 374 ? -14.960 0.934 1.063 1.00 97.75 374 LYS A CA 1
ATOM 3034 C C . LYS A 1 374 ? -16.166 1.394 0.245 1.00 97.75 374 LYS A C 1
ATOM 3036 O O . LYS A 1 374 ? -17.057 2.034 0.808 1.00 97.75 374 LYS A O 1
ATOM 3041 N N . VAL A 1 375 ? -16.173 1.126 -1.060 1.00 98.25 375 VAL A N 1
ATOM 3042 C CA . VAL A 1 375 ? -17.288 1.500 -1.940 1.00 98.25 375 VAL A CA 1
ATOM 3043 C C . VAL A 1 375 ? -18.549 0.734 -1.537 1.00 98.25 375 VAL A C 1
ATOM 3045 O O . VAL A 1 375 ? -19.586 1.364 -1.323 1.00 98.25 375 VAL A O 1
ATOM 3048 N N . CYS A 1 376 ? -18.446 -0.583 -1.329 1.00 98.31 376 CYS A N 1
ATOM 3049 C CA . CYS A 1 376 ? -19.555 -1.420 -0.856 1.00 98.31 376 CYS A CA 1
ATOM 3050 C C . CYS A 1 376 ? -20.079 -0.949 0.513 1.00 98.31 376 CYS A C 1
ATOM 3052 O O . CYS A 1 376 ? -21.276 -0.732 0.681 1.00 98.31 376 CYS A O 1
ATOM 3054 N N . HIS A 1 377 ? -19.195 -0.624 1.465 1.00 97.69 377 HIS A N 1
ATOM 3055 C CA . HIS A 1 377 ? -19.602 -0.062 2.760 1.00 97.69 377 HIS A CA 1
ATOM 3056 C C . HIS A 1 377 ? -20.400 1.242 2.596 1.00 97.69 377 HIS A C 1
ATOM 3058 O O . HIS A 1 377 ? -21.445 1.442 3.221 1.00 97.69 377 HIS A O 1
ATOM 3064 N N . ARG A 1 378 ? -19.933 2.148 1.729 1.00 96.62 378 ARG A N 1
ATOM 3065 C CA . ARG A 1 378 ? -20.588 3.438 1.465 1.00 96.62 378 ARG A CA 1
ATOM 3066 C C . ARG A 1 378 ? -21.942 3.262 0.763 1.00 96.62 378 ARG A C 1
ATOM 3068 O O . ARG A 1 378 ? -22.848 4.063 1.024 1.00 96.62 378 ARG A O 1
ATOM 3075 N N . LEU A 1 379 ? -22.085 2.228 -0.075 1.00 97.06 379 LEU A N 1
ATOM 3076 C CA . LEU A 1 379 ? -23.343 1.778 -0.686 1.00 97.06 379 LEU A CA 1
ATOM 3077 C C . LEU A 1 379 ? -24.302 1.163 0.335 1.00 97.06 379 LEU A C 1
ATOM 3079 O O . LEU A 1 379 ? -25.506 1.411 0.246 1.00 97.06 379 LEU A O 1
ATOM 3083 N N . ALA A 1 380 ? -23.788 0.430 1.318 1.00 97.00 380 ALA A N 1
ATOM 3084 C CA . ALA A 1 380 ? -24.583 -0.270 2.316 1.00 97.00 380 ALA A CA 1
ATOM 3085 C C . ALA A 1 380 ? -25.301 0.670 3.289 1.00 97.00 380 ALA A C 1
ATOM 3087 O O . ALA A 1 380 ? -26.440 0.409 3.671 1.00 97.00 380 ALA A O 1
ATOM 3088 N N . ILE A 1 381 ? -24.669 1.783 3.676 1.00 95.38 381 ILE A N 1
ATOM 3089 C CA . ILE A 1 381 ? -25.164 2.624 4.777 1.00 95.38 381 ILE A CA 1
ATOM 3090 C C . ILE A 1 381 ? -25.764 3.962 4.329 1.00 95.38 381 ILE A C 1
ATOM 3092 O O . ILE A 1 381 ? -25.462 4.510 3.259 1.00 95.38 381 ILE A O 1
ATOM 3096 N N . HIS A 1 382 ? -26.595 4.535 5.194 1.00 92.88 382 HIS A N 1
ATOM 3097 C CA . HIS A 1 382 ? -27.077 5.905 5.101 1.00 92.88 382 HIS A CA 1
ATOM 3098 C C . HIS A 1 382 ? -25.943 6.897 5.450 1.00 92.88 382 HIS A C 1
ATOM 3100 O O . HIS A 1 382 ? -25.222 6.692 6.425 1.00 92.88 382 HIS A O 1
ATOM 3106 N N . PRO A 1 383 ? -25.720 7.977 4.678 1.00 90.56 383 PRO A N 1
ATOM 3107 C CA . PRO A 1 383 ? -24.548 8.856 4.829 1.00 90.56 383 PRO A CA 1
ATOM 3108 C C . PRO A 1 383 ? -24.488 9.728 6.071 1.00 90.56 383 PRO A C 1
ATOM 3110 O O . PRO A 1 383 ? -23.396 10.149 6.436 1.00 90.56 383 PRO A O 1
ATOM 3113 N N . VAL A 1 384 ? -25.622 9.959 6.727 1.00 86.69 384 VAL A N 1
ATOM 3114 C CA . VAL A 1 384 ? -25.687 10.782 7.944 1.00 86.69 384 VAL A CA 1
ATOM 3115 C C . VAL A 1 384 ? -25.897 9.925 9.195 1.00 86.69 384 VAL A C 1
ATOM 3117 O O . VAL A 1 384 ? -25.105 9.992 10.127 1.00 86.69 384 VAL A O 1
ATOM 3120 N N . THR A 1 385 ? -26.948 9.100 9.214 1.00 89.31 385 THR A N 1
ATOM 3121 C CA . THR A 1 385 ? -27.300 8.236 10.356 1.00 89.31 385 THR A CA 1
ATOM 3122 C C . THR A 1 385 ? -26.412 6.997 10.516 1.00 89.31 385 THR A C 1
ATOM 3124 O O . THR A 1 385 ? -26.380 6.431 11.604 1.00 89.31 385 THR A O 1
ATOM 3127 N N . ASN A 1 386 ? -25.677 6.584 9.472 1.00 90.06 386 ASN A N 1
ATOM 3128 C CA . ASN A 1 386 ? -24.957 5.303 9.393 1.00 90.06 386 ASN A CA 1
ATOM 3129 C C . ASN A 1 386 ? -25.850 4.057 9.553 1.00 90.06 386 ASN A C 1
ATOM 3131 O O . ASN A 1 386 ? -25.343 2.969 9.810 1.00 90.06 386 ASN A O 1
ATOM 3135 N N . GLU A 1 387 ? -27.166 4.194 9.376 1.00 92.06 387 GLU A N 1
ATOM 3136 C CA . GLU A 1 387 ? -28.083 3.053 9.347 1.00 92.06 387 GLU A CA 1
ATOM 3137 C C . GLU A 1 387 ? -27.815 2.174 8.125 1.00 92.06 387 GLU A C 1
ATOM 3139 O O . GLU A 1 387 ? -27.520 2.675 7.037 1.00 92.06 387 GLU A O 1
ATOM 3144 N N . VAL A 1 388 ? -27.931 0.859 8.296 1.00 95.94 388 VAL A N 1
ATOM 3145 C CA . VAL A 1 388 ? -27.745 -0.107 7.210 1.00 95.94 388 VAL A CA 1
ATOM 3146 C C . VAL A 1 388 ? -28.991 -0.112 6.326 1.00 95.94 388 VAL A C 1
ATOM 3148 O O . VAL A 1 388 ? -30.070 -0.502 6.762 1.00 95.94 388 VAL A O 1
ATOM 3151 N N . LEU A 1 389 ? -28.828 0.322 5.077 1.00 94.44 389 LEU A N 1
ATOM 3152 C CA . LEU A 1 389 ? -29.879 0.381 4.057 1.00 94.44 389 LEU A CA 1
ATOM 3153 C C . LEU A 1 389 ? -29.854 -0.833 3.121 1.00 94.44 389 LEU A C 1
ATOM 3155 O O . LEU A 1 389 ? -30.880 -1.181 2.548 1.00 94.44 389 LEU A O 1
ATOM 3159 N N . ASN A 1 390 ? -28.688 -1.455 2.941 1.00 95.94 390 ASN A N 1
ATOM 3160 C CA . ASN A 1 390 ? -28.513 -2.653 2.128 1.00 95.94 390 ASN A CA 1
ATOM 3161 C C . ASN A 1 390 ? -27.548 -3.608 2.847 1.00 95.94 390 ASN A C 1
ATOM 3163 O O . ASN A 1 390 ? -26.386 -3.265 3.061 1.00 95.94 390 ASN A O 1
ATOM 3167 N N . ARG A 1 391 ? -28.057 -4.776 3.263 1.00 95.75 391 ARG A N 1
ATOM 3168 C CA . ARG A 1 391 ? -27.283 -5.782 4.005 1.00 95.75 391 ARG A CA 1
ATOM 3169 C C . ARG A 1 391 ? -26.339 -6.581 3.113 1.00 95.75 391 ARG A C 1
ATOM 3171 O O . ARG A 1 391 ? -25.252 -6.905 3.573 1.00 95.75 391 ARG A O 1
ATOM 3178 N N . ASP A 1 392 ? -26.714 -6.830 1.864 1.00 96.62 392 ASP A N 1
ATOM 3179 C CA . ASP A 1 392 ? -25.884 -7.586 0.922 1.00 96.62 392 ASP A CA 1
ATOM 3180 C C . ASP A 1 392 ? -24.611 -6.793 0.597 1.00 96.62 392 ASP A C 1
ATOM 3182 O O . ASP A 1 392 ? -23.506 -7.302 0.728 1.00 96.62 392 ASP A O 1
ATOM 3186 N N . GLU A 1 393 ? -24.747 -5.488 0.335 1.00 97.69 393 GLU A N 1
ATOM 3187 C CA . GLU A 1 393 ? -23.600 -4.583 0.136 1.00 97.69 393 GLU A CA 1
ATOM 3188 C C . GLU A 1 393 ? -22.708 -4.465 1.385 1.00 97.69 393 GLU A C 1
ATOM 3190 O O . GLU A 1 393 ? -21.508 -4.200 1.282 1.00 97.69 393 GLU A O 1
ATOM 3195 N N . LEU A 1 394 ? -23.277 -4.638 2.585 1.00 97.75 394 LEU A N 1
ATOM 3196 C CA . LEU A 1 394 ? -22.493 -4.663 3.821 1.00 97.75 394 LEU A CA 1
ATOM 3197 C C . LEU A 1 394 ? -21.700 -5.969 3.948 1.00 97.75 394 LEU A C 1
ATOM 3199 O O . LEU A 1 394 ? -20.551 -5.926 4.388 1.00 97.75 394 LEU A O 1
ATOM 3203 N N . GLY A 1 395 ? -22.299 -7.093 3.543 1.00 96.88 395 GLY A N 1
ATOM 3204 C CA . GLY A 1 395 ? -21.630 -8.388 3.411 1.00 96.88 395 GLY A CA 1
ATOM 3205 C C . GLY A 1 395 ? -20.460 -8.306 2.434 1.00 96.88 395 GLY A C 1
ATOM 3206 O O . GLY A 1 395 ? -19.324 -8.541 2.839 1.00 96.88 395 GLY A O 1
ATOM 3207 N N . ASP A 1 396 ? -20.707 -7.807 1.216 1.00 97.12 396 ASP A N 1
ATOM 3208 C CA . ASP A 1 396 ? -19.672 -7.568 0.201 1.00 97.12 396 ASP A CA 1
ATOM 3209 C C . ASP A 1 396 ? -18.510 -6.734 0.769 1.00 97.12 396 ASP A C 1
ATOM 3211 O O . ASP A 1 396 ? -17.338 -7.006 0.504 1.00 97.12 396 ASP A O 1
ATOM 3215 N N . ALA A 1 397 ? -18.805 -5.696 1.559 1.00 98.06 397 ALA A N 1
ATOM 3216 C CA . ALA A 1 397 ? -17.772 -4.869 2.175 1.00 98.06 397 ALA A CA 1
ATOM 3217 C C . ALA A 1 397 ? -16.887 -5.667 3.147 1.00 98.06 397 ALA A C 1
ATOM 3219 O O . ALA A 1 397 ? -15.661 -5.541 3.105 1.00 98.06 397 ALA A O 1
ATOM 3220 N N . LEU A 1 398 ? -17.499 -6.475 4.017 1.00 95.19 398 LEU A N 1
ATOM 3221 C CA . LEU A 1 398 ? -16.797 -7.296 5.004 1.00 95.19 398 LEU A CA 1
ATOM 3222 C C . LEU A 1 398 ? -15.947 -8.384 4.344 1.00 95.19 398 LEU A C 1
ATOM 3224 O O . LEU A 1 398 ? -14.793 -8.551 4.746 1.00 95.19 398 LEU A O 1
ATOM 3228 N N . ASP A 1 399 ? -16.473 -9.043 3.312 1.00 92.81 399 ASP A N 1
ATOM 3229 C CA . ASP A 1 399 ? -15.757 -10.063 2.542 1.00 92.81 399 ASP A CA 1
ATOM 3230 C C . ASP A 1 399 ? -14.529 -9.467 1.853 1.00 92.81 399 ASP A C 1
ATOM 3232 O O . ASP A 1 399 ? -13.425 -10.005 1.955 1.00 92.81 399 ASP A O 1
ATOM 3236 N N . ASN A 1 400 ? -14.674 -8.288 1.240 1.00 94.94 400 ASN A N 1
ATOM 3237 C CA . ASN A 1 400 ? -13.544 -7.578 0.644 1.00 94.94 400 ASN A CA 1
ATOM 3238 C C . ASN A 1 400 ? -12.501 -7.170 1.696 1.00 94.94 400 ASN A C 1
ATOM 3240 O O . ASN A 1 400 ? -11.307 -7.324 1.459 1.00 94.94 400 ASN A O 1
ATOM 3244 N N . PHE A 1 401 ? -12.892 -6.686 2.880 1.00 92.88 401 PHE A N 1
ATOM 3245 C CA . PHE A 1 401 ? -11.905 -6.378 3.925 1.00 92.88 401 PHE A CA 1
ATOM 3246 C C . PHE A 1 401 ? -11.190 -7.626 4.452 1.00 92.88 401 PHE A C 1
ATOM 3248 O O . PHE A 1 401 ? -9.988 -7.561 4.708 1.00 92.88 401 PHE A O 1
ATOM 3255 N N . ALA A 1 402 ? -11.895 -8.750 4.594 1.00 88.06 402 ALA A N 1
ATOM 3256 C CA . ALA A 1 402 ? -11.290 -10.024 4.973 1.00 88.06 402 ALA A CA 1
ATOM 3257 C C . ALA A 1 402 ? -10.305 -10.514 3.899 1.00 88.06 402 ALA A C 1
ATOM 3259 O O . ALA A 1 402 ? -9.169 -10.850 4.225 1.00 88.06 402 ALA A O 1
ATOM 3260 N N . MET A 1 403 ? -10.694 -10.455 2.624 1.00 86.75 403 MET A N 1
ATOM 3261 C CA . MET A 1 403 ? -9.832 -10.817 1.499 1.00 86.75 403 MET A CA 1
ATOM 3262 C C . MET A 1 403 ? -8.610 -9.894 1.397 1.00 86.75 403 MET A C 1
ATOM 3264 O O . MET A 1 403 ? -7.500 -10.366 1.179 1.00 86.75 403 MET A O 1
ATOM 3268 N N . ALA A 1 404 ? -8.774 -8.584 1.609 1.00 85.12 404 ALA A N 1
ATOM 3269 C CA . ALA A 1 404 ? -7.659 -7.639 1.590 1.00 85.12 404 ALA A CA 1
ATOM 3270 C C . ALA A 1 404 ? -6.630 -7.938 2.692 1.00 85.12 404 ALA A C 1
ATOM 3272 O O . ALA A 1 404 ? -5.434 -7.844 2.433 1.00 85.12 404 ALA A O 1
ATOM 3273 N N . LEU A 1 405 ? -7.090 -8.323 3.890 1.00 82.00 405 LEU A N 1
ATOM 3274 C CA . LEU A 1 405 ? -6.219 -8.775 4.979 1.00 82.00 405 LEU A CA 1
ATOM 3275 C C . LEU A 1 405 ? -5.547 -10.112 4.659 1.00 82.00 405 LEU A C 1
ATOM 3277 O O . LEU A 1 405 ? -4.388 -10.283 4.996 1.00 82.00 405 LEU A O 1
ATOM 3281 N N . GLN A 1 406 ? -6.249 -11.038 4.004 1.00 81.38 406 GLN A N 1
ATOM 3282 C CA . GLN A 1 406 ? -5.694 -12.338 3.628 1.00 81.38 406 GLN A CA 1
ATOM 3283 C C . GLN A 1 406 ? -4.589 -12.228 2.571 1.00 81.38 406 GLN A C 1
ATOM 3285 O O . GLN A 1 406 ? -3.616 -12.970 2.627 1.00 81.38 406 GLN A O 1
ATOM 3290 N N . VAL A 1 407 ? -4.742 -11.319 1.603 1.00 72.00 407 VAL A N 1
ATOM 3291 C CA . VAL A 1 407 ? -3.718 -11.053 0.575 1.00 72.00 407 VAL A CA 1
ATOM 3292 C C . VAL A 1 407 ? -2.530 -10.282 1.161 1.00 72.00 407 VAL A C 1
ATOM 3294 O O . VAL A 1 407 ? -1.424 -10.331 0.631 1.00 72.00 407 VAL A O 1
ATOM 3297 N N . GLU A 1 408 ? -2.739 -9.546 2.248 1.00 69.75 408 GLU A N 1
ATOM 3298 C CA . GLU A 1 408 ? -1.676 -8.854 2.958 1.00 69.75 408 GLU A CA 1
ATOM 3299 C C . GLU A 1 408 ? -1.027 -9.804 3.972 1.00 69.75 408 GLU A C 1
ATOM 3301 O O . GLU A 1 408 ? -1.498 -9.926 5.096 1.00 69.75 408 GLU A O 1
ATOM 3306 N N . ASP A 1 409 ? 0.085 -10.441 3.587 1.00 55.69 409 ASP A N 1
ATOM 3307 C CA . ASP A 1 409 ? 0.818 -11.483 4.340 1.00 55.69 409 ASP A CA 1
ATOM 3308 C C . ASP A 1 409 ? 1.055 -11.215 5.848 1.00 55.69 409 ASP A C 1
ATOM 3310 O O . ASP A 1 409 ? 1.398 -12.128 6.596 1.00 55.69 409 ASP A O 1
ATOM 3314 N N . THR A 1 410 ? 0.910 -9.973 6.321 1.00 60.91 410 THR A N 1
ATOM 3315 C CA . THR A 1 410 ? 1.136 -9.579 7.719 1.00 60.91 410 THR A CA 1
ATOM 3316 C C . THR A 1 410 ? -0.132 -9.332 8.531 1.00 60.91 410 THR A C 1
ATOM 3318 O O . THR A 1 410 ? -0.014 -9.115 9.735 1.00 60.91 410 THR A O 1
ATOM 3321 N N . PHE A 1 411 ? -1.326 -9.314 7.918 1.00 65.94 411 PHE A N 1
ATOM 3322 C CA . PHE A 1 411 ? -2.608 -8.994 8.571 1.00 65.94 411 PHE A CA 1
ATOM 3323 C C . PHE A 1 411 ? -2.566 -7.734 9.463 1.00 65.94 411 PHE A C 1
ATOM 3325 O O . PHE A 1 411 ? -3.391 -7.576 10.361 1.00 65.94 411 PHE A O 1
ATOM 3332 N N . ALA A 1 412 ? -1.606 -6.829 9.258 1.00 71.69 412 ALA A N 1
ATOM 3333 C CA . ALA A 1 412 ? -1.261 -5.799 10.238 1.00 71.69 412 ALA A CA 1
ATOM 3334 C C . ALA A 1 412 ? -1.782 -4.411 9.857 1.00 71.69 412 ALA A C 1
ATOM 3336 O O . ALA A 1 412 ? -1.545 -3.446 10.578 1.00 71.69 412 ALA A O 1
ATOM 3337 N N . ASN A 1 413 ? -2.466 -4.251 8.723 1.00 79.56 413 ASN A N 1
ATOM 3338 C CA . ASN A 1 413 ? -2.801 -2.919 8.241 1.00 79.56 413 ASN A CA 1
ATOM 3339 C C . ASN A 1 413 ? -3.936 -2.283 9.039 1.00 79.56 413 ASN A C 1
ATOM 3341 O O . ASN A 1 413 ? -5.100 -2.697 8.927 1.00 79.56 413 ASN A O 1
ATOM 3345 N N . PRO A 1 414 ? -3.639 -1.208 9.790 1.00 86.12 414 PRO A N 1
ATOM 3346 C CA . PRO A 1 414 ? -4.614 -0.608 10.683 1.00 86.12 414 PRO A CA 1
ATOM 3347 C C . PRO A 1 414 ? -5.793 -0.003 9.916 1.00 86.12 414 PRO A C 1
ATOM 3349 O O . PRO A 1 414 ? -6.895 0.089 10.449 1.00 86.12 414 PRO A O 1
ATOM 3352 N N . LYS A 1 415 ? -5.614 0.377 8.642 1.00 89.00 415 LYS A N 1
ATOM 3353 C CA . LYS A 1 415 ? -6.689 0.974 7.836 1.00 89.00 415 LYS A CA 1
ATOM 3354 C C . LYS A 1 415 ? -7.747 -0.047 7.438 1.00 89.00 415 LYS A C 1
ATOM 3356 O O . LYS A 1 415 ? -8.932 0.294 7.457 1.00 89.00 415 LYS A O 1
ATOM 3361 N N . ILE A 1 416 ? -7.327 -1.264 7.088 1.00 89.50 416 ILE A N 1
ATOM 3362 C CA . ILE A 1 416 ? -8.242 -2.336 6.683 1.00 89.50 416 ILE A CA 1
ATOM 3363 C C . ILE A 1 416 ? -9.015 -2.823 7.909 1.00 89.50 416 ILE A C 1
ATOM 3365 O O . ILE A 1 416 ? -10.246 -2.822 7.889 1.00 89.50 416 ILE A O 1
ATOM 3369 N N . HIS A 1 417 ? -8.316 -3.091 9.017 1.00 89.62 417 HIS A N 1
ATOM 3370 C CA . HIS A 1 417 ? -8.932 -3.432 10.304 1.00 89.62 417 HIS A CA 1
ATOM 3371 C C . HIS A 1 417 ? -9.912 -2.367 10.799 1.00 89.62 417 HIS A C 1
ATOM 3373 O O . HIS A 1 417 ? -11.036 -2.688 11.178 1.00 89.62 417 HIS A O 1
ATOM 3379 N N . ALA A 1 418 ? -9.558 -1.084 10.704 1.00 92.56 418 ALA A N 1
ATOM 3380 C CA . ALA A 1 418 ? -10.465 0.002 11.067 1.00 92.56 418 ALA A CA 1
ATOM 3381 C C . ALA A 1 418 ? -11.712 0.072 10.167 1.00 92.56 418 ALA A C 1
ATOM 3383 O O . ALA A 1 418 ? -12.795 0.419 10.637 1.00 92.56 418 ALA A O 1
ATOM 3384 N N . ALA A 1 419 ? -11.587 -0.215 8.867 1.00 94.06 419 ALA A N 1
ATOM 3385 C CA . ALA A 1 419 ? -12.727 -0.231 7.947 1.00 94.06 419 ALA A CA 1
ATOM 3386 C C . ALA A 1 419 ? -13.648 -1.437 8.175 1.00 94.06 419 ALA A C 1
ATOM 3388 O O . ALA A 1 419 ? -14.874 -1.278 8.174 1.00 94.06 419 ALA A O 1
ATOM 3389 N N . ARG A 1 420 ? -13.064 -2.603 8.466 1.00 94.50 420 ARG A N 1
ATOM 3390 C CA . ARG A 1 420 ? -13.789 -3.792 8.918 1.00 94.50 420 ARG A CA 1
ATOM 3391 C C . ARG A 1 420 ? -14.521 -3.518 10.233 1.00 94.50 420 ARG A C 1
ATOM 3393 O O . ARG A 1 420 ? -15.725 -3.736 10.304 1.00 94.50 420 ARG A O 1
ATOM 3400 N N . GLY A 1 421 ? -13.840 -2.929 11.218 1.00 93.12 421 GLY A N 1
ATOM 3401 C CA . GLY A 1 421 ? -14.418 -2.529 12.504 1.00 93.12 421 GLY A CA 1
ATOM 3402 C C . GLY A 1 421 ? -15.591 -1.560 12.357 1.00 93.12 421 GLY A C 1
ATOM 3403 O O . GLY A 1 421 ? -16.636 -1.774 12.965 1.00 93.12 421 GLY A O 1
ATOM 3404 N N . ARG A 1 422 ? -15.483 -0.551 11.478 1.00 95.06 422 ARG A N 1
ATOM 3405 C CA . ARG A 1 422 ? -16.608 0.349 11.151 1.00 95.06 422 ARG A CA 1
ATOM 3406 C C . ARG A 1 422 ? -17.801 -0.388 10.546 1.00 95.06 422 ARG A C 1
ATOM 3408 O O . ARG A 1 422 ? -18.935 -0.061 10.874 1.00 95.06 422 ARG A O 1
ATOM 3415 N N . SER A 1 423 ? -17.554 -1.358 9.669 1.00 95.94 423 SER A N 1
ATOM 3416 C CA . SER A 1 423 ? -18.609 -2.140 9.008 1.00 95.94 423 SER A CA 1
ATOM 3417 C C . SER A 1 423 ? -19.313 -3.092 9.980 1.00 95.94 423 SER A C 1
ATOM 3419 O O . SER A 1 423 ? -20.535 -3.186 9.971 1.00 95.94 423 SER A O 1
ATOM 3421 N N . LEU A 1 424 ? -18.562 -3.722 10.883 1.00 94.12 424 LEU A N 1
ATOM 3422 C CA . LEU A 1 424 ? -19.112 -4.551 11.959 1.00 94.12 424 LEU A CA 1
ATOM 3423 C C . LEU A 1 424 ? -19.871 -3.708 12.998 1.00 94.12 424 LEU A C 1
ATOM 3425 O O . LEU A 1 424 ? -20.929 -4.111 13.474 1.00 94.12 424 LEU A O 1
ATOM 3429 N N . GLU A 1 425 ? -19.385 -2.499 13.307 1.00 94.25 425 GLU A N 1
ATOM 3430 C CA . GLU A 1 425 ? -20.051 -1.569 14.231 1.00 94.25 425 GLU A CA 1
ATOM 3431 C C . GLU A 1 425 ? -21.440 -1.156 13.720 1.00 94.25 425 GLU A C 1
ATOM 3433 O O . GLU A 1 425 ? -22.380 -1.101 14.518 1.00 94.25 425 GLU A O 1
ATOM 3438 N N . VAL A 1 426 ? -21.591 -0.886 12.415 1.00 94.62 426 VAL A N 1
ATOM 3439 C CA . VAL A 1 426 ? -22.903 -0.579 11.808 1.00 94.62 426 VAL A CA 1
ATOM 3440 C C . VAL A 1 426 ? -23.779 -1.823 11.635 1.00 94.62 426 VAL A C 1
ATOM 3442 O O . VAL A 1 426 ? -24.999 -1.699 11.684 1.00 94.62 426 VAL A O 1
ATOM 3445 N N . ALA A 1 427 ? -23.183 -3.015 11.500 1.00 93.38 427 ALA A N 1
ATOM 3446 C CA . ALA A 1 427 ? -23.908 -4.289 11.514 1.00 93.38 427 ALA A CA 1
ATOM 3447 C C . ALA A 1 427 ? -24.488 -4.637 12.900 1.00 93.38 427 ALA A C 1
ATOM 3449 O O . ALA A 1 427 ? -25.369 -5.488 12.999 1.00 93.38 427 ALA A O 1
ATOM 3450 N N . GLY A 1 428 ? -24.016 -3.976 13.966 1.00 91.88 428 GLY A N 1
ATOM 3451 C CA . GLY A 1 428 ? -24.384 -4.278 15.353 1.00 91.88 428 GLY A CA 1
ATOM 3452 C C . GLY A 1 428 ? -23.537 -5.383 15.995 1.00 91.88 428 GLY A C 1
ATOM 3453 O O . GLY A 1 428 ? -23.779 -5.749 17.141 1.00 91.88 428 GLY A O 1
ATOM 3454 N N . GLU A 1 429 ? -22.516 -5.887 15.299 1.00 91.00 429 GLU A N 1
ATOM 3455 C CA . GLU A 1 429 ? -21.610 -6.937 15.778 1.00 91.00 429 GLU A CA 1
ATOM 3456 C C . GLU A 1 429 ? -20.487 -6.334 16.639 1.00 91.00 429 GLU A C 1
ATOM 3458 O O . GLU A 1 429 ? -19.315 -6.302 16.257 1.00 91.00 429 GLU A O 1
ATOM 3463 N N . HIS A 1 430 ? -20.860 -5.791 17.801 1.00 91.31 430 HIS A N 1
ATOM 3464 C CA . HIS A 1 430 ? -19.979 -4.966 18.636 1.00 91.31 430 HIS A CA 1
ATOM 3465 C C . HIS A 1 430 ? -18.733 -5.697 19.160 1.00 91.31 430 HIS A C 1
ATOM 3467 O O . HIS A 1 430 ? -17.680 -5.070 19.268 1.00 91.31 430 HIS A O 1
ATOM 3473 N N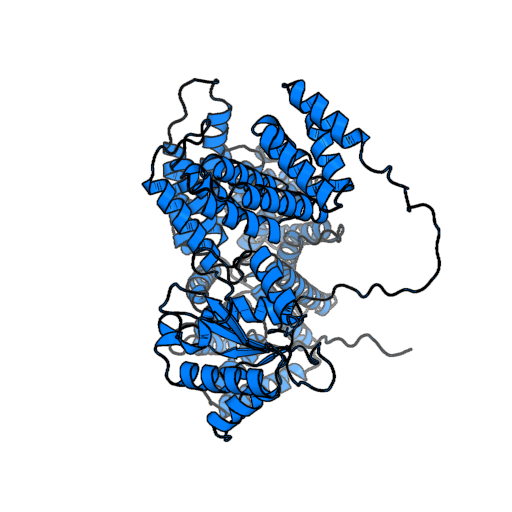 . GLU A 1 431 ? -18.795 -7.004 19.412 1.00 86.00 431 GLU A N 1
ATOM 3474 C CA . GLU A 1 431 ? -17.630 -7.811 19.819 1.00 86.00 431 GLU A CA 1
ATOM 3475 C C . GLU A 1 431 ? -16.583 -7.886 18.705 1.00 86.00 431 GLU A C 1
ATOM 3477 O O . GLU A 1 431 ? -15.443 -7.446 18.875 1.00 86.00 431 GLU A O 1
ATOM 3482 N N . LYS A 1 432 ? -16.989 -8.335 17.512 1.00 88.12 432 LYS A N 1
ATOM 3483 C CA . LYS A 1 432 ? -16.095 -8.437 16.349 1.00 88.12 432 LYS A CA 1
ATOM 3484 C C . LYS A 1 432 ? -15.581 -7.067 15.903 1.00 88.12 432 LYS A C 1
ATOM 3486 O O . LYS A 1 432 ? -14.434 -6.941 15.461 1.00 88.12 432 LYS A O 1
ATOM 3491 N N . ALA A 1 433 ? -16.418 -6.032 16.017 1.00 90.88 433 ALA A N 1
ATOM 3492 C CA . ALA A 1 433 ? -16.017 -4.653 15.762 1.00 90.88 433 ALA A CA 1
ATOM 3493 C C . ALA A 1 433 ? -14.914 -4.213 16.731 1.00 90.88 433 ALA A C 1
ATOM 3495 O O . ALA A 1 433 ? -13.914 -3.644 16.292 1.00 90.88 433 ALA A O 1
ATOM 3496 N N . THR A 1 434 ? -15.076 -4.509 18.025 1.00 88.00 434 THR A N 1
ATOM 3497 C CA . THR A 1 434 ? -14.076 -4.217 19.058 1.00 88.00 434 THR A CA 1
ATOM 3498 C C . THR A 1 434 ? -12.750 -4.881 18.715 1.00 88.00 434 THR A C 1
ATOM 3500 O O . THR A 1 434 ? -11.743 -4.183 18.652 1.00 88.00 434 THR A O 1
ATOM 3503 N N . GLU A 1 435 ? -12.748 -6.180 18.409 1.00 87.25 435 GLU A N 1
ATOM 3504 C CA . GLU A 1 435 ? -11.524 -6.910 18.056 1.00 87.25 435 GLU A CA 1
ATOM 3505 C C . GLU A 1 435 ? -10.829 -6.322 16.823 1.00 87.25 435 GLU A C 1
ATOM 3507 O O . GLU A 1 435 ? -9.631 -6.048 16.845 1.00 87.25 435 GLU A O 1
ATOM 3512 N N . SER A 1 436 ? -11.593 -5.998 15.777 1.00 85.94 436 SER A N 1
ATOM 3513 C CA . SER A 1 436 ? -11.036 -5.347 14.585 1.00 85.94 436 SER A CA 1
ATOM 3514 C C . SER A 1 436 ? -10.388 -3.996 14.923 1.00 85.94 436 SER A C 1
ATOM 3516 O O . SER A 1 436 ? -9.304 -3.680 14.438 1.00 85.94 436 SER A O 1
ATOM 3518 N N . TYR A 1 437 ? -11.004 -3.185 15.789 1.00 91.56 437 TYR A N 1
ATOM 3519 C CA . TYR A 1 437 ? -10.396 -1.924 16.216 1.00 91.56 437 TYR A CA 1
ATOM 3520 C C . TYR A 1 437 ? -9.166 -2.118 17.113 1.00 91.56 437 TYR A C 1
ATOM 3522 O O . TYR A 1 437 ? -8.235 -1.322 16.998 1.00 91.56 437 TYR A O 1
ATOM 3530 N N . LYS A 1 438 ? -9.120 -3.152 17.964 1.00 86.69 438 LYS A N 1
ATOM 3531 C CA . LYS A 1 438 ? -7.939 -3.479 18.785 1.00 86.69 438 LYS A CA 1
ATOM 3532 C C . LYS A 1 438 ? -6.726 -3.770 17.900 1.00 86.69 438 LYS A C 1
ATOM 3534 O O . LYS A 1 438 ? -5.702 -3.101 18.038 1.00 86.69 438 LYS A O 1
ATOM 3539 N N . ARG A 1 439 ? -6.893 -4.637 16.893 1.00 86.25 439 ARG A N 1
ATOM 3540 C CA . ARG A 1 439 ? -5.859 -4.929 15.879 1.00 86.25 439 ARG A CA 1
ATOM 3541 C C . ARG A 1 439 ? -5.401 -3.684 15.126 1.00 86.25 439 ARG A C 1
ATOM 3543 O O . ARG A 1 439 ? -4.217 -3.539 14.815 1.00 86.25 439 ARG A O 1
ATOM 3550 N N . ALA A 1 440 ? -6.324 -2.756 14.860 1.00 87.50 440 ALA A N 1
ATOM 3551 C CA . ALA A 1 440 ? -5.976 -1.469 14.275 1.00 87.50 440 ALA A CA 1
ATOM 3552 C C . ALA A 1 440 ? -5.130 -0.611 15.230 1.00 87.50 440 ALA A C 1
ATOM 3554 O O . ALA A 1 440 ? -4.118 -0.074 14.797 1.00 87.50 440 ALA A O 1
ATOM 3555 N N . VAL A 1 441 ? -5.490 -0.512 16.517 1.00 87.06 441 VAL A N 1
ATOM 3556 C CA . VAL A 1 441 ? -4.734 0.248 17.533 1.00 87.06 441 VAL A CA 1
ATOM 3557 C C . VAL A 1 441 ? -3.325 -0.314 17.736 1.00 87.06 441 VAL A C 1
ATOM 3559 O O . VAL A 1 441 ? -2.383 0.462 17.872 1.00 87.06 441 VAL A O 1
ATOM 3562 N N . GLU A 1 442 ? -3.156 -1.637 17.718 1.00 83.81 442 GLU A N 1
ATOM 3563 C CA . GLU A 1 442 ? -1.857 -2.315 17.861 1.00 83.81 442 GLU A CA 1
ATOM 3564 C C . GLU A 1 442 ? -0.855 -1.946 16.757 1.00 83.81 442 GLU A C 1
ATOM 3566 O O . GLU A 1 442 ? 0.356 -1.924 16.995 1.00 83.81 442 GLU A O 1
ATOM 3571 N N . ASN A 1 443 ? -1.347 -1.570 15.576 1.00 78.00 443 ASN A N 1
ATOM 3572 C CA . ASN A 1 443 ? -0.534 -1.278 14.394 1.00 78.00 443 ASN A CA 1
ATOM 3573 C C . ASN A 1 443 ? -0.676 0.171 13.893 1.00 78.00 443 ASN A C 1
ATOM 3575 O O . ASN A 1 443 ? -0.133 0.519 12.845 1.00 78.00 443 ASN A O 1
ATOM 3579 N N . ASP A 1 444 ? -1.389 1.027 14.632 1.00 74.62 444 ASP A N 1
ATOM 3580 C CA . ASP A 1 444 ? -1.708 2.391 14.206 1.00 74.62 444 ASP A CA 1
ATOM 3581 C C . ASP A 1 444 ? -0.515 3.352 14.266 1.00 74.62 444 ASP A C 1
ATOM 3583 O O . ASP A 1 444 ? 0.428 3.156 15.046 1.00 74.62 444 ASP A O 1
ATOM 3587 N N . ASP A 1 445 ? -0.623 4.437 13.495 1.00 67.19 445 ASP A N 1
ATOM 3588 C CA . ASP A 1 445 ? 0.220 5.628 13.620 1.00 67.19 445 ASP A CA 1
ATOM 3589 C C . ASP A 1 445 ? -0.084 6.326 14.959 1.00 67.19 445 ASP A C 1
ATOM 3591 O O . ASP A 1 445 ? -1.245 6.520 15.325 1.00 67.19 445 ASP A O 1
ATOM 3595 N N . ALA A 1 446 ? 0.957 6.742 15.686 1.00 62.19 446 ALA A N 1
ATOM 3596 C CA . ALA A 1 446 ? 0.863 7.341 17.019 1.00 62.19 446 ALA A CA 1
ATOM 3597 C C . ALA A 1 446 ? 0.041 8.646 17.083 1.00 62.19 446 ALA A C 1
ATOM 3599 O O . ALA A 1 446 ? -0.170 9.183 18.166 1.00 62.19 446 ALA A O 1
ATOM 3600 N N . THR A 1 447 ? -0.428 9.187 15.957 1.00 62.03 447 THR A N 1
ATOM 3601 C CA . THR A 1 447 ? -1.183 10.450 15.896 1.00 62.03 447 THR A CA 1
ATOM 3602 C C . THR A 1 447 ? -2.696 10.292 15.693 1.00 62.03 447 THR A C 1
ATOM 3604 O O . THR A 1 447 ? -3.435 11.264 15.877 1.00 62.03 447 THR A O 1
ATOM 3607 N N . PHE A 1 448 ? -3.199 9.098 15.353 1.00 77.62 448 PHE A N 1
ATOM 3608 C CA . PHE A 1 448 ? -4.618 8.888 15.037 1.00 77.62 448 PHE A CA 1
ATOM 3609 C C . PHE A 1 448 ? -5.371 8.133 16.142 1.00 77.62 448 PHE A C 1
ATOM 3611 O O . PHE A 1 448 ? -5.330 6.917 16.238 1.00 77.62 448 PHE A O 1
ATOM 3618 N N . THR A 1 449 ? -6.165 8.841 16.949 1.00 82.69 449 THR A N 1
ATOM 3619 C CA . THR A 1 449 ? -6.904 8.227 18.075 1.00 82.69 449 THR A CA 1
ATOM 3620 C C . THR A 1 449 ? -8.294 7.683 17.719 1.00 82.69 449 THR A C 1
ATOM 3622 O O . THR A 1 449 ? -9.038 7.227 18.591 1.00 82.69 449 THR A O 1
ATOM 3625 N N . GLY A 1 450 ? -8.680 7.710 16.439 1.00 86.56 450 GLY A N 1
ATOM 3626 C CA . GLY A 1 450 ? -10.015 7.296 15.996 1.00 86.56 450 GLY A CA 1
ATOM 3627 C C . GLY A 1 450 ? -10.304 5.808 16.215 1.00 86.56 450 GLY A C 1
ATOM 3628 O O . GLY A 1 450 ? -11.432 5.455 16.564 1.00 86.56 450 GLY A O 1
ATOM 3629 N N . ASN A 1 451 ? -9.287 4.955 16.071 1.00 90.44 451 ASN A N 1
ATOM 3630 C CA . ASN A 1 451 ? -9.408 3.512 16.285 1.00 90.44 451 ASN A CA 1
ATOM 3631 C C . ASN A 1 451 ? -9.590 3.179 17.770 1.00 90.44 451 ASN A C 1
ATOM 3633 O O . ASN A 1 451 ? -10.491 2.416 18.113 1.00 90.44 451 ASN A O 1
ATOM 3637 N N . LEU A 1 452 ? -8.847 3.857 18.656 1.00 93.00 452 LEU A N 1
ATOM 3638 C CA . LEU A 1 452 ? -9.047 3.766 20.106 1.00 93.00 452 LEU A CA 1
ATOM 3639 C C . LEU A 1 452 ? -10.476 4.165 20.489 1.00 93.00 452 LEU A C 1
ATOM 3641 O O . LEU A 1 452 ? -11.143 3.455 21.236 1.00 93.00 452 LEU A O 1
ATOM 3645 N N . ALA A 1 453 ? -10.991 5.260 19.926 1.00 92.88 453 ALA A N 1
ATOM 3646 C CA . ALA A 1 453 ? -12.379 5.650 20.149 1.00 92.88 453 ALA A CA 1
ATOM 3647 C C . ALA A 1 453 ? -13.372 4.565 19.678 1.00 92.88 453 ALA A C 1
ATOM 3649 O O . ALA A 1 453 ? -14.433 4.413 20.279 1.00 92.88 453 ALA A O 1
ATOM 3650 N N . GLY A 1 454 ? -13.047 3.824 18.612 1.00 92.88 454 GLY A N 1
ATOM 3651 C CA . GLY A 1 454 ? -13.808 2.662 18.141 1.00 92.88 454 GLY A CA 1
ATOM 3652 C C . GLY A 1 454 ? -13.858 1.525 19.163 1.00 92.88 454 GLY A C 1
ATOM 3653 O O . GLY A 1 454 ? -14.955 1.056 19.470 1.00 92.88 454 GLY A O 1
ATOM 3654 N N . VAL A 1 455 ? -12.710 1.150 19.743 1.00 93.94 455 VAL A N 1
ATOM 3655 C CA . VAL A 1 455 ? -12.625 0.151 20.829 1.00 93.94 455 VAL A CA 1
ATOM 3656 C C . VAL A 1 455 ? -13.518 0.564 22.001 1.00 93.94 455 VAL A C 1
ATOM 3658 O O . VAL A 1 455 ? -14.440 -0.162 22.370 1.00 93.94 455 VAL A O 1
ATOM 3661 N N . LEU A 1 456 ? -13.310 1.773 22.533 1.00 94.81 456 LEU A N 1
ATOM 3662 C CA . LEU A 1 456 ? -14.023 2.248 23.723 1.00 94.81 456 LEU A CA 1
ATOM 3663 C C . LEU A 1 456 ? -15.540 2.320 23.500 1.00 94.81 456 LEU A C 1
ATOM 3665 O O . LEU A 1 456 ? -16.312 1.883 24.350 1.00 94.81 456 LEU A O 1
ATOM 3669 N N . ARG A 1 457 ? -15.992 2.836 22.347 1.00 94.56 457 ARG A N 1
ATOM 3670 C CA . ARG A 1 457 ? -17.429 2.930 22.041 1.00 94.56 457 ARG A CA 1
ATOM 3671 C C . ARG A 1 457 ? -18.111 1.567 21.974 1.00 94.56 457 ARG A C 1
ATOM 3673 O O . ARG A 1 457 ? -19.250 1.471 22.424 1.00 94.56 457 ARG A O 1
ATOM 3680 N N . ASN A 1 458 ? -17.473 0.555 21.384 1.00 93.38 458 ASN A N 1
ATOM 3681 C CA . ASN A 1 458 ? -18.088 -0.766 21.243 1.00 93.38 458 ASN A CA 1
ATOM 3682 C C . ASN A 1 458 ? -18.079 -1.535 22.575 1.00 93.38 458 ASN A C 1
ATOM 3684 O O . ASN A 1 458 ? -19.120 -2.077 22.937 1.00 93.38 458 ASN A O 1
ATOM 3688 N N . LEU A 1 459 ? -17.005 -1.449 23.372 1.00 92.06 459 LEU A N 1
ATOM 3689 C CA . LEU A 1 459 ? -16.983 -1.973 24.749 1.00 92.06 459 LEU A CA 1
ATOM 3690 C C . LEU A 1 459 ? -18.087 -1.353 25.625 1.00 92.06 459 LEU A C 1
ATOM 3692 O O . LEU A 1 459 ? -18.793 -2.056 26.343 1.00 92.06 459 LEU A O 1
ATOM 3696 N N . LEU A 1 460 ? -18.304 -0.036 25.521 1.00 92.06 460 LEU A N 1
ATOM 3697 C CA . LEU A 1 460 ? -19.372 0.658 26.256 1.00 92.06 460 LEU A CA 1
ATOM 3698 C C . LEU A 1 460 ? -20.784 0.247 25.813 1.00 92.06 460 LEU A C 1
ATOM 3700 O O . LEU A 1 460 ? -21.713 0.310 26.619 1.00 92.06 460 LEU A O 1
ATOM 3704 N N . LYS A 1 461 ? -20.963 -0.164 24.551 1.00 90.88 461 LYS 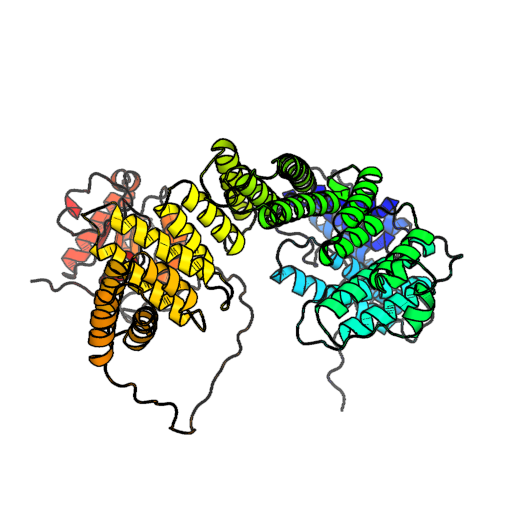A N 1
ATOM 3705 C CA . LYS A 1 461 ? -22.234 -0.727 24.074 1.00 90.88 461 LYS A CA 1
ATOM 3706 C C . LYS A 1 461 ? -22.464 -2.137 24.620 1.00 90.88 461 LYS A C 1
ATOM 3708 O O . LYS A 1 461 ? -23.572 -2.398 25.074 1.00 90.88 461 LYS A O 1
ATOM 3713 N N . LEU A 1 462 ? -21.434 -2.987 24.632 1.00 86.81 462 LEU A N 1
ATOM 3714 C CA . LEU A 1 462 ? -21.498 -4.352 25.178 1.00 86.81 462 LEU A CA 1
ATOM 3715 C C . LEU A 1 462 ? -21.778 -4.364 26.685 1.00 86.81 462 LEU A C 1
ATOM 3717 O O . LEU A 1 462 ? -22.619 -5.124 27.158 1.00 86.81 462 LEU A O 1
ATOM 3721 N N . TYR A 1 463 ? -21.190 -3.421 27.429 1.00 84.25 463 TYR A N 1
ATOM 3722 C CA . TYR A 1 463 ? -21.527 -3.207 28.840 1.00 84.25 463 TYR A CA 1
ATOM 3723 C C . TYR A 1 463 ? -23.036 -2.983 29.064 1.00 84.25 463 TYR A C 1
ATOM 3725 O O . TYR A 1 463 ? -23.572 -3.331 30.113 1.00 84.25 463 TYR A O 1
ATOM 3733 N N . GLY A 1 464 ? -23.732 -2.364 28.102 1.00 71.81 464 GLY A N 1
ATOM 3734 C CA . GLY A 1 464 ? -25.160 -2.063 28.197 1.00 71.81 464 GLY A CA 1
ATOM 3735 C C . GLY A 1 464 ? -26.097 -3.233 27.881 1.00 71.81 464 GLY A C 1
ATOM 3736 O O . GLY A 1 464 ? -27.286 -3.108 28.169 1.00 71.81 464 GLY A O 1
ATOM 3737 N N . SER A 1 465 ? -25.602 -4.329 27.291 1.00 64.94 465 SER A N 1
ATOM 3738 C CA . SER A 1 465 ? -26.422 -5.460 26.830 1.00 64.94 465 SER A CA 1
ATOM 3739 C C . SER A 1 465 ? -26.403 -6.685 27.750 1.00 64.94 465 SER A C 1
ATOM 3741 O O . SER A 1 465 ? -27.361 -7.453 27.711 1.00 64.94 465 SER A O 1
ATOM 3743 N N . GLU A 1 466 ? -25.381 -6.864 28.598 1.00 59.47 466 GLU A N 1
ATOM 3744 C CA . GLU A 1 466 ? -25.249 -8.051 29.459 1.00 59.47 466 GLU A CA 1
ATOM 3745 C C . GLU A 1 466 ? -24.973 -7.729 30.939 1.00 59.47 466 GLU A C 1
ATOM 3747 O O . GLU A 1 466 ? -24.019 -7.035 31.286 1.00 59.47 466 GLU A O 1
ATOM 3752 N N . ASP A 1 467 ? -25.777 -8.297 31.847 1.00 57.25 467 ASP A N 1
ATOM 3753 C CA . ASP A 1 467 ? -25.652 -8.064 33.296 1.00 57.25 467 ASP A CA 1
ATOM 3754 C C . ASP A 1 467 ? -24.528 -8.858 33.977 1.00 57.25 467 ASP A C 1
ATOM 3756 O O . ASP A 1 467 ? -24.058 -8.448 35.038 1.00 57.25 467 ASP A O 1
ATOM 3760 N N . ARG A 1 468 ? -24.069 -9.975 33.393 1.00 57.16 468 ARG A N 1
ATOM 3761 C CA . ARG A 1 468 ? -23.148 -10.913 34.070 1.00 57.16 468 ARG A CA 1
ATOM 3762 C C . ARG A 1 468 ? -21.659 -10.570 33.934 1.00 57.16 468 ARG A C 1
ATOM 3764 O O . ARG A 1 468 ? -20.865 -11.117 34.688 1.00 57.16 468 ARG A O 1
ATOM 3771 N N . HIS A 1 469 ? -21.288 -9.635 33.053 1.00 67.00 469 HIS A N 1
ATOM 3772 C CA . HIS A 1 469 ? -19.884 -9.330 32.717 1.00 67.00 469 HIS A CA 1
ATOM 3773 C C . HIS A 1 469 ? -19.519 -7.839 32.860 1.00 67.00 469 HIS A C 1
ATOM 3775 O O . HIS A 1 469 ? -18.537 -7.360 32.294 1.00 67.00 469 HIS A O 1
ATOM 3781 N N . ARG A 1 470 ? -20.290 -7.067 33.638 1.00 72.44 470 ARG A N 1
ATOM 3782 C CA . ARG A 1 470 ? -20.090 -5.610 33.777 1.00 72.44 470 ARG A CA 1
ATOM 3783 C C . ARG A 1 470 ? -18.697 -5.227 34.292 1.00 72.44 470 ARG A C 1
ATOM 3785 O O . ARG A 1 470 ? -18.118 -4.263 33.798 1.00 72.44 470 ARG A O 1
ATOM 3792 N N . GLU A 1 471 ? -18.151 -5.970 35.253 1.00 75.12 471 GLU A N 1
ATOM 3793 C CA . GLU A 1 471 ? -16.805 -5.712 35.791 1.00 75.12 471 GLU A CA 1
ATOM 3794 C C . GLU A 1 471 ? -15.708 -5.970 34.751 1.00 75.12 471 GLU A C 1
ATOM 3796 O O . GLU A 1 471 ? -14.770 -5.179 34.645 1.00 75.12 471 GLU A O 1
ATOM 3801 N N . HIS A 1 472 ? -15.870 -7.010 33.926 1.00 81.00 472 HIS A N 1
ATOM 3802 C CA . HIS A 1 472 ? -14.945 -7.342 32.843 1.00 81.00 472 HIS A CA 1
ATOM 3803 C C . HIS A 1 472 ? -14.813 -6.183 31.845 1.00 81.00 472 HIS A C 1
ATOM 3805 O O . HIS A 1 472 ? -13.706 -5.706 31.603 1.00 81.00 472 HIS A O 1
ATOM 3811 N N . TYR A 1 473 ? -15.931 -5.649 31.341 1.00 82.75 473 TYR A N 1
ATOM 3812 C CA . TYR A 1 473 ? -15.886 -4.545 30.377 1.00 82.75 473 TYR A CA 1
ATOM 3813 C C . TYR A 1 473 ? -15.325 -3.247 30.972 1.00 82.75 473 TYR A C 1
ATOM 3815 O O . TYR A 1 473 ? -14.673 -2.486 30.261 1.00 82.75 473 TYR A O 1
ATOM 3823 N N . ILE A 1 474 ? -15.541 -2.973 32.265 1.00 85.94 474 ILE A N 1
ATOM 3824 C CA . ILE A 1 474 ? -14.929 -1.814 32.937 1.00 85.94 474 ILE A CA 1
ATOM 3825 C C . ILE A 1 474 ? -13.411 -1.981 33.049 1.00 85.94 474 ILE A C 1
ATOM 3827 O O . ILE A 1 474 ? -12.674 -1.032 32.766 1.00 85.94 474 ILE A O 1
ATOM 3831 N N . ALA A 1 475 ? -12.942 -3.175 33.416 1.00 82.88 475 ALA A N 1
ATOM 3832 C CA . ALA A 1 475 ? -11.517 -3.482 33.470 1.00 82.88 475 ALA A CA 1
ATOM 3833 C C . ALA A 1 475 ? -10.871 -3.387 32.079 1.00 82.88 475 ALA A C 1
ATOM 3835 O O . ALA A 1 475 ? -9.809 -2.780 31.922 1.00 82.88 475 ALA A O 1
ATOM 3836 N N . GLU A 1 476 ? -11.538 -3.913 31.053 1.00 86.44 476 GLU A N 1
ATOM 3837 C CA . GLU A 1 476 ? -11.063 -3.859 29.674 1.00 86.44 476 GLU A CA 1
ATOM 3838 C C . GLU A 1 476 ? -11.059 -2.427 29.112 1.00 86.44 476 GLU A C 1
ATOM 3840 O O . GLU A 1 476 ? -10.092 -2.009 28.471 1.00 86.44 476 GLU A O 1
ATOM 3845 N N . LEU A 1 477 ? -12.083 -1.622 29.416 1.00 91.19 477 LEU A N 1
ATOM 3846 C CA . LEU A 1 477 ? -12.098 -0.189 29.106 1.00 91.19 477 LEU A CA 1
ATOM 3847 C C . LEU A 1 477 ? -10.902 0.524 29.741 1.00 91.19 477 LEU A C 1
ATOM 3849 O O . LEU A 1 477 ? -10.190 1.256 29.053 1.00 91.19 477 LEU A O 1
ATOM 3853 N N . ALA A 1 478 ? -10.649 0.298 31.032 1.00 87.75 478 ALA A N 1
ATOM 3854 C CA . ALA A 1 478 ? -9.506 0.879 31.731 1.00 87.75 478 ALA A CA 1
ATOM 3855 C C . ALA A 1 478 ? -8.168 0.449 31.100 1.00 87.75 478 ALA A C 1
ATOM 3857 O O . ALA A 1 478 ? -7.279 1.286 30.916 1.00 87.75 478 ALA A O 1
ATOM 3858 N N . PHE A 1 479 ? -8.040 -0.823 30.711 1.00 90.19 479 PHE A N 1
ATOM 3859 C CA . PHE A 1 479 ? -6.864 -1.340 30.014 1.00 90.19 479 PHE A CA 1
ATOM 3860 C C . PHE A 1 479 ? -6.605 -0.584 28.706 1.00 90.19 479 PHE A C 1
ATOM 3862 O O . PHE A 1 479 ? -5.523 -0.022 28.535 1.00 90.19 479 PHE A O 1
ATOM 3869 N N . TRP A 1 480 ? -7.597 -0.480 27.817 1.00 91.06 480 TRP A N 1
ATOM 3870 C CA . TRP A 1 480 ? -7.411 0.182 26.520 1.00 91.06 480 TRP A CA 1
ATOM 3871 C C . TRP A 1 480 ? -7.223 1.696 26.625 1.00 91.06 480 TRP A C 1
ATOM 3873 O O . TRP A 1 480 ? -6.492 2.271 25.820 1.00 91.06 480 TRP A O 1
ATOM 3883 N N . ILE A 1 481 ? -7.802 2.354 27.635 1.00 93.19 481 ILE A N 1
ATOM 3884 C CA . ILE A 1 481 ? -7.495 3.762 27.935 1.00 93.19 481 ILE A CA 1
ATOM 3885 C C . ILE A 1 481 ? -6.008 3.912 28.297 1.00 93.19 481 ILE A C 1
ATOM 3887 O O . ILE A 1 481 ? -5.337 4.818 27.800 1.00 93.19 481 ILE A O 1
ATOM 3891 N N . ASN A 1 482 ? -5.478 3.011 29.126 1.00 88.94 482 ASN A N 1
ATOM 3892 C CA . ASN A 1 482 ? -4.075 3.021 29.530 1.00 88.94 482 ASN A CA 1
ATOM 3893 C C . ASN A 1 482 ? -3.121 2.651 28.378 1.00 88.94 482 ASN A C 1
ATOM 3895 O O . ASN A 1 482 ? -2.097 3.310 28.213 1.00 88.94 482 ASN A O 1
ATOM 3899 N N . GLU A 1 483 ? -3.450 1.656 27.550 1.00 86.94 483 GLU A N 1
ATOM 3900 C CA . GLU A 1 483 ? -2.657 1.333 26.352 1.00 86.94 483 GLU A CA 1
ATOM 3901 C C . GLU A 1 483 ? -2.679 2.472 25.330 1.00 86.94 483 GLU A C 1
ATOM 3903 O O . GLU A 1 483 ? -1.644 2.835 24.771 1.00 86.94 483 GLU A O 1
ATOM 3908 N N . GLY A 1 484 ? -3.835 3.117 25.156 1.00 86.88 484 GLY A N 1
ATOM 3909 C CA . GLY A 1 484 ? -3.947 4.337 24.372 1.00 86.88 484 GLY A CA 1
ATOM 3910 C C . GLY A 1 484 ? -3.014 5.434 24.883 1.00 86.88 484 GLY A C 1
ATOM 3911 O O . GLY A 1 484 ? -2.282 6.026 24.097 1.00 86.88 484 GLY A O 1
ATOM 3912 N N . TYR A 1 485 ? -2.992 5.681 26.195 1.00 89.44 485 TYR A N 1
ATOM 3913 C CA . TYR A 1 485 ? -2.118 6.692 26.798 1.00 89.44 485 TYR A CA 1
ATOM 3914 C C . TYR A 1 485 ? -0.626 6.425 26.551 1.00 89.44 485 TYR A C 1
ATOM 3916 O O . TYR A 1 485 ? 0.134 7.355 26.307 1.00 89.44 485 TYR A O 1
ATOM 3924 N N . LYS A 1 486 ? -0.196 5.157 26.578 1.00 87.56 486 LYS A N 1
ATOM 3925 C CA . LYS A 1 486 ? 1.198 4.795 26.271 1.00 87.56 486 LYS A CA 1
ATOM 3926 C C . LYS A 1 486 ? 1.566 5.059 24.812 1.00 87.56 486 LYS A C 1
ATOM 3928 O O . LYS A 1 486 ? 2.729 5.327 24.517 1.00 87.56 486 LYS A O 1
ATOM 3933 N N . ARG A 1 487 ? 0.600 4.917 23.900 1.00 84.56 487 ARG A N 1
ATOM 3934 C CA . ARG A 1 487 ? 0.840 4.936 22.454 1.00 84.56 487 ARG A CA 1
ATOM 3935 C C . ARG A 1 487 ? 0.655 6.311 21.822 1.00 84.56 487 ARG A C 1
ATOM 3937 O O . ARG A 1 487 ? 1.425 6.676 20.936 1.00 84.56 487 ARG A O 1
ATOM 3944 N N . TYR A 1 488 ? -0.369 7.048 22.238 1.00 87.06 488 TYR A N 1
ATOM 3945 C CA . TYR A 1 488 ? -0.755 8.318 21.631 1.00 87.06 488 TYR A CA 1
ATOM 3946 C C . TYR A 1 488 ? -0.316 9.494 22.515 1.00 87.06 488 TYR A C 1
ATOM 3948 O O . TYR A 1 488 ? -0.552 9.454 23.722 1.00 87.06 488 TYR A O 1
ATOM 3956 N N . PRO A 1 489 ? 0.231 10.584 21.940 1.00 86.75 489 PRO A N 1
ATOM 3957 C CA . PRO A 1 489 ? 0.581 11.787 22.697 1.00 86.75 489 PRO A CA 1
ATOM 3958 C C . PRO A 1 489 ? -0.610 12.435 23.414 1.00 86.75 489 PRO A C 1
ATOM 3960 O O . PRO A 1 489 ? -0.434 13.065 24.452 1.00 86.75 489 PRO A O 1
ATOM 3963 N N . ASP A 1 490 ? -1.817 12.303 22.852 1.00 88.19 490 ASP A N 1
ATOM 3964 C CA . ASP A 1 490 ? -3.051 12.833 23.431 1.00 88.19 490 ASP A CA 1
ATOM 3965 C C . ASP A 1 490 ? -4.249 11.928 23.106 1.00 88.19 490 ASP A C 1
ATOM 3967 O O . ASP A 1 490 ? -4.663 11.812 21.951 1.00 88.19 490 ASP A O 1
ATOM 3971 N N . ILE A 1 491 ? -4.843 11.322 24.138 1.00 91.19 491 ILE A N 1
ATOM 3972 C CA . ILE A 1 491 ? -6.045 10.477 24.031 1.00 91.19 491 ILE A CA 1
ATOM 3973 C C . ILE A 1 491 ? -7.354 11.220 24.319 1.00 91.19 491 ILE A C 1
ATOM 3975 O O . ILE A 1 491 ? -8.433 10.648 24.148 1.00 91.19 491 ILE A O 1
ATOM 3979 N N . THR A 1 492 ? -7.299 12.494 24.715 1.00 90.81 492 THR A N 1
ATOM 3980 C CA . THR A 1 492 ? -8.458 13.281 25.174 1.00 90.81 492 THR A CA 1
ATOM 3981 C C . THR A 1 492 ? -9.597 13.248 24.156 1.00 90.81 492 THR A C 1
ATOM 3983 O O . THR A 1 492 ? -10.760 13.048 24.508 1.00 90.81 492 THR A O 1
ATOM 3986 N N . ARG A 1 493 ? -9.274 13.364 22.862 1.00 87.75 493 ARG A N 1
ATOM 3987 C CA . ARG A 1 493 ? -10.269 13.341 21.780 1.00 87.75 493 ARG A CA 1
ATOM 3988 C C . ARG A 1 493 ? -11.012 12.004 21.665 1.00 87.75 493 ARG A C 1
ATOM 3990 O O . ARG A 1 493 ? -12.207 12.010 21.374 1.00 87.75 493 ARG A O 1
ATOM 3997 N N . ALA A 1 494 ? -10.340 10.876 21.906 1.00 89.12 494 ALA A N 1
ATOM 3998 C CA . ALA A 1 494 ? -10.986 9.561 21.902 1.00 89.12 494 ALA A CA 1
ATOM 3999 C C . ALA A 1 494 ? -11.920 9.374 23.106 1.00 89.12 494 ALA A C 1
ATOM 4001 O O . ALA A 1 494 ? -12.976 8.748 22.984 1.00 89.12 494 ALA A O 1
ATOM 4002 N N . LEU A 1 495 ? -11.558 9.962 24.250 1.00 92.88 495 LEU A N 1
ATOM 4003 C CA . LEU A 1 495 ? -12.327 9.878 25.489 1.00 92.88 495 LEU A CA 1
ATOM 4004 C C . LEU A 1 495 ? -13.577 10.763 25.469 1.00 92.88 495 LEU A C 1
ATOM 4006 O O . LEU A 1 495 ? -14.634 10.320 25.909 1.00 92.88 495 LEU A O 1
ATOM 4010 N N . GLN A 1 496 ? -13.494 11.983 24.929 1.00 90.12 496 GLN A N 1
ATOM 4011 C CA . GLN A 1 496 ? -14.576 12.981 24.978 1.00 90.12 496 GLN A CA 1
ATOM 4012 C C . GLN A 1 496 ? -15.935 12.451 24.499 1.00 90.12 496 GLN A C 1
ATOM 4014 O O . GLN A 1 496 ? -16.944 12.644 25.176 1.00 90.12 496 GLN A O 1
ATOM 4019 N N . GLY A 1 497 ? -15.972 11.759 23.355 1.00 86.50 497 GLY A N 1
ATOM 4020 C CA . GLY A 1 497 ? -17.218 11.198 22.821 1.00 86.50 497 GLY A CA 1
ATOM 4021 C C . GLY A 1 497 ? -17.809 10.101 23.713 1.00 86.50 497 GLY A C 1
ATOM 4022 O O . GLY A 1 497 ? -19.027 10.021 23.879 1.00 86.50 497 GLY A O 1
ATOM 4023 N N . CYS A 1 498 ? -16.945 9.292 24.327 1.00 91.00 498 CYS A N 1
ATOM 4024 C CA . CYS A 1 498 ? -17.337 8.235 25.256 1.00 91.00 498 CYS A CA 1
ATOM 4025 C C . CYS A 1 498 ? -17.848 8.822 26.576 1.00 91.00 498 CYS A C 1
ATOM 4027 O O . CYS A 1 498 ? -18.914 8.437 27.041 1.00 91.00 498 CYS A O 1
ATOM 4029 N N . VAL A 1 499 ? -17.146 9.816 27.128 1.00 91.62 499 VAL A N 1
ATOM 4030 C CA . VAL A 1 499 ? -17.532 10.542 28.348 1.00 91.62 499 VAL A CA 1
ATOM 4031 C C . VAL A 1 499 ? -18.884 11.223 28.179 1.00 91.62 499 VAL A C 1
ATOM 4033 O O . VAL A 1 499 ? -19.740 11.096 29.049 1.00 91.62 499 VAL A O 1
ATOM 4036 N N . PHE A 1 500 ? -19.106 11.893 27.046 1.00 89.62 500 PHE A N 1
ATOM 4037 C CA . PHE A 1 500 ? -20.364 12.585 26.771 1.00 89.62 500 PHE A CA 1
ATOM 4038 C C . PHE A 1 500 ? -21.570 11.637 26.689 1.00 89.62 500 PHE A C 1
ATOM 4040 O O . PHE A 1 500 ? -22.656 11.977 27.154 1.00 89.62 500 PHE A O 1
ATOM 4047 N N . LYS A 1 501 ? -21.399 10.451 26.089 1.00 88.94 501 LYS A N 1
ATOM 4048 C CA . LYS A 1 501 ? -22.503 9.506 25.854 1.00 88.94 501 LYS A CA 1
ATOM 4049 C C . LYS A 1 501 ? -22.690 8.482 26.983 1.00 88.94 501 LYS A C 1
ATOM 4051 O O . LYS A 1 501 ? -23.814 8.055 27.222 1.00 88.94 501 LYS A O 1
ATOM 4056 N N . PHE A 1 502 ? -21.618 8.111 27.683 1.00 91.31 502 PHE A N 1
ATOM 4057 C CA . PHE A 1 502 ? -21.572 7.014 28.658 1.00 91.31 502 PHE A CA 1
ATOM 4058 C C . PHE A 1 502 ? -20.920 7.447 29.984 1.00 91.31 502 PHE A C 1
ATOM 4060 O O . PHE A 1 502 ? -20.062 6.760 30.541 1.00 91.31 502 PHE A O 1
ATOM 4067 N N . GLY A 1 503 ? -21.307 8.620 30.494 1.00 89.44 503 GLY A N 1
ATOM 4068 C CA . GLY A 1 503 ? -20.656 9.246 31.649 1.00 89.44 503 GLY A CA 1
ATOM 4069 C C . GLY A 1 503 ? -20.576 8.362 32.901 1.00 89.44 503 GLY A C 1
ATOM 4070 O O . GLY A 1 503 ? -19.551 8.365 33.573 1.00 89.44 503 GLY A O 1
ATOM 4071 N N . ASN A 1 504 ? -21.603 7.558 33.202 1.00 90.69 504 ASN A N 1
ATOM 4072 C CA . ASN A 1 504 ? -21.590 6.680 34.380 1.00 90.69 504 ASN A CA 1
ATOM 4073 C C . ASN A 1 504 ? -20.544 5.557 34.271 1.00 90.69 504 ASN A C 1
ATOM 4075 O O . ASN A 1 504 ? -19.796 5.306 35.212 1.00 90.69 504 ASN A O 1
ATOM 4079 N N . GLN A 1 505 ? -20.486 4.892 33.119 1.00 92.06 505 GLN A N 1
ATOM 4080 C CA . GLN A 1 505 ? -19.534 3.818 32.841 1.00 92.06 505 GLN A CA 1
ATOM 4081 C C . GLN A 1 505 ? -18.102 4.356 32.819 1.00 92.06 505 GLN A C 1
ATOM 4083 O O . GLN A 1 505 ? -17.199 3.750 33.385 1.00 92.06 505 GLN A O 1
ATOM 4088 N N . MET A 1 506 ? -17.900 5.544 32.243 1.00 94.31 506 MET A N 1
ATOM 4089 C CA . MET A 1 506 ? -16.590 6.193 32.231 1.00 94.31 506 MET A CA 1
ATOM 4090 C C . MET A 1 506 ? -16.122 6.602 33.638 1.00 94.31 506 MET A C 1
ATOM 4092 O O . MET A 1 506 ? -14.934 6.498 33.923 1.00 94.31 506 MET A O 1
ATOM 4096 N N . ILE A 1 507 ? -17.027 6.990 34.550 1.00 94.12 507 ILE A N 1
ATOM 4097 C CA . ILE A 1 507 ? -16.683 7.203 35.970 1.00 94.12 507 ILE A CA 1
ATOM 4098 C C . ILE A 1 507 ? -16.224 5.896 36.635 1.00 94.12 507 ILE A C 1
ATOM 4100 O O . ILE A 1 507 ? -15.244 5.913 37.378 1.00 94.12 507 ILE A O 1
ATOM 4104 N N . GLN A 1 508 ? -16.880 4.766 36.351 1.00 92.75 508 GLN A N 1
ATOM 4105 C CA . GLN A 1 508 ? -16.462 3.453 36.864 1.00 92.75 508 GLN A CA 1
ATOM 4106 C C . GLN A 1 508 ? -15.086 3.042 36.318 1.00 92.75 508 GLN A C 1
ATOM 4108 O O . GLN A 1 508 ? -14.238 2.596 37.085 1.00 92.75 508 GLN A O 1
ATOM 4113 N N . ALA A 1 509 ? -14.819 3.273 35.029 1.00 92.94 509 ALA A N 1
ATOM 4114 C CA . ALA A 1 509 ? -13.498 3.042 34.441 1.00 92.94 509 ALA A CA 1
ATOM 4115 C C . ALA A 1 509 ? -12.415 3.936 35.074 1.00 92.94 509 ALA A C 1
ATOM 4117 O O . ALA A 1 509 ? -11.317 3.462 35.360 1.00 92.94 509 ALA A O 1
ATOM 4118 N N . CYS A 1 510 ? -12.723 5.209 35.364 1.00 94.62 510 CYS A N 1
ATOM 4119 C CA . CYS A 1 510 ? -11.824 6.079 36.127 1.00 94.62 510 CYS A CA 1
ATOM 4120 C C . CYS A 1 510 ? -11.553 5.530 37.529 1.00 94.62 510 CYS A C 1
ATOM 4122 O O . CYS A 1 510 ? -10.403 5.532 37.952 1.00 94.62 510 CYS A O 1
ATOM 4124 N N . GLN A 1 511 ? -12.578 5.053 38.243 1.00 93.69 511 GLN A N 1
ATOM 4125 C CA . GLN A 1 511 ? -12.396 4.449 39.565 1.00 93.69 511 GLN A CA 1
ATOM 4126 C C . GLN A 1 511 ? -11.479 3.224 39.479 1.00 93.69 511 GLN A C 1
ATOM 4128 O O . GLN A 1 511 ? -10.497 3.154 40.208 1.00 93.69 511 GLN A O 1
ATOM 4133 N N . HIS A 1 512 ? -11.706 2.343 38.504 1.00 92.00 512 HIS A N 1
ATOM 4134 C CA . HIS A 1 512 ? -10.861 1.174 38.275 1.00 92.00 512 HIS A CA 1
ATOM 4135 C C . HIS A 1 512 ? -9.394 1.549 37.990 1.00 92.00 512 HIS A C 1
ATOM 4137 O O . HIS A 1 512 ? -8.478 0.914 38.510 1.00 92.00 512 HIS A O 1
ATOM 4143 N N . LEU A 1 513 ? -9.142 2.597 37.193 1.00 90.50 513 LEU A N 1
ATOM 4144 C CA . LEU A 1 513 ? -7.787 3.118 36.959 1.00 90.50 513 LEU A CA 1
ATOM 4145 C C . LEU A 1 513 ? -7.125 3.614 38.254 1.00 90.50 513 LEU A C 1
ATOM 4147 O O . LEU A 1 513 ? -5.934 3.381 38.455 1.00 90.50 513 LEU A O 1
ATOM 4151 N N . ILE A 1 514 ? -7.886 4.283 39.125 1.00 92.69 514 ILE A N 1
ATOM 4152 C CA . ILE A 1 514 ? -7.409 4.780 40.424 1.00 92.69 514 ILE A CA 1
ATOM 4153 C C . ILE A 1 514 ? -7.067 3.616 41.350 1.00 92.69 514 ILE A C 1
ATOM 4155 O O . ILE A 1 514 ? -5.979 3.609 41.925 1.00 92.69 514 ILE A O 1
ATOM 4159 N N . ASP A 1 515 ? -7.947 2.619 41.437 1.00 87.94 515 ASP A N 1
ATOM 4160 C CA . ASP A 1 515 ? -7.763 1.434 42.281 1.00 87.94 515 ASP A CA 1
ATOM 4161 C C . ASP A 1 515 ? -6.506 0.637 41.880 1.00 87.94 515 ASP A C 1
ATOM 4163 O O . ASP A 1 515 ? -5.870 0.007 42.721 1.00 87.94 515 ASP A O 1
ATOM 4167 N N . HIS A 1 516 ? -6.090 0.734 40.611 1.00 87.00 516 HIS A N 1
ATOM 4168 C CA . HIS A 1 516 ? -4.883 0.101 40.063 1.00 87.00 516 HIS A CA 1
ATOM 4169 C C . HIS A 1 516 ? -3.684 1.061 39.912 1.00 87.00 516 HIS A C 1
ATOM 4171 O O . HIS A 1 516 ? -2.736 0.774 39.172 1.00 87.00 516 HIS A O 1
ATOM 4177 N N . GLY A 1 517 ? -3.708 2.220 40.580 1.00 87.94 517 GLY A N 1
ATOM 4178 C CA . GLY A 1 517 ? -2.570 3.143 40.664 1.00 87.94 517 GLY A CA 1
ATOM 4179 C C . GLY A 1 517 ? -2.239 3.913 39.378 1.00 87.94 517 GLY A C 1
ATOM 4180 O O . GLY A 1 517 ? -1.153 4.477 39.255 1.00 87.94 517 GLY A O 1
ATOM 4181 N N . LYS A 1 518 ? -3.144 3.962 38.393 1.00 90.44 518 LYS A N 1
ATOM 4182 C CA . LYS A 1 518 ? -2.962 4.689 37.120 1.00 90.44 518 LYS A CA 1
ATOM 4183 C C . LYS A 1 518 ? -3.440 6.143 37.224 1.00 90.44 518 LYS A C 1
ATOM 4185 O O . LYS A 1 518 ? -4.296 6.585 36.459 1.00 90.44 518 LYS A O 1
ATOM 4190 N N . PHE A 1 519 ? -2.884 6.897 38.175 1.00 92.12 519 PHE A N 1
ATOM 4191 C CA . PHE A 1 519 ? -3.377 8.233 38.543 1.00 92.12 519 PHE A CA 1
ATOM 4192 C C . PHE A 1 519 ? -3.272 9.278 37.420 1.00 92.12 519 PHE A C 1
ATOM 4194 O O . PHE A 1 519 ? -4.214 10.042 37.225 1.00 92.12 519 PHE A O 1
ATOM 4201 N N . GLU A 1 520 ? -2.183 9.283 36.642 1.00 90.75 520 GLU A N 1
ATOM 4202 C CA . GLU A 1 520 ? -2.009 10.216 35.512 1.00 90.75 520 GLU A CA 1
ATOM 4203 C C . GLU A 1 520 ? -3.081 10.027 34.435 1.00 90.75 520 GLU A C 1
ATOM 4205 O O . GLU A 1 520 ? -3.747 10.974 34.015 1.00 90.75 520 GLU A O 1
ATOM 4210 N N . VAL A 1 521 ? -3.305 8.772 34.043 1.00 91.88 521 VAL A N 1
ATOM 4211 C CA . VAL A 1 521 ? -4.310 8.397 33.044 1.00 91.88 521 VAL A CA 1
ATOM 4212 C C . VAL A 1 521 ? -5.716 8.716 33.553 1.00 91.88 521 VAL A C 1
ATOM 4214 O O . VAL A 1 521 ? -6.539 9.270 32.820 1.00 91.88 521 VAL A O 1
ATOM 4217 N N . ALA A 1 522 ? -5.982 8.424 34.831 1.00 93.19 522 ALA A N 1
ATOM 4218 C CA . ALA A 1 522 ? -7.240 8.770 35.477 1.00 93.19 522 ALA A CA 1
ATOM 4219 C C . ALA A 1 522 ? -7.477 10.289 35.479 1.00 93.19 522 ALA A C 1
ATOM 4221 O O . ALA A 1 522 ? -8.590 10.714 35.181 1.00 93.19 522 ALA A O 1
ATOM 4222 N N . ARG A 1 523 ? -6.451 11.116 35.735 1.00 94.25 523 ARG A N 1
ATOM 4223 C CA . ARG A 1 523 ? -6.570 12.584 35.721 1.00 94.25 523 ARG A CA 1
ATOM 4224 C C . ARG A 1 523 ? -6.959 13.113 34.340 1.00 94.25 523 ARG A C 1
ATOM 4226 O O . ARG A 1 523 ? -7.888 13.908 34.239 1.00 94.25 523 ARG A O 1
ATOM 4233 N N . ILE A 1 524 ? -6.330 12.613 33.274 1.00 92.44 524 ILE A N 1
ATOM 4234 C CA . ILE A 1 524 ? -6.679 12.975 31.886 1.00 92.44 524 ILE A CA 1
ATOM 4235 C C . ILE A 1 524 ? -8.136 12.604 31.574 1.00 92.44 524 ILE A C 1
ATOM 4237 O O . ILE A 1 524 ? -8.894 13.410 31.025 1.00 92.44 524 ILE A O 1
ATOM 4241 N N . CYS A 1 525 ? -8.555 11.395 31.958 1.00 93.12 525 CYS A N 1
ATOM 4242 C CA . CYS A 1 525 ? -9.922 10.933 31.732 1.00 93.12 525 CYS A CA 1
ATOM 4243 C C . CYS A 1 525 ? -10.953 11.750 32.531 1.00 93.12 525 CYS A C 1
ATOM 4245 O O . CYS A 1 525 ? -11.964 12.185 31.979 1.00 93.12 525 CYS A O 1
ATOM 4247 N N . LEU A 1 526 ? -10.676 12.037 33.807 1.00 94.19 526 LEU A N 1
ATOM 4248 C CA . LEU A 1 526 ? -11.522 12.870 34.668 1.00 94.19 526 LEU A CA 1
ATOM 4249 C C . LEU A 1 526 ? -11.615 14.313 34.156 1.00 94.19 526 LEU A C 1
ATOM 4251 O O . LEU A 1 526 ? -12.707 14.883 34.147 1.00 94.19 526 LEU A O 1
ATOM 4255 N N . GLY A 1 527 ? -10.522 14.871 33.629 1.00 91.94 527 GLY A N 1
ATOM 4256 C CA . GLY A 1 527 ? -10.504 16.193 33.001 1.00 91.94 527 GLY A CA 1
ATOM 4257 C C . GLY A 1 527 ? -11.492 16.325 31.835 1.00 91.94 527 GLY A C 1
ATOM 4258 O O . GLY A 1 527 ? -12.096 17.383 31.644 1.00 91.94 527 GLY A O 1
ATOM 4259 N N . CYS A 1 528 ? -11.771 15.235 31.108 1.00 93.06 528 CYS A N 1
ATOM 4260 C CA . CYS A 1 528 ? -12.765 15.230 30.027 1.00 93.06 528 CYS A CA 1
ATOM 4261 C C . CYS A 1 528 ? -14.199 15.518 30.516 1.00 93.06 528 CYS A C 1
ATOM 4263 O O . CYS A 1 528 ? -15.036 15.958 29.724 1.00 93.06 528 CYS A O 1
ATOM 4265 N N . PHE A 1 529 ? -14.499 15.321 31.805 1.00 93.31 529 PHE A N 1
ATOM 4266 C CA . PHE A 1 529 ? -15.820 15.592 32.378 1.00 93.31 529 PHE A CA 1
ATOM 4267 C C . PHE A 1 529 ? -16.079 17.073 32.663 1.00 93.31 529 PHE A C 1
ATOM 4269 O O . PHE A 1 529 ? -17.238 17.444 32.832 1.00 93.31 529 PHE A O 1
ATOM 4276 N N . GLN A 1 530 ? -15.059 17.940 32.676 1.00 87.12 530 GLN A N 1
ATOM 4277 C CA . GLN A 1 530 ? -15.225 19.370 32.991 1.00 87.12 530 GLN A CA 1
ATOM 4278 C C . GLN A 1 530 ? -16.208 20.081 32.045 1.00 87.12 530 GLN A C 1
ATOM 4280 O O . GLN A 1 530 ? -16.886 21.024 32.444 1.00 87.12 530 GLN A O 1
ATOM 4285 N N . ARG A 1 531 ? -16.323 19.602 30.799 1.00 80.69 531 ARG A N 1
ATOM 4286 C CA . ARG A 1 531 ? -17.240 20.132 29.772 1.00 80.69 531 ARG A CA 1
ATOM 4287 C C . ARG A 1 531 ? -18.519 19.298 29.602 1.00 80.69 531 ARG A C 1
ATOM 4289 O O . ARG A 1 531 ? -19.223 19.455 28.611 1.00 80.69 531 ARG A O 1
ATOM 4296 N N . HIS A 1 532 ? -18.813 18.380 30.521 1.00 87.62 532 HIS A N 1
ATOM 4297 C CA . HIS A 1 532 ? -19.949 17.464 30.402 1.00 87.62 532 HIS A CA 1
ATOM 4298 C C . HIS A 1 532 ? -21.278 18.146 30.773 1.00 87.62 532 HIS A C 1
ATOM 4300 O O . HIS A 1 532 ? -21.353 18.787 31.809 1.00 87.62 532 HIS A O 1
ATOM 4306 N N . ASN A 1 533 ? -22.368 17.958 30.023 1.00 85.88 533 ASN A N 1
ATOM 4307 C CA . ASN A 1 533 ? -23.642 18.663 30.289 1.00 85.88 533 ASN A CA 1
ATOM 4308 C C . ASN A 1 533 ? -24.316 18.294 31.630 1.00 85.88 533 ASN A C 1
ATOM 4310 O O . ASN A 1 533 ? -25.083 19.070 32.192 1.00 85.88 533 ASN A O 1
ATOM 4314 N N . ASN A 1 534 ? -24.054 17.095 32.150 1.00 88.38 534 ASN A N 1
ATOM 4315 C CA . ASN A 1 534 ? -24.572 16.633 33.441 1.00 88.38 534 ASN A CA 1
ATOM 4316 C C . ASN A 1 534 ? -23.669 17.063 34.616 1.00 88.38 534 ASN A C 1
ATOM 4318 O O . ASN A 1 534 ? -22.600 16.482 34.826 1.00 88.38 534 ASN A O 1
ATOM 4322 N N . PHE A 1 535 ? -24.149 18.012 35.427 1.00 89.00 535 PHE A N 1
ATOM 4323 C CA . PHE A 1 535 ? -23.463 18.526 36.621 1.00 89.00 535 PHE A CA 1
ATOM 4324 C C . PHE A 1 535 ? -23.129 17.457 37.672 1.00 89.00 535 PHE A C 1
ATOM 4326 O O . PHE A 1 535 ? -22.160 17.615 38.416 1.00 89.00 535 PHE A O 1
ATOM 4333 N N . ARG A 1 536 ? -23.894 16.358 37.749 1.00 89.94 536 ARG A N 1
ATOM 4334 C CA . ARG A 1 536 ? -23.596 15.260 38.681 1.00 89.94 536 ARG A CA 1
ATOM 4335 C C . ARG A 1 536 ? -22.265 14.606 38.326 1.00 89.94 536 ARG A C 1
ATOM 4337 O O . ARG A 1 536 ? -21.423 14.459 39.203 1.00 89.94 536 ARG A O 1
ATOM 4344 N N . TYR A 1 537 ? -22.052 14.282 37.049 1.00 91.38 537 TYR A N 1
ATOM 4345 C CA . TYR A 1 537 ? -20.793 13.685 36.604 1.00 91.38 537 TYR A CA 1
ATOM 4346 C C . TYR A 1 537 ? -19.622 14.659 36.734 1.00 91.38 537 TYR A C 1
ATOM 4348 O O . TYR A 1 537 ? -18.563 14.241 37.186 1.00 91.38 537 TYR A O 1
ATOM 4356 N N . GLN A 1 538 ? -19.824 15.955 36.454 1.00 90.88 538 GLN A N 1
ATOM 4357 C CA . GLN A 1 538 ? -18.799 16.978 36.705 1.00 90.88 538 GLN A CA 1
ATOM 4358 C C . GLN A 1 538 ? -18.352 16.986 38.174 1.00 90.88 538 GLN A C 1
ATOM 4360 O O . GLN A 1 538 ? -17.160 16.928 38.468 1.00 90.88 538 GLN A O 1
ATOM 4365 N N . ARG A 1 539 ? -19.309 17.034 39.116 1.00 90.81 539 ARG A N 1
ATOM 4366 C CA . ARG A 1 539 ? -19.009 17.064 40.556 1.00 90.81 539 ARG A CA 1
ATOM 4367 C C . ARG A 1 539 ? -18.335 15.783 41.028 1.00 90.81 539 ARG A C 1
ATOM 4369 O O . ARG A 1 539 ? -17.386 15.868 41.805 1.00 90.81 539 ARG A O 1
ATOM 4376 N N . THR A 1 540 ? -18.809 14.621 40.576 1.00 92.94 540 THR A N 1
ATOM 4377 C CA . THR A 1 540 ? -18.194 13.330 40.907 1.00 92.94 540 THR A CA 1
ATOM 4378 C C . THR A 1 540 ? -16.765 13.264 40.379 1.00 92.94 540 THR A C 1
ATOM 4380 O O . THR A 1 540 ? -15.857 12.998 41.163 1.00 92.94 540 THR A O 1
ATOM 4383 N N . ALA A 1 541 ? -16.541 13.605 39.106 1.00 92.44 541 ALA A N 1
ATOM 4384 C CA . ALA A 1 541 ? -15.212 13.594 38.507 1.00 92.44 541 ALA A CA 1
ATOM 4385 C C . ALA A 1 541 ? -14.249 14.555 39.222 1.00 92.44 541 ALA A C 1
ATOM 4387 O O . ALA A 1 541 ? -13.177 14.141 39.653 1.00 92.44 541 ALA A O 1
ATOM 4388 N N . ALA A 1 542 ? -14.670 15.800 39.467 1.00 92.00 542 ALA A N 1
ATOM 4389 C CA . ALA A 1 542 ? -13.870 16.794 40.186 1.00 92.00 542 ALA A CA 1
ATOM 4390 C C . ALA A 1 542 ? -13.604 16.411 41.653 1.00 92.00 542 ALA A C 1
ATOM 4392 O O . ALA A 1 542 ? -12.643 16.884 42.263 1.00 92.00 542 ALA A O 1
ATOM 4393 N N . SER A 1 543 ? -14.475 15.602 42.265 1.00 93.44 543 SER A N 1
ATOM 4394 C CA . SER A 1 543 ? -14.239 15.055 43.602 1.00 93.44 543 SER A CA 1
ATOM 4395 C C . SER A 1 543 ? -13.242 13.899 43.585 1.00 93.44 543 SER A C 1
ATOM 4397 O O . SER A 1 543 ? -12.500 13.768 44.554 1.00 93.44 543 SER A O 1
ATOM 4399 N N . MET A 1 544 ? -13.254 13.051 42.555 1.00 93.25 544 MET A N 1
ATOM 4400 C CA . MET A 1 544 ? -12.277 11.969 42.387 1.00 93.25 544 MET A CA 1
ATOM 4401 C C . MET A 1 544 ? -10.898 12.547 42.078 1.00 93.25 544 MET A C 1
ATOM 4403 O O . MET A 1 544 ? -9.927 12.183 42.727 1.00 93.25 544 MET A O 1
ATOM 4407 N N . GLU A 1 545 ? -10.835 13.523 41.170 1.00 91.50 545 GLU A N 1
ATOM 4408 C CA . GLU A 1 545 ? -9.600 14.191 40.755 1.00 91.50 545 GLU A CA 1
ATOM 4409 C C . GLU A 1 545 ? -8.882 14.864 41.934 1.00 91.50 545 GLU A C 1
ATOM 4411 O O . GLU A 1 545 ? -7.679 14.692 42.103 1.00 91.50 545 GLU A O 1
ATOM 4416 N N . ARG A 1 546 ? -9.624 15.548 42.819 1.00 90.19 546 ARG A N 1
ATOM 4417 C CA . ARG A 1 546 ? -9.075 16.181 44.035 1.00 90.19 546 ARG A CA 1
ATOM 4418 C C . ARG A 1 546 ? -8.492 15.206 45.059 1.00 90.19 546 ARG A C 1
ATOM 4420 O O . ARG A 1 546 ? -7.731 15.637 45.917 1.00 90.19 546 ARG A O 1
ATOM 4427 N N . LYS A 1 547 ? -8.889 13.932 45.017 1.00 89.56 547 LYS A N 1
ATOM 4428 C CA . LYS A 1 547 ? -8.383 12.886 45.919 1.00 89.56 547 LYS A CA 1
ATOM 4429 C C . LYS A 1 547 ? -7.136 12.192 45.367 1.00 89.56 547 LYS A C 1
ATOM 4431 O O . LYS A 1 547 ? -6.547 11.386 46.081 1.00 89.56 547 LYS A O 1
ATOM 4436 N N . LEU A 1 548 ? -6.754 12.468 44.118 1.00 89.62 548 LEU A N 1
ATOM 4437 C CA . LEU A 1 548 ? -5.556 11.890 43.523 1.00 89.62 548 LEU A CA 1
ATOM 4438 C C . LEU A 1 548 ? -4.295 12.501 44.149 1.00 89.62 548 LEU A C 1
ATOM 4440 O O . LEU A 1 548 ? -4.285 13.701 44.432 1.00 89.62 548 LEU A O 1
ATOM 4444 N N . PRO A 1 549 ? -3.217 11.715 44.316 1.00 84.81 549 PRO A N 1
ATOM 4445 C CA . PRO A 1 549 ? -1.924 12.248 44.725 1.00 84.81 549 PRO A CA 1
ATOM 4446 C C . PRO A 1 549 ? -1.459 13.371 43.783 1.00 84.81 549 PRO A C 1
ATOM 4448 O O . PRO A 1 549 ? -1.658 13.303 42.563 1.00 84.81 549 PRO A O 1
ATOM 4451 N N . LEU A 1 550 ? -0.839 14.406 44.357 1.00 67.25 550 LEU A N 1
ATOM 4452 C CA . LEU A 1 550 ? -0.160 15.449 43.589 1.00 67.25 550 LEU A CA 1
ATOM 4453 C C . LEU A 1 550 ? 1.058 14.836 42.893 1.00 67.25 550 LEU A C 1
ATOM 4455 O O . LEU A 1 550 ? 1.828 14.101 43.509 1.00 67.25 550 LEU A O 1
ATOM 4459 N N . VAL A 1 551 ? 1.220 15.139 41.608 1.00 54.66 551 VAL A N 1
ATOM 4460 C CA . VAL A 1 551 ? 2.393 14.721 40.834 1.00 54.66 551 VAL A CA 1
ATOM 4461 C C . VAL A 1 551 ? 3.581 15.546 41.309 1.00 54.66 551 VAL A C 1
ATOM 4463 O O . VAL A 1 551 ? 3.567 16.767 41.156 1.00 54.66 551 VAL A O 1
ATOM 4466 N N . TYR A 1 552 ? 4.597 14.904 41.882 1.00 40.53 552 TYR A N 1
ATOM 4467 C CA . TYR A 1 552 ? 5.926 15.505 41.935 1.00 40.53 552 TYR A CA 1
ATOM 4468 C C . TYR A 1 552 ? 6.534 15.390 40.535 1.00 40.53 552 TYR A C 1
ATOM 4470 O O . TYR A 1 552 ? 6.653 14.295 39.987 1.00 40.53 552 TYR A O 1
ATOM 4478 N N . ASP A 1 553 ? 6.839 16.537 39.934 1.00 37.22 553 ASP A N 1
ATOM 4479 C CA . ASP A 1 553 ? 7.500 16.629 38.636 1.00 37.22 553 ASP A CA 1
ATOM 4480 C C . ASP A 1 553 ? 8.974 16.235 38.799 1.00 37.22 553 ASP A C 1
ATOM 4482 O O . ASP A 1 553 ? 9.820 17.058 39.140 1.00 37.22 553 ASP A O 1
ATOM 4486 N N . ASP A 1 554 ? 9.288 14.959 38.581 1.00 35.38 554 ASP A N 1
ATOM 4487 C CA . ASP A 1 554 ? 10.656 14.422 38.647 1.00 35.38 554 ASP A CA 1
ATOM 4488 C C . ASP A 1 554 ? 11.453 14.700 37.352 1.00 35.38 554 ASP A C 1
ATOM 4490 O O . ASP A 1 554 ? 12.301 13.923 36.918 1.00 35.38 554 ASP A O 1
ATOM 4494 N N . ARG A 1 555 ? 11.174 15.830 36.686 1.00 38.09 555 ARG A N 1
ATOM 4495 C CA . ARG A 1 555 ? 11.937 16.328 35.525 1.00 38.09 555 ARG A CA 1
ATOM 4496 C C . ARG A 1 555 ? 13.008 17.356 35.897 1.00 38.09 555 ARG A C 1
ATOM 4498 O O . ARG A 1 555 ? 13.546 18.025 35.017 1.00 38.09 555 ARG A O 1
ATOM 4505 N N . ALA A 1 556 ? 13.339 17.474 37.182 1.00 31.14 556 ALA A N 1
ATOM 4506 C CA . ALA A 1 556 ? 14.360 18.386 37.691 1.00 31.14 556 ALA A CA 1
ATOM 4507 C C . ALA A 1 556 ? 15.408 17.665 38.557 1.00 31.14 556 ALA A C 1
ATOM 4509 O O . ALA A 1 556 ? 15.656 18.039 39.699 1.00 31.14 556 ALA A O 1
ATOM 4510 N N . SER A 1 557 ? 16.067 16.650 38.003 1.00 31.70 557 SER A N 1
ATOM 4511 C CA . SER A 1 557 ? 17.392 16.226 38.465 1.00 31.70 557 SER A CA 1
ATOM 4512 C C . SER A 1 557 ? 18.280 15.947 37.246 1.00 31.70 557 SER A C 1
ATOM 4514 O O . SER A 1 557 ? 17.973 15.119 36.392 1.00 31.70 557 SER A O 1
ATOM 4516 N N . GLY A 1 558 ? 19.314 16.782 37.103 1.00 27.52 558 GLY A N 1
ATOM 4517 C CA . GLY A 1 558 ? 20.276 16.780 35.999 1.00 27.52 558 GLY A CA 1
ATOM 4518 C C . GLY A 1 558 ? 21.334 15.667 36.091 1.00 27.52 558 GLY A C 1
ATOM 4519 O O . GLY A 1 558 ? 21.279 14.853 37.007 1.00 27.52 558 GLY A O 1
ATOM 4520 N N . PRO A 1 559 ? 22.271 15.637 35.123 1.00 46.78 559 PRO A N 1
ATOM 4521 C CA . PRO A 1 559 ? 22.766 14.424 34.472 1.00 46.78 559 PRO A CA 1
ATOM 4522 C C . PRO A 1 559 ? 24.005 13.792 35.127 1.00 46.78 559 PRO A C 1
ATOM 4524 O O . PRO A 1 559 ? 24.747 14.480 35.818 1.00 46.78 559 PRO A O 1
ATOM 4527 N N . ASP A 1 560 ? 24.192 12.508 34.794 1.00 25.09 560 ASP A N 1
ATOM 4528 C CA . ASP A 1 560 ? 25.342 11.591 34.967 1.00 25.09 560 ASP A CA 1
ATOM 4529 C C . ASP A 1 560 ? 24.896 10.371 35.803 1.00 25.09 560 ASP A C 1
ATOM 4531 O O . ASP A 1 560 ? 24.445 10.511 36.931 1.00 25.09 560 ASP A O 1
ATOM 4535 N N . ASP A 1 561 ? 24.887 9.128 35.318 1.00 26.69 561 ASP A N 1
ATOM 4536 C CA . ASP A 1 561 ? 25.862 8.500 34.440 1.00 26.69 561 ASP A CA 1
ATOM 4537 C C . ASP A 1 561 ? 25.286 7.224 33.766 1.00 26.69 561 ASP A C 1
ATOM 4539 O O . ASP A 1 561 ? 24.367 6.588 34.285 1.00 26.69 561 ASP A O 1
ATOM 4543 N N . MET A 1 562 ? 25.902 6.830 32.643 1.00 27.36 562 MET A N 1
ATOM 4544 C CA . MET A 1 562 ? 25.851 5.506 31.974 1.00 27.36 562 MET A CA 1
ATOM 4545 C C . MET A 1 562 ? 24.697 5.155 30.997 1.00 27.36 562 MET A C 1
ATOM 4547 O O . MET A 1 562 ? 23.890 4.248 31.187 1.00 27.36 562 MET A O 1
ATOM 4551 N N . LEU A 1 563 ? 24.729 5.837 29.848 1.00 26.98 563 LEU A N 1
ATOM 4552 C CA . LEU A 1 563 ? 24.824 5.279 28.480 1.00 26.98 563 LEU A CA 1
ATOM 4553 C C . LEU A 1 563 ? 24.599 3.755 28.270 1.00 26.98 563 LEU A C 1
ATOM 4555 O O . LEU A 1 563 ? 25.464 2.937 28.563 1.00 26.98 563 LEU A O 1
ATOM 4559 N N . SER A 1 564 ? 23.558 3.392 27.511 1.00 25.25 564 SER A N 1
ATOM 4560 C CA . SER A 1 564 ? 23.730 2.985 26.099 1.00 25.25 564 SER A CA 1
ATOM 4561 C C . SER A 1 564 ? 22.378 2.833 25.387 1.00 25.25 564 SER A C 1
ATOM 4563 O O . SER A 1 564 ? 21.671 1.834 25.483 1.00 25.25 564 SER A O 1
ATOM 4565 N N . ALA A 1 565 ? 22.023 3.860 24.615 1.00 30.38 565 ALA A N 1
ATOM 4566 C CA . ALA A 1 565 ? 21.026 3.745 23.566 1.00 30.38 565 ALA A CA 1
ATOM 4567 C C . ALA A 1 565 ? 21.653 2.964 22.404 1.00 30.38 565 ALA A C 1
ATOM 4569 O O . ALA A 1 565 ? 22.447 3.513 21.639 1.00 30.38 565 ALA A O 1
ATOM 4570 N N . GLN A 1 566 ? 21.316 1.681 22.276 1.00 27.06 566 GLN A N 1
ATOM 4571 C CA . GLN A 1 566 ? 21.560 0.959 21.035 1.00 27.06 566 GLN A CA 1
ATOM 4572 C C . GLN A 1 566 ? 20.441 1.265 20.038 1.00 27.06 566 GLN A C 1
ATOM 4574 O O . GLN A 1 566 ? 19.245 1.167 20.313 1.00 27.06 566 GLN A O 1
ATOM 4579 N N . SER A 1 567 ? 20.901 1.701 18.873 1.00 25.88 567 SER A N 1
ATOM 4580 C CA . SER A 1 567 ? 20.189 1.919 17.624 1.00 25.88 567 SER A CA 1
ATOM 4581 C C . SER A 1 567 ? 19.151 0.837 17.326 1.00 25.88 567 SER A C 1
ATOM 4583 O O . SER A 1 567 ? 19.482 -0.346 17.298 1.00 25.88 567 SER A O 1
ATOM 4585 N N . LYS A 1 568 ? 17.921 1.248 16.996 1.00 28.56 568 LYS A N 1
ATOM 4586 C CA . LYS A 1 568 ? 16.946 0.379 16.328 1.00 28.56 568 LYS A CA 1
ATOM 4587 C C . LYS A 1 568 ? 17.443 0.064 14.915 1.00 28.56 568 LYS A C 1
ATOM 4589 O O . LYS A 1 568 ? 17.262 0.869 14.003 1.00 28.56 568 LYS A O 1
ATOM 4594 N N . SER A 1 569 ? 18.092 -1.086 14.774 1.00 27.00 569 SER A N 1
ATOM 4595 C CA . SER A 1 569 ? 18.334 -1.778 13.513 1.00 27.00 569 SER A CA 1
ATOM 4596 C C . SER A 1 569 ? 17.139 -2.669 13.156 1.00 27.00 569 SER A C 1
ATOM 4598 O O . SER A 1 569 ? 16.507 -3.267 14.023 1.00 27.00 569 SER A O 1
ATOM 4600 N N . ASP A 1 570 ? 16.830 -2.688 11.861 1.00 25.22 570 ASP A N 1
ATOM 4601 C CA . ASP A 1 570 ? 16.147 -3.717 11.070 1.00 25.22 570 ASP A CA 1
ATOM 4602 C C . ASP A 1 570 ? 15.380 -4.821 11.816 1.00 25.22 570 ASP A C 1
ATOM 4604 O O . ASP A 1 570 ? 15.948 -5.822 12.256 1.00 25.22 570 ASP A O 1
ATOM 4608 N N . VAL A 1 571 ? 14.047 -4.722 11.814 1.00 27.92 571 VAL A N 1
ATOM 4609 C CA . VAL A 1 571 ? 13.189 -5.884 12.075 1.00 27.92 571 VAL A CA 1
ATOM 4610 C C . VAL A 1 571 ? 13.141 -6.725 10.800 1.00 27.92 571 VAL A C 1
ATOM 4612 O O . VAL A 1 571 ? 12.278 -6.554 9.940 1.00 27.92 571 VAL A O 1
ATOM 4615 N N . ARG A 1 572 ? 14.110 -7.634 10.672 1.00 26.27 572 ARG A N 1
ATOM 4616 C CA . ARG A 1 572 ? 13.905 -8.889 9.944 1.00 26.27 572 ARG A CA 1
ATOM 4617 C C . ARG A 1 572 ? 12.915 -9.725 10.750 1.00 26.27 572 ARG A C 1
ATOM 4619 O O . ARG A 1 572 ? 13.037 -9.809 11.970 1.00 26.27 572 ARG A O 1
ATOM 4626 N N . VAL A 1 573 ? 11.956 -10.345 10.068 1.00 29.00 573 VAL A N 1
ATOM 4627 C CA . VAL A 1 573 ? 11.167 -11.437 10.644 1.00 29.00 573 VAL A CA 1
ATOM 4628 C C . VAL A 1 573 ? 12.149 -12.566 10.936 1.00 29.00 573 VAL A C 1
ATOM 4630 O O . VAL A 1 573 ? 12.562 -13.289 10.033 1.00 29.00 573 VAL A O 1
ATOM 4633 N N . ASN A 1 574 ? 12.582 -12.659 12.186 1.00 26.94 574 ASN A N 1
ATOM 4634 C CA . ASN A 1 574 ? 13.206 -13.864 12.691 1.00 26.94 574 ASN A CA 1
ATOM 4635 C C . ASN A 1 574 ? 12.073 -14.744 13.220 1.00 26.94 574 ASN A C 1
ATOM 4637 O O . ASN A 1 574 ? 11.231 -14.272 13.986 1.00 26.94 574 ASN A O 1
ATOM 4641 N N . LEU A 1 575 ? 12.073 -16.010 12.794 1.00 33.69 575 LEU A N 1
ATOM 4642 C CA . LEU A 1 575 ? 11.405 -17.123 13.476 1.00 33.69 575 LEU A CA 1
ATOM 4643 C C . LEU A 1 575 ? 11.535 -16.984 15.007 1.00 33.69 575 LEU A C 1
ATOM 4645 O O . LEU A 1 575 ? 12.515 -16.372 15.453 1.00 33.69 575 LEU A O 1
ATOM 4649 N N . PR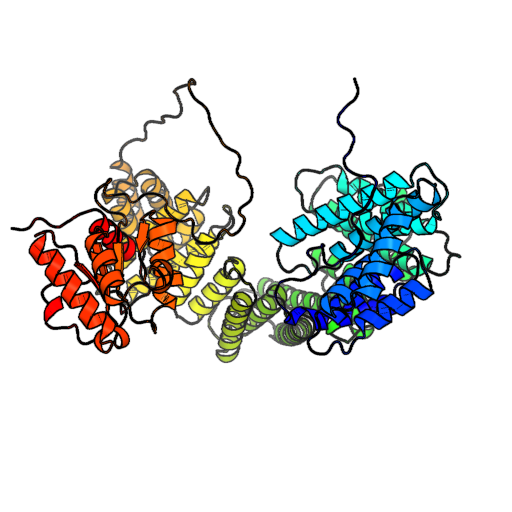O A 1 576 ? 10.580 -17.522 15.797 1.00 40.03 576 PRO A N 1
ATOM 4650 C CA . PRO A 1 576 ? 10.509 -17.308 17.240 1.00 40.03 576 PRO A CA 1
ATOM 4651 C C . PRO A 1 576 ? 11.896 -17.443 17.858 1.00 40.03 576 PRO A C 1
ATOM 4653 O O . PRO A 1 576 ? 12.561 -18.470 17.724 1.00 40.03 576 PRO A O 1
ATOM 4656 N N . VAL A 1 577 ? 12.365 -16.339 18.444 1.00 43.44 577 VAL A N 1
ATOM 4657 C CA . VAL A 1 577 ? 13.657 -16.271 19.120 1.00 43.44 577 VAL A CA 1
ATOM 4658 C C . VAL A 1 577 ? 13.641 -17.364 20.175 1.00 43.44 577 VAL A C 1
ATOM 4660 O O . VAL A 1 577 ? 12.893 -17.256 21.145 1.00 43.44 577 VAL A O 1
ATOM 4663 N N . ALA A 1 578 ? 14.440 -18.412 19.970 1.00 53.78 578 ALA A N 1
ATOM 4664 C CA . ALA A 1 578 ? 14.620 -19.455 20.961 1.00 53.78 578 ALA A CA 1
ATOM 4665 C C . ALA A 1 578 ? 15.067 -18.782 22.263 1.00 53.78 578 ALA A C 1
ATOM 4667 O O . ALA A 1 578 ? 16.131 -18.163 22.327 1.00 53.78 578 ALA A O 1
ATOM 4668 N N . VAL A 1 579 ? 14.225 -18.844 23.292 1.00 66.50 579 VAL A N 1
ATOM 4669 C CA . VAL A 1 579 ? 14.599 -18.388 24.628 1.00 66.50 579 VAL A CA 1
ATOM 4670 C C . VAL A 1 579 ? 15.718 -19.321 25.096 1.00 66.50 579 VAL A C 1
ATOM 4672 O O . VAL A 1 579 ? 15.477 -20.488 25.385 1.00 66.50 579 VAL A O 1
ATOM 4675 N N . GLU A 1 580 ? 16.966 -18.844 25.102 1.00 65.38 580 GLU A N 1
ATOM 4676 C CA . GLU A 1 580 ? 18.130 -19.719 25.323 1.00 65.38 580 GLU A CA 1
ATOM 4677 C C . GLU A 1 580 ? 18.144 -20.336 26.733 1.00 65.38 580 GLU A C 1
ATOM 4679 O O . GLU A 1 580 ? 18.562 -21.487 26.911 1.00 65.38 580 GLU A O 1
ATOM 4684 N N . LYS A 1 581 ? 17.645 -19.604 27.741 1.00 76.00 581 LYS A N 1
ATOM 4685 C CA . LYS A 1 581 ? 17.650 -20.022 29.152 1.00 76.00 581 LYS A CA 1
ATOM 4686 C C . LYS A 1 581 ? 16.256 -19.924 29.788 1.00 76.00 581 LYS A C 1
ATOM 4688 O O . LYS A 1 581 ? 15.630 -18.874 29.649 1.00 76.00 581 LYS A O 1
ATOM 4693 N N . PRO A 1 582 ? 15.794 -20.972 30.497 1.00 84.12 582 PRO A N 1
ATOM 4694 C CA . PRO A 1 582 ? 14.539 -20.932 31.243 1.00 84.12 582 PRO A CA 1
ATOM 4695 C C . PRO A 1 582 ? 14.652 -19.997 32.451 1.00 84.12 582 PRO A C 1
ATOM 4697 O O . PRO A 1 582 ? 15.750 -19.700 32.933 1.00 84.12 582 PRO A O 1
ATOM 4700 N N . ARG A 1 583 ? 13.508 -19.528 32.949 1.00 80.81 583 ARG A N 1
ATOM 4701 C CA . ARG A 1 583 ? 13.440 -18.614 34.097 1.00 80.81 583 ARG A CA 1
ATOM 4702 C C . ARG A 1 583 ? 13.612 -19.328 35.432 1.00 80.81 583 ARG A C 1
ATOM 4704 O O . ARG A 1 583 ? 14.200 -18.756 36.347 1.00 80.81 583 ARG A O 1
ATOM 4711 N N . HIS A 1 584 ? 13.152 -20.571 35.539 1.00 75.31 584 HIS A N 1
ATOM 4712 C CA . HIS A 1 584 ? 13.121 -21.326 36.799 1.00 75.31 584 HIS A CA 1
ATOM 4713 C C . HIS A 1 584 ? 14.452 -22.027 37.168 1.00 75.31 584 HIS A C 1
ATOM 4715 O O . HIS A 1 584 ? 14.458 -23.127 37.711 1.00 75.31 584 HIS A O 1
ATOM 4721 N N . GLY A 1 585 ? 15.594 -21.360 36.945 1.00 59.62 585 GLY A N 1
ATOM 4722 C CA . GLY A 1 585 ? 16.917 -21.787 37.433 1.00 59.62 585 GLY A CA 1
ATOM 4723 C C . GLY A 1 585 ? 17.595 -22.918 36.640 1.00 59.62 585 GLY A C 1
ATOM 4724 O O . GLY A 1 585 ? 17.087 -23.378 35.625 1.00 59.62 585 GLY A O 1
ATOM 4725 N N . GLN A 1 586 ? 18.783 -23.351 37.094 1.00 58.97 586 GLN A N 1
ATOM 4726 C CA . GLN A 1 586 ? 19.599 -24.405 36.450 1.00 58.97 586 GLN A CA 1
ATOM 4727 C C . GLN A 1 586 ? 19.013 -25.830 36.577 1.00 58.97 586 GLN A C 1
ATOM 4729 O O . GLN A 1 586 ? 19.583 -26.758 36.010 1.00 58.97 586 GLN A O 1
ATOM 4734 N N . GLU A 1 587 ? 17.915 -26.016 37.317 1.00 73.81 587 GLU A N 1
ATOM 4735 C CA . GLU A 1 587 ? 17.324 -27.337 37.594 1.00 73.81 587 GLU A CA 1
ATOM 4736 C C . GLU A 1 587 ? 16.422 -27.855 36.465 1.00 73.81 587 GLU A C 1
ATOM 4738 O O . GLU A 1 587 ? 16.335 -29.064 36.266 1.00 73.81 587 GLU A O 1
ATOM 4743 N N . PHE A 1 588 ? 15.793 -26.962 35.695 1.00 85.44 588 PHE A N 1
ATOM 4744 C CA . PHE A 1 588 ? 14.917 -27.324 34.577 1.00 85.44 588 PHE A CA 1
ATOM 4745 C C . PHE A 1 588 ? 15.490 -26.817 33.258 1.00 85.44 588 PHE A C 1
ATOM 4747 O O . PHE A 1 588 ? 16.103 -25.753 33.201 1.00 85.44 588 PHE A O 1
ATOM 4754 N N . GLN A 1 589 ? 15.284 -27.568 32.175 1.00 89.62 589 GLN A N 1
ATOM 4755 C CA . GLN A 1 589 ? 15.702 -27.143 30.836 1.00 89.62 589 GLN A CA 1
ATOM 4756 C C . GLN A 1 589 ? 14.669 -26.251 30.151 1.00 89.62 589 GLN A C 1
ATOM 4758 O O . GLN A 1 589 ? 15.045 -25.482 29.258 1.00 89.62 589 GLN A O 1
ATOM 4763 N N . TYR A 1 590 ? 13.410 -26.337 30.590 1.00 93.25 590 TYR A N 1
ATOM 4764 C CA . TYR A 1 590 ? 12.258 -25.626 30.050 1.00 93.25 590 TYR A CA 1
ATOM 4765 C C . TYR A 1 590 ? 11.377 -25.083 31.184 1.00 93.25 590 TYR A C 1
ATOM 4767 O O . TYR A 1 590 ? 11.284 -25.665 32.265 1.00 93.25 590 TYR A O 1
ATOM 4775 N N . ASP A 1 591 ? 10.699 -23.966 30.935 1.00 93.44 591 ASP A N 1
ATOM 4776 C CA . ASP A 1 591 ? 9.690 -23.420 31.845 1.00 93.44 591 ASP A CA 1
ATOM 4777 C C . ASP A 1 591 ? 8.361 -24.178 31.726 1.00 93.44 591 ASP A C 1
ATOM 4779 O O . ASP A 1 591 ? 7.635 -24.324 32.710 1.00 93.44 591 ASP A O 1
ATOM 4783 N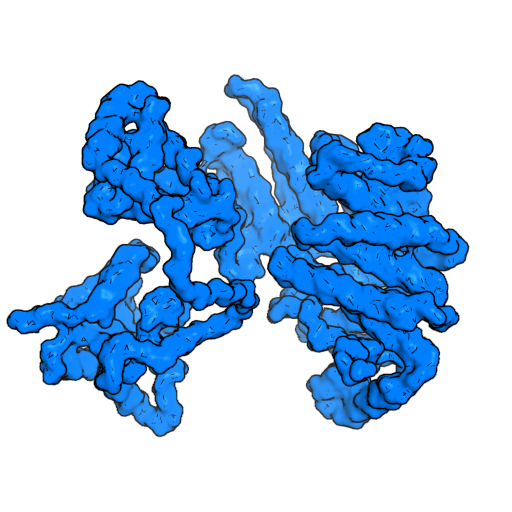 N . PHE A 1 592 ? 8.043 -24.699 30.539 1.00 94.75 592 PHE A N 1
ATOM 4784 C CA . PHE A 1 592 ? 6.837 -25.491 30.334 1.00 94.75 592 PHE A CA 1
ATOM 4785 C C . PHE A 1 592 ? 6.978 -26.533 29.220 1.00 94.75 592 PHE A C 1
ATOM 4787 O O . PHE A 1 592 ? 7.664 -26.300 28.228 1.00 94.75 592 PHE A O 1
ATOM 4794 N N . PHE A 1 593 ? 6.266 -27.650 29.362 1.00 96.50 593 PHE A N 1
ATOM 4795 C CA . PHE A 1 593 ? 5.984 -28.615 28.295 1.00 96.50 593 PHE A CA 1
ATOM 4796 C C . PHE A 1 593 ? 4.511 -28.506 27.881 1.00 96.50 593 PHE A C 1
ATOM 4798 O O . PHE A 1 593 ? 3.653 -28.370 28.755 1.00 96.50 593 PHE A O 1
ATOM 4805 N N . VAL A 1 594 ? 4.202 -28.556 26.580 1.00 97.12 594 VAL A N 1
ATOM 4806 C CA . VAL A 1 594 ? 2.815 -28.508 26.076 1.00 97.12 594 VAL A CA 1
ATOM 4807 C C . VAL A 1 594 ? 2.369 -29.882 25.586 1.00 97.12 594 VAL A C 1
ATOM 4809 O O . VAL A 1 594 ? 2.856 -30.373 24.569 1.00 97.12 594 VAL A O 1
ATOM 4812 N N . SER A 1 595 ? 1.374 -30.452 26.261 1.00 96.44 595 SER A N 1
ATOM 4813 C CA . SER A 1 595 ? 0.620 -31.611 25.784 1.00 96.44 595 SER A CA 1
ATOM 4814 C C . SER A 1 595 ? -0.617 -31.124 25.031 1.00 96.44 595 SER A C 1
ATOM 4816 O O . SER A 1 595 ? -1.465 -30.416 25.587 1.00 96.44 595 SER A O 1
ATOM 4818 N N . HIS A 1 596 ? -0.717 -31.481 23.753 1.00 95.56 596 HIS A N 1
ATOM 4819 C CA . HIS A 1 596 ? -1.833 -31.115 22.884 1.00 95.56 596 HIS A CA 1
ATOM 4820 C C . HIS A 1 596 ? -2.073 -32.194 21.818 1.00 95.56 596 HIS A C 1
ATOM 4822 O O . HIS A 1 596 ? -1.200 -33.016 21.542 1.00 95.56 596 HIS A O 1
ATOM 4828 N N . SER A 1 597 ? -3.264 -32.208 21.213 1.00 92.81 597 SER A N 1
ATOM 4829 C CA . SER A 1 597 ? -3.521 -33.062 20.051 1.00 92.81 597 SER A CA 1
ATOM 4830 C C . SER A 1 597 ? -2.858 -32.463 18.815 1.00 92.81 597 SER A C 1
ATOM 4832 O O . SER A 1 597 ? -2.974 -31.262 18.595 1.00 92.81 597 SER A O 1
ATOM 4834 N N . SER A 1 598 ? -2.281 -33.284 17.938 1.00 84.25 598 SER A N 1
ATOM 4835 C CA . SER A 1 598 ? -1.714 -32.820 16.658 1.00 84.25 598 SER A CA 1
ATOM 4836 C C . SER A 1 598 ? -2.728 -32.107 15.752 1.00 84.25 598 SER A C 1
ATOM 4838 O O . SER A 1 598 ? -2.350 -31.356 14.861 1.00 84.25 598 SER A O 1
ATOM 4840 N N . LYS A 1 599 ? -4.032 -32.305 15.985 1.00 86.69 599 LYS A N 1
ATOM 4841 C CA . LYS A 1 599 ? -5.113 -31.580 15.294 1.00 86.69 599 LYS A CA 1
ATOM 4842 C C . LYS A 1 599 ? -5.319 -30.146 15.785 1.00 86.69 599 LYS A C 1
ATOM 4844 O O . LYS A 1 599 ? -6.010 -29.387 15.117 1.00 86.69 599 LYS A O 1
ATOM 4849 N N . ASP A 1 600 ? -4.755 -29.802 16.936 1.00 87.94 600 ASP A N 1
ATOM 4850 C CA . ASP A 1 600 ? -4.867 -28.486 17.566 1.00 87.94 600 ASP A CA 1
ATOM 4851 C C . ASP A 1 600 ? -3.523 -27.719 17.507 1.00 87.94 600 ASP A C 1
ATOM 4853 O O . ASP A 1 600 ? -3.364 -26.691 18.169 1.00 87.94 600 ASP A O 1
ATOM 4857 N N . ALA A 1 601 ? -2.559 -28.212 16.711 1.00 80.19 601 ALA A N 1
ATOM 4858 C CA . ALA A 1 601 ? -1.203 -27.669 16.589 1.00 80.19 601 ALA A CA 1
ATOM 4859 C C . ALA A 1 601 ? -1.185 -26.206 16.128 1.00 80.19 601 ALA A C 1
ATOM 4861 O O . ALA A 1 601 ? -0.466 -25.401 16.709 1.00 80.19 601 ALA A O 1
ATOM 4862 N N . ASP A 1 602 ? -2.051 -25.822 15.182 1.00 80.31 602 ASP A N 1
ATOM 4863 C CA . ASP A 1 602 ? -2.128 -24.441 14.682 1.00 80.31 602 ASP A CA 1
ATOM 4864 C C . ASP A 1 602 ? -2.318 -23.426 15.819 1.00 80.31 602 ASP A C 1
ATOM 4866 O O . ASP A 1 602 ? -1.690 -22.369 15.856 1.00 80.31 602 ASP A O 1
ATOM 4870 N N . TRP A 1 603 ? -3.176 -23.738 16.790 1.00 88.56 603 TRP A N 1
ATOM 4871 C CA . TRP A 1 603 ? -3.403 -22.830 17.907 1.00 88.56 603 TRP A CA 1
ATOM 4872 C C . TRP A 1 603 ? -2.195 -22.774 18.853 1.00 88.56 603 TRP A C 1
ATOM 4874 O O . TRP A 1 603 ? -1.829 -21.701 19.341 1.00 88.56 603 TRP A O 1
ATOM 4884 N N . VAL A 1 604 ? -1.539 -23.912 19.086 1.00 87.25 604 VAL A N 1
ATOM 4885 C CA . VAL A 1 604 ? -0.327 -23.971 19.911 1.00 87.25 604 VAL A CA 1
ATOM 4886 C C . VAL A 1 604 ? 0.812 -23.183 19.256 1.00 87.25 604 VAL A C 1
ATOM 4888 O O . VAL A 1 604 ? 1.401 -22.315 19.902 1.00 87.25 604 VAL A O 1
ATOM 4891 N N . ASP A 1 605 ? 1.058 -23.404 17.969 1.00 77.00 605 ASP A N 1
ATOM 4892 C CA . ASP A 1 605 ? 2.177 -22.823 17.228 1.00 77.00 605 ASP A CA 1
ATOM 4893 C C . ASP A 1 605 ? 1.994 -21.335 16.926 1.00 77.00 605 ASP A C 1
ATOM 4895 O O . ASP A 1 605 ? 2.963 -20.571 16.962 1.00 77.00 605 ASP A O 1
ATOM 4899 N N . PHE A 1 606 ? 0.760 -20.898 16.650 1.00 76.75 606 PHE A N 1
ATOM 4900 C CA . PHE A 1 606 ? 0.490 -19.527 16.207 1.00 76.75 606 PHE A CA 1
ATOM 4901 C C . PHE A 1 606 ? -0.134 -18.622 17.276 1.00 76.75 606 PHE A C 1
ATOM 4903 O O . PHE A 1 606 ? -0.132 -17.404 17.090 1.00 76.75 606 PHE A O 1
ATOM 4910 N N . ALA A 1 607 ? -0.630 -19.162 18.396 1.00 80.38 607 ALA A N 1
ATOM 4911 C CA . ALA A 1 607 ? -1.172 -18.356 19.496 1.00 80.38 607 ALA A CA 1
ATOM 4912 C C . ALA A 1 607 ? -0.442 -18.585 20.827 1.00 80.38 607 ALA A C 1
ATOM 4914 O O . ALA A 1 607 ? 0.032 -17.619 21.428 1.00 80.38 607 ALA A O 1
ATOM 4915 N N . LEU A 1 608 ? -0.314 -19.836 21.285 1.00 89.00 608 LEU A N 1
ATOM 4916 C CA . LEU A 1 608 ? 0.258 -20.141 22.604 1.00 89.00 608 LEU A CA 1
ATOM 4917 C C . LEU A 1 608 ? 1.765 -19.869 22.674 1.00 89.00 608 LEU A C 1
ATOM 4919 O O . LEU A 1 608 ? 2.215 -19.118 23.540 1.00 89.00 608 LEU A O 1
ATOM 4923 N N . LEU A 1 609 ? 2.549 -20.472 21.779 1.00 88.50 609 LEU A N 1
ATOM 4924 C CA . LEU A 1 609 ? 4.006 -20.345 21.796 1.00 88.50 609 LEU A CA 1
ATOM 4925 C C . LEU A 1 609 ? 4.480 -18.909 21.533 1.00 88.50 609 LEU A C 1
ATOM 4927 O O . LEU A 1 609 ? 5.339 -18.449 22.283 1.00 88.50 609 LEU A O 1
ATOM 4931 N N . PRO A 1 610 ? 3.919 -18.139 20.577 1.00 82.31 610 PRO A N 1
ATOM 4932 C CA . PRO A 1 610 ? 4.304 -16.741 20.403 1.00 82.31 610 PRO A CA 1
ATOM 4933 C C . PRO A 1 610 ? 4.059 -15.908 21.667 1.00 82.31 610 PRO A C 1
ATOM 4935 O O . PRO A 1 610 ? 4.950 -15.176 22.098 1.00 82.31 610 PRO A O 1
ATOM 4938 N N . ALA A 1 611 ? 2.908 -16.081 22.324 1.00 83.31 611 ALA A N 1
ATOM 4939 C CA . ALA A 1 611 ? 2.603 -15.364 23.557 1.00 83.31 611 ALA A CA 1
ATOM 4940 C C . ALA A 1 611 ? 3.561 -15.751 24.701 1.00 83.31 611 ALA A C 1
ATOM 4942 O O . ALA A 1 611 ? 4.101 -14.886 25.395 1.00 83.31 611 ALA A O 1
ATOM 4943 N N . LEU A 1 612 ? 3.814 -17.046 24.910 1.00 90.31 612 LEU A N 1
ATOM 4944 C CA . LEU A 1 612 ? 4.650 -17.502 26.023 1.00 90.31 612 LEU A CA 1
ATOM 4945 C C . LEU A 1 612 ? 6.151 -17.273 25.779 1.00 90.31 612 LEU A C 1
ATOM 4947 O O . LEU A 1 612 ? 6.853 -16.811 26.681 1.00 90.31 612 LEU A O 1
ATOM 4951 N N . GLU A 1 613 ? 6.652 -17.552 24.576 1.00 88.81 613 GLU A N 1
ATOM 4952 C CA . GLU A 1 613 ? 8.084 -17.508 24.257 1.00 88.81 613 GLU A CA 1
ATOM 4953 C C . GLU A 1 613 ? 8.549 -16.126 23.780 1.00 88.81 613 GLU A C 1
ATOM 4955 O O . GLU A 1 613 ? 9.597 -15.636 24.221 1.00 88.81 613 GLU A O 1
ATOM 4960 N N . ALA A 1 614 ? 7.779 -15.451 22.919 1.00 73.31 614 ALA A N 1
ATOM 4961 C CA . ALA A 1 614 ? 8.179 -14.156 22.370 1.00 73.31 614 ALA A CA 1
ATOM 4962 C C . ALA A 1 614 ? 7.808 -12.999 23.305 1.00 73.31 614 ALA A C 1
ATOM 4964 O O . ALA A 1 614 ? 8.676 -12.183 23.638 1.00 73.31 614 ALA A O 1
ATOM 4965 N N . ASP A 1 615 ? 6.557 -12.953 23.767 1.00 79.69 615 ASP A N 1
ATOM 4966 C CA . ASP A 1 615 ? 6.064 -11.826 24.565 1.00 79.69 615 ASP A CA 1
ATOM 4967 C C . ASP A 1 615 ? 6.434 -11.979 26.041 1.00 79.69 615 ASP A C 1
ATOM 4969 O O . ASP A 1 615 ? 6.938 -11.044 26.674 1.00 79.69 615 ASP A O 1
ATOM 4973 N N . LEU A 1 616 ? 6.227 -13.176 26.596 1.00 83.56 616 LEU A N 1
ATOM 4974 C CA . LEU A 1 616 ? 6.442 -13.442 28.016 1.00 83.56 616 LEU A CA 1
ATOM 4975 C C . LEU A 1 616 ? 7.817 -14.021 28.349 1.00 83.56 616 LEU A C 1
ATOM 4977 O O . LEU A 1 616 ? 8.177 -14.007 29.525 1.00 83.56 616 LEU A O 1
ATOM 4981 N N . ARG A 1 617 ? 8.621 -14.421 27.354 1.00 87.50 617 ARG A N 1
ATOM 4982 C CA . ARG A 1 617 ? 9.999 -14.934 27.509 1.00 87.50 617 ARG A CA 1
ATOM 4983 C C . ARG A 1 617 ? 10.114 -16.150 28.438 1.00 87.50 617 ARG A C 1
ATOM 4985 O O . ARG A 1 617 ? 11.037 -16.200 29.255 1.00 87.50 617 ARG A O 1
ATOM 4992 N N . PHE A 1 618 ? 9.183 -17.092 28.335 1.00 91.44 618 PHE A N 1
ATOM 4993 C CA . PHE A 1 618 ? 9.323 -18.443 28.881 1.00 91.44 618 PHE A CA 1
ATOM 4994 C C . PHE A 1 618 ? 9.902 -19.377 27.825 1.00 91.44 618 PHE A C 1
ATOM 4996 O O . PHE A 1 618 ? 9.623 -19.228 26.641 1.00 91.44 618 PHE A O 1
ATOM 5003 N N . LYS A 1 619 ? 10.692 -20.360 28.243 1.00 91.88 619 LYS A N 1
ATOM 5004 C CA . LYS A 1 619 ? 11.237 -21.374 27.343 1.00 91.88 619 LYS A CA 1
ATOM 5005 C C . LYS A 1 619 ? 10.313 -22.594 27.289 1.00 91.88 619 LYS A C 1
ATOM 5007 O O . LYS A 1 619 ? 10.207 -23.306 28.287 1.00 91.88 619 LYS A O 1
ATOM 5012 N N . GLY A 1 620 ? 9.659 -22.835 26.155 1.00 92.12 620 GLY A N 1
ATOM 5013 C CA . GLY A 1 620 ? 8.744 -23.961 25.967 1.00 92.12 620 GLY A CA 1
ATOM 5014 C C . GLY A 1 620 ? 9.409 -25.219 25.408 1.00 92.12 620 GLY A C 1
ATOM 5015 O O . GLY A 1 620 ? 10.464 -25.155 24.778 1.00 92.12 620 GLY A O 1
ATOM 5016 N N . CYS A 1 621 ? 8.763 -26.362 25.626 1.00 93.44 621 CYS A N 1
ATOM 5017 C CA . CYS A 1 621 ? 9.047 -27.640 24.978 1.00 93.44 621 CYS A CA 1
ATOM 5018 C C . CYS A 1 621 ? 7.772 -28.162 24.298 1.00 93.44 621 CYS A C 1
ATOM 5020 O O . CYS A 1 621 ? 6.739 -28.302 24.962 1.00 93.44 621 CYS A O 1
ATOM 5022 N N . VAL A 1 622 ? 7.842 -28.463 22.998 1.00 93.00 622 VAL A N 1
ATOM 5023 C CA . VAL A 1 622 ? 6.751 -29.090 22.228 1.00 93.00 622 VAL A CA 1
ATOM 5024 C C . VAL A 1 622 ? 7.264 -30.261 21.395 1.00 93.00 622 VAL A C 1
ATOM 5026 O O . VAL A 1 622 ? 8.392 -30.233 20.902 1.00 93.00 622 VAL A O 1
ATOM 5029 N N . ALA A 1 623 ? 6.438 -31.297 21.236 1.00 81.25 623 ALA A N 1
ATOM 5030 C CA . ALA A 1 623 ? 6.854 -32.568 20.645 1.00 81.25 623 ALA A CA 1
ATOM 5031 C C . ALA A 1 623 ? 7.454 -32.421 19.236 1.00 81.25 623 ALA A C 1
ATOM 5033 O O . ALA A 1 623 ? 8.558 -32.903 18.988 1.00 81.25 623 ALA A O 1
ATOM 5034 N N . ASP A 1 624 ? 6.780 -31.690 18.345 1.00 76.50 624 ASP A N 1
ATOM 5035 C CA . ASP A 1 624 ? 7.177 -31.565 16.934 1.00 76.50 624 ASP A CA 1
ATOM 5036 C C . ASP A 1 624 ? 8.491 -30.793 16.721 1.00 76.50 624 ASP A C 1
ATOM 5038 O O . ASP A 1 624 ? 9.129 -30.922 15.675 1.00 76.50 624 ASP A O 1
ATOM 5042 N N . ARG A 1 625 ? 8.916 -30.006 17.718 1.00 85.69 625 ARG A N 1
ATOM 5043 C CA . ARG A 1 625 ? 10.122 -29.169 17.658 1.00 85.69 625 ARG A CA 1
ATOM 5044 C C . ARG A 1 625 ? 11.285 -29.741 18.461 1.00 85.69 625 ARG A C 1
ATOM 5046 O O . ARG A 1 625 ? 12.424 -29.685 18.003 1.00 85.69 625 ARG A O 1
ATOM 5053 N N . ASP A 1 626 ? 11.009 -30.236 19.664 1.00 87.12 626 ASP A N 1
ATOM 5054 C CA . ASP A 1 626 ? 12.027 -30.465 20.694 1.00 87.12 626 ASP A CA 1
ATOM 5055 C C . ASP A 1 626 ? 12.326 -31.954 20.944 1.00 87.12 626 ASP A C 1
ATOM 5057 O O . ASP A 1 626 ? 13.295 -32.279 21.634 1.00 87.12 626 ASP A O 1
ATOM 5061 N N . PHE A 1 627 ? 11.539 -32.882 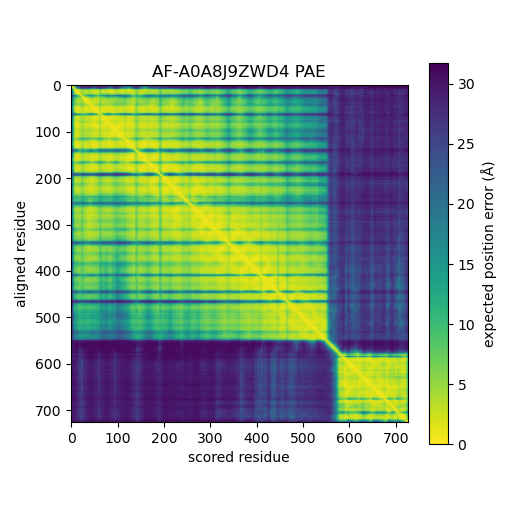20.385 1.00 86.81 627 PHE A N 1
ATOM 5062 C CA . PHE A 1 627 ? 11.819 -34.313 20.528 1.00 86.81 627 PHE A CA 1
ATOM 5063 C C . PHE A 1 627 ? 13.056 -34.722 19.733 1.00 86.81 627 PHE A C 1
ATOM 5065 O O . PHE A 1 627 ? 13.213 -34.390 18.559 1.00 86.81 627 PHE A O 1
ATOM 5072 N N . VAL A 1 628 ? 13.926 -35.512 20.365 1.00 87.44 628 VAL A N 1
ATOM 5073 C CA . VAL A 1 628 ? 15.161 -35.982 19.735 1.00 87.44 628 VAL A CA 1
ATOM 5074 C C . VAL A 1 628 ? 14.832 -37.118 18.758 1.00 87.44 628 VAL A C 1
ATOM 5076 O O . VAL A 1 628 ? 14.345 -38.169 19.201 1.00 87.44 628 VAL A O 1
ATOM 5079 N N . PRO A 1 629 ? 15.118 -36.969 17.448 1.00 77.00 629 PRO A N 1
ATOM 5080 C CA . PRO A 1 629 ? 14.879 -38.029 16.475 1.00 77.00 629 PRO A CA 1
ATOM 5081 C C . PRO A 1 629 ? 15.693 -39.287 16.802 1.00 77.00 629 PRO A C 1
ATOM 5083 O O . PRO A 1 629 ? 16.881 -39.213 17.109 1.00 77.00 629 PRO A O 1
ATOM 5086 N N . GLY A 1 630 ? 15.056 -40.458 16.725 1.00 77.44 630 GLY A N 1
ATOM 5087 C CA . GLY A 1 630 ? 15.685 -41.753 17.022 1.00 77.44 630 GLY A CA 1
ATOM 5088 C C . GLY A 1 630 ? 15.594 -42.202 18.486 1.00 77.44 630 GLY A C 1
ATOM 5089 O O . GLY A 1 630 ? 15.870 -43.367 18.768 1.00 77.44 630 GLY A O 1
ATOM 5090 N N . LYS A 1 631 ? 15.156 -41.333 19.406 1.00 87.38 631 LYS A N 1
ATOM 5091 C CA . LYS A 1 631 ? 14.767 -41.714 20.773 1.00 87.38 631 LYS A CA 1
ATOM 5092 C C . LYS A 1 631 ? 13.302 -42.179 20.790 1.00 87.38 631 LYS A C 1
ATOM 5094 O O . LYS A 1 631 ? 12.499 -41.732 19.970 1.00 87.38 631 LYS A O 1
ATOM 5099 N N . SER A 1 632 ? 12.947 -43.090 21.700 1.00 83.56 632 SER A N 1
ATOM 5100 C CA . SER A 1 632 ? 11.554 -43.530 21.874 1.00 83.56 632 SER A CA 1
ATOM 5101 C C . SER A 1 632 ? 10.651 -42.333 22.182 1.00 83.56 632 SER A C 1
ATOM 5103 O O . SER A 1 632 ? 11.018 -41.477 22.987 1.00 83.56 632 SER A O 1
ATOM 5105 N N . VAL A 1 633 ? 9.456 -42.288 21.582 1.00 75.19 633 VAL A N 1
ATOM 5106 C CA . VAL A 1 633 ? 8.454 -41.240 21.854 1.00 75.19 633 VAL A CA 1
ATOM 5107 C C . VAL A 1 633 ? 8.116 -41.196 23.347 1.00 75.19 633 VAL A C 1
ATOM 5109 O O . VAL A 1 633 ? 8.054 -40.119 23.927 1.00 75.19 633 VAL A O 1
ATOM 5112 N N . PHE A 1 634 ? 8.014 -42.361 23.994 1.00 80.31 634 PHE A N 1
ATOM 5113 C CA . PHE A 1 634 ? 7.792 -42.466 25.437 1.00 80.31 634 PHE A CA 1
ATOM 5114 C C . PHE A 1 634 ? 8.920 -41.814 26.251 1.00 80.31 634 PHE A C 1
ATOM 5116 O O . PHE A 1 634 ? 8.652 -41.022 27.151 1.00 80.31 634 PHE A O 1
ATOM 5123 N N . ASP A 1 635 ? 10.182 -42.075 25.897 1.00 83.88 635 ASP A N 1
ATOM 5124 C CA . ASP A 1 635 ? 11.329 -41.500 26.610 1.00 83.88 635 ASP A CA 1
ATOM 5125 C C . ASP A 1 635 ? 11.494 -39.999 26.331 1.00 83.88 635 ASP A C 1
ATOM 5127 O O . ASP A 1 635 ? 12.084 -39.285 27.141 1.00 83.88 635 ASP A O 1
ATOM 5131 N N . ASN A 1 636 ? 11.038 -39.519 25.169 1.00 90.06 636 ASN A N 1
ATOM 5132 C CA . ASN A 1 636 ? 10.976 -38.091 24.861 1.00 90.06 636 ASN A CA 1
ATOM 5133 C C . ASN A 1 636 ? 9.920 -37.399 25.733 1.00 90.06 636 ASN A C 1
ATOM 5135 O O . ASN A 1 636 ? 10.246 -36.413 26.384 1.00 90.06 636 ASN A O 1
ATOM 5139 N N . ILE A 1 637 ? 8.712 -37.961 25.829 1.00 88.44 637 ILE A N 1
ATOM 5140 C CA . ILE A 1 637 ? 7.628 -37.437 26.675 1.00 88.44 637 ILE A CA 1
ATOM 5141 C C . ILE A 1 637 ? 8.059 -37.356 28.144 1.00 88.44 637 ILE A C 1
ATOM 5143 O O . ILE A 1 637 ? 7.974 -36.287 28.748 1.00 88.44 637 ILE A O 1
ATOM 5147 N N . ILE A 1 638 ? 8.552 -38.463 28.715 1.00 91.44 638 ILE A N 1
ATOM 5148 C CA . ILE A 1 638 ? 8.976 -38.511 30.125 1.00 91.44 638 ILE A CA 1
ATOM 5149 C C . ILE A 1 638 ? 10.068 -37.468 30.374 1.00 91.44 638 ILE A C 1
ATOM 5151 O O . ILE A 1 638 ? 9.971 -36.676 31.308 1.00 91.44 638 ILE A O 1
ATOM 5155 N N . TYR A 1 639 ? 11.068 -37.411 29.490 1.00 93.31 639 TYR A N 1
ATOM 5156 C CA . TYR A 1 639 ? 12.156 -36.447 29.594 1.00 93.31 639 TYR A CA 1
ATOM 5157 C C . TYR A 1 639 ? 11.661 -34.997 29.557 1.00 93.31 639 TYR A C 1
ATOM 5159 O O . TYR A 1 639 ? 12.089 -34.192 30.385 1.00 93.31 639 TYR A O 1
ATOM 5167 N N . SER A 1 640 ? 10.761 -34.663 28.631 1.00 94.31 640 SER A N 1
ATOM 5168 C CA . SER A 1 640 ? 10.193 -33.320 28.515 1.00 94.31 640 SER A CA 1
ATOM 5169 C C . SER A 1 640 ? 9.397 -32.927 29.759 1.00 94.31 640 SER A C 1
ATOM 5171 O O . SER A 1 640 ? 9.541 -31.799 30.222 1.00 94.31 640 SER A O 1
ATOM 5173 N N . ILE A 1 641 ? 8.619 -33.842 30.344 1.00 93.62 641 ILE A N 1
ATOM 5174 C CA . ILE A 1 641 ? 7.853 -33.592 31.576 1.00 93.62 641 ILE A CA 1
ATOM 5175 C C . ILE A 1 641 ? 8.792 -33.394 32.778 1.00 93.62 641 ILE A C 1
ATOM 5177 O O . ILE A 1 641 ? 8.654 -32.415 33.512 1.00 93.62 641 ILE A O 1
ATOM 5181 N N . GLU A 1 642 ? 9.778 -34.276 32.966 1.00 91.88 642 GLU A N 1
ATOM 5182 C CA . GLU A 1 642 ? 10.727 -34.198 34.088 1.00 91.88 642 GLU A CA 1
ATOM 5183 C C . GLU A 1 642 ? 11.573 -32.913 34.036 1.00 91.88 642 GLU A C 1
ATOM 5185 O O . GLU A 1 642 ? 11.802 -32.282 35.069 1.00 91.88 642 GLU A O 1
ATOM 5190 N N . ASN A 1 643 ? 11.978 -32.483 32.834 1.00 92.31 643 ASN A N 1
ATOM 5191 C CA . ASN A 1 643 ? 12.852 -31.323 32.620 1.00 92.31 643 ASN A CA 1
ATOM 5192 C C . ASN A 1 643 ? 12.103 -29.995 32.389 1.00 92.31 643 ASN A C 1
ATOM 5194 O O . ASN A 1 643 ? 12.757 -28.986 32.106 1.00 92.31 643 ASN A O 1
ATOM 5198 N N . SER A 1 644 ? 10.773 -29.968 32.523 1.00 93.38 644 SER A N 1
ATOM 5199 C CA . SER A 1 644 ? 9.961 -28.748 32.390 1.00 93.38 644 SER A CA 1
ATOM 5200 C C . SER A 1 644 ? 9.338 -28.331 33.711 1.00 93.38 644 SER A C 1
ATOM 5202 O O . SER A 1 644 ? 8.695 -29.146 34.364 1.00 93.38 644 SER A O 1
ATOM 5204 N N . TYR A 1 645 ? 9.446 -27.061 34.104 1.00 91.75 645 TYR A N 1
ATOM 5205 C CA . TYR A 1 645 ? 8.907 -26.598 35.390 1.00 91.75 645 TYR A CA 1
ATOM 5206 C C . TYR A 1 645 ? 7.388 -26.842 35.528 1.00 91.75 645 TYR A C 1
ATOM 5208 O O . TYR A 1 645 ? 6.940 -27.358 36.557 1.00 91.75 645 TYR A O 1
ATOM 5216 N N . LYS A 1 646 ? 6.604 -26.578 34.473 1.00 93.44 646 LYS A N 1
ATOM 5217 C CA . LYS A 1 646 ? 5.161 -26.880 34.390 1.00 93.44 646 LYS A CA 1
ATOM 5218 C C . LYS A 1 646 ? 4.815 -27.749 33.176 1.00 93.44 646 LYS A C 1
ATOM 5220 O O . LYS A 1 646 ? 5.538 -27.767 32.186 1.00 93.44 646 LYS A O 1
ATOM 5225 N N . THR A 1 647 ? 3.680 -28.443 33.222 1.00 95.62 647 THR A N 1
ATOM 5226 C CA . THR A 1 647 ? 3.079 -29.111 32.054 1.00 95.62 647 THR A CA 1
ATOM 5227 C C . THR A 1 647 ? 1.711 -28.503 31.758 1.00 95.62 647 THR A C 1
ATOM 5229 O O . THR A 1 647 ? 0.836 -28.494 32.626 1.00 95.62 647 THR A O 1
ATOM 5232 N N . LEU A 1 648 ? 1.533 -27.988 30.543 1.00 97.12 648 LEU A N 1
ATOM 5233 C CA . LEU A 1 648 ? 0.284 -27.415 30.047 1.00 97.12 648 LEU A CA 1
ATOM 5234 C C . LEU A 1 648 ? -0.516 -28.493 29.310 1.00 97.12 648 LEU A C 1
ATOM 5236 O O . LEU A 1 648 ? 0.020 -29.127 28.403 1.00 97.12 648 LEU A O 1
ATOM 5240 N N . LEU A 1 649 ? -1.785 -28.688 29.676 1.00 96.94 649 LEU A N 1
ATOM 5241 C CA . LEU A 1 649 ? -2.690 -29.620 28.988 1.00 96.94 649 LEU A CA 1
ATOM 5242 C C . LEU A 1 649 ? -3.728 -28.830 28.190 1.00 96.94 649 LEU A C 1
ATOM 5244 O O . LEU A 1 649 ? -4.557 -28.145 28.791 1.00 96.94 649 LEU A O 1
ATOM 5248 N N . ILE A 1 650 ? -3.706 -28.920 26.861 1.00 96.44 650 ILE A N 1
ATOM 5249 C CA . ILE A 1 650 ? -4.644 -28.190 25.995 1.00 96.44 650 ILE A CA 1
ATOM 5250 C C . ILE A 1 650 ? -5.901 -29.034 25.778 1.00 96.44 650 ILE A C 1
ATOM 5252 O O . ILE A 1 650 ? -5.945 -29.897 24.906 1.00 96.44 650 ILE A O 1
ATOM 5256 N N . LEU A 1 651 ? -6.928 -28.806 26.594 1.00 95.56 651 LEU A N 1
ATOM 5257 C CA . LEU A 1 651 ? -8.156 -29.593 26.589 1.00 95.56 651 LEU A CA 1
ATOM 5258 C C . LEU A 1 651 ? -9.078 -29.169 25.437 1.00 95.56 651 LEU A C 1
ATOM 5260 O O . LEU A 1 651 ? -9.566 -28.037 25.374 1.00 95.56 651 LEU A O 1
ATOM 5264 N N . THR A 1 652 ? -9.334 -30.122 24.548 1.00 95.44 652 THR A N 1
ATOM 5265 C CA . THR A 1 652 ? -10.273 -30.059 23.423 1.00 95.44 652 THR A CA 1
ATOM 5266 C C . THR A 1 652 ? -10.931 -31.436 23.242 1.00 95.44 652 THR A C 1
ATOM 5268 O O . THR A 1 652 ? -10.422 -32.440 23.757 1.00 95.44 652 THR A O 1
ATOM 5271 N N . PRO A 1 653 ? -12.007 -31.564 22.441 1.00 95.25 653 PRO A N 1
ATOM 5272 C CA . PRO A 1 653 ? -12.522 -32.879 22.050 1.00 95.25 653 PRO A CA 1
ATOM 5273 C C . PRO A 1 653 ? -11.465 -33.791 21.386 1.00 95.25 653 PRO A C 1
ATOM 5275 O O . PRO A 1 653 ? -11.487 -35.011 21.570 1.00 95.25 653 PRO A O 1
ATOM 5278 N N . ASN A 1 654 ? -10.505 -33.214 20.650 1.00 94.50 654 ASN A N 1
ATOM 5279 C CA . ASN A 1 654 ? -9.405 -33.953 20.016 1.00 94.50 654 ASN A CA 1
ATOM 5280 C C . ASN A 1 654 ? -8.349 -34.416 21.031 1.00 94.50 654 ASN A C 1
ATOM 5282 O O . ASN A 1 654 ? -7.747 -35.475 20.855 1.00 94.50 654 ASN A O 1
ATOM 5286 N N . PHE A 1 655 ? -8.120 -33.639 22.089 1.00 95.25 655 PHE A N 1
ATOM 5287 C CA . PHE A 1 655 ? -7.204 -33.983 23.174 1.00 95.25 655 PHE A CA 1
ATOM 5288 C C . PHE A 1 655 ? -7.718 -35.177 23.979 1.00 95.25 655 PHE A C 1
ATOM 5290 O O . PHE A 1 655 ? -7.005 -36.158 24.171 1.00 95.25 655 PHE A O 1
ATOM 5297 N N . VAL A 1 656 ? -8.989 -35.136 24.394 1.00 92.00 656 VAL A N 1
ATOM 5298 C CA . VAL A 1 656 ? -9.597 -36.178 25.244 1.00 92.00 656 VAL A CA 1
ATOM 5299 C C . VAL A 1 656 ? -9.659 -37.539 24.536 1.00 92.00 656 VAL A C 1
ATOM 5301 O O . VAL A 1 656 ? -9.605 -38.591 25.176 1.00 92.00 656 VAL A O 1
ATOM 5304 N N . THR A 1 657 ? -9.743 -37.533 23.205 1.00 90.44 657 THR A N 1
ATOM 5305 C CA . THR A 1 657 ? -9.786 -38.750 22.382 1.00 90.44 657 THR A CA 1
ATOM 5306 C C . THR A 1 657 ? -8.404 -39.284 21.989 1.00 90.44 657 THR A C 1
ATOM 5308 O O . THR A 1 657 ? -8.317 -40.404 21.490 1.00 90.44 657 THR A O 1
ATOM 5311 N N . SER A 1 658 ? -7.324 -38.535 22.233 1.00 90.62 658 SER A N 1
ATOM 5312 C CA . SER A 1 658 ? -5.956 -38.921 21.876 1.00 90.62 658 SER A CA 1
ATOM 5313 C C . SER A 1 658 ? -5.325 -39.839 22.927 1.00 90.62 658 SER A C 1
ATOM 5315 O O . SER A 1 658 ? -5.154 -39.454 24.082 1.00 90.62 658 SER A O 1
ATOM 5317 N N . GLU A 1 659 ? -4.910 -41.043 22.520 1.00 85.19 659 GLU A N 1
ATOM 5318 C CA . GLU A 1 659 ? -4.182 -41.979 23.394 1.00 85.19 659 GLU A CA 1
ATOM 5319 C C . GLU A 1 659 ? -2.824 -41.422 23.848 1.00 85.19 659 GLU A C 1
ATOM 5321 O O . GLU A 1 659 ? -2.406 -41.653 24.982 1.00 85.19 659 GLU A O 1
ATOM 5326 N N . TRP A 1 660 ? -2.166 -40.619 23.005 1.00 86.75 660 TRP A N 1
ATOM 5327 C CA . TRP A 1 660 ? -0.917 -39.947 23.369 1.00 86.75 660 TRP A CA 1
ATOM 5328 C C . TRP A 1 660 ? -1.135 -38.888 24.449 1.00 86.75 660 TRP A C 1
ATOM 5330 O O . TRP A 1 660 ? -0.425 -38.889 25.449 1.00 86.75 660 TRP A O 1
ATOM 5340 N N . CYS A 1 661 ? -2.168 -38.051 24.309 1.00 90.94 661 CYS A N 1
ATOM 5341 C CA . CYS A 1 661 ? -2.478 -37.021 25.302 1.00 90.94 661 CYS A CA 1
ATOM 5342 C C . CYS A 1 661 ? -2.912 -37.632 26.642 1.00 90.94 661 CYS A C 1
ATOM 5344 O O . CYS A 1 661 ? -2.584 -37.094 27.700 1.00 90.94 661 CYS A O 1
ATOM 5346 N N . LYS A 1 662 ? -3.612 -38.777 26.621 1.00 90.31 662 LYS A N 1
ATOM 5347 C CA . LYS A 1 662 ? -3.924 -39.546 27.838 1.00 90.31 662 LYS A CA 1
ATOM 5348 C C . LYS A 1 662 ? -2.651 -40.003 28.543 1.00 90.31 662 LYS A C 1
ATOM 5350 O O . LYS A 1 662 ? -2.502 -39.742 29.733 1.00 90.31 662 LYS A O 1
ATOM 5355 N N . TYR A 1 663 ? -1.725 -40.615 27.804 1.00 87.06 663 TYR A N 1
ATOM 5356 C CA . TYR A 1 663 ? -0.445 -41.053 28.353 1.00 87.06 663 TYR A CA 1
ATOM 5357 C C . TYR A 1 663 ? 0.366 -39.879 28.930 1.00 87.06 663 TYR A C 1
ATOM 5359 O O . TYR A 1 663 ? 0.808 -39.942 30.075 1.00 87.06 663 TYR A O 1
ATOM 5367 N N . GLU A 1 664 ? 0.506 -38.778 28.183 1.00 91.69 664 GLU A N 1
ATOM 5368 C CA . GLU A 1 664 ? 1.188 -37.556 28.639 1.00 91.69 664 GLU A CA 1
ATOM 5369 C C . GLU A 1 664 ? 0.549 -36.983 29.912 1.00 91.69 664 GLU A C 1
ATOM 5371 O O . GLU A 1 664 ? 1.256 -36.620 30.851 1.00 91.69 664 GLU A O 1
ATOM 5376 N N . THR A 1 665 ? -0.785 -36.962 29.976 1.00 93.25 665 THR A N 1
ATOM 5377 C CA . THR A 1 665 ? -1.540 -36.511 31.152 1.00 93.25 665 THR A CA 1
ATOM 5378 C C . THR A 1 665 ? -1.252 -37.389 32.370 1.00 93.25 665 THR A C 1
ATOM 5380 O O . THR A 1 665 ? -0.993 -36.868 33.453 1.00 93.25 665 THR A O 1
ATOM 5383 N N . GLU A 1 666 ? -1.267 -38.715 32.218 1.00 91.88 666 GLU A N 1
ATOM 5384 C CA . GLU A 1 666 ? -0.970 -39.651 33.309 1.00 91.88 666 GLU A CA 1
ATOM 5385 C C . GLU A 1 666 ? 0.460 -39.480 33.836 1.00 91.88 666 GLU A C 1
ATOM 5387 O O . GLU A 1 666 ? 0.659 -39.420 35.052 1.00 91.88 666 GLU A O 1
ATOM 5392 N N . GLN A 1 667 ? 1.444 -39.327 32.943 1.00 92.25 667 GLN A N 1
ATOM 5393 C CA . GLN A 1 667 ? 2.835 -39.082 33.334 1.00 92.25 667 GLN A CA 1
ATOM 5394 C C . GLN A 1 667 ? 3.005 -37.726 34.030 1.00 92.25 667 GLN A C 1
ATOM 5396 O O . GLN A 1 667 ? 3.654 -37.647 35.073 1.00 92.25 667 GLN A O 1
ATOM 5401 N N . ALA A 1 668 ? 2.378 -36.667 33.511 1.00 93.00 668 ALA A N 1
ATOM 5402 C CA . ALA A 1 668 ? 2.447 -35.332 34.102 1.00 93.00 668 ALA A CA 1
ATOM 5403 C C . ALA A 1 668 ? 1.826 -35.289 35.508 1.00 93.00 668 ALA A C 1
ATOM 5405 O O . ALA A 1 668 ? 2.380 -34.672 36.423 1.00 93.00 668 ALA A O 1
ATOM 5406 N N . LEU A 1 669 ? 0.699 -35.981 35.709 1.00 91.75 669 LEU A N 1
ATOM 5407 C CA . LEU A 1 669 ? 0.065 -36.117 37.021 1.00 91.75 669 LEU A CA 1
ATOM 5408 C C . LEU A 1 669 ? 0.926 -36.941 37.985 1.00 91.75 669 LEU A C 1
ATOM 5410 O O . LEU A 1 669 ? 1.093 -36.544 39.140 1.00 91.75 669 LEU A O 1
ATOM 5414 N N . MET A 1 670 ? 1.503 -38.054 37.523 1.00 89.00 670 MET A N 1
ATOM 5415 C CA . MET A 1 670 ? 2.384 -38.898 38.334 1.00 89.00 670 MET A CA 1
ATOM 5416 C C . MET A 1 670 ? 3.632 -38.136 38.796 1.00 89.00 670 MET A C 1
ATOM 5418 O O . MET A 1 670 ? 3.975 -38.184 39.980 1.00 89.00 670 MET A O 1
ATOM 5422 N N . GLU A 1 671 ? 4.269 -37.380 37.900 1.00 88.69 671 GLU A N 1
ATOM 5423 C CA . GLU A 1 671 ? 5.424 -36.545 38.236 1.00 88.69 671 GLU A CA 1
ATOM 5424 C C . GLU A 1 671 ? 5.032 -35.417 39.201 1.00 88.69 671 GLU A C 1
ATOM 5426 O O . GLU A 1 671 ? 5.699 -35.218 40.216 1.00 88.69 671 GLU A O 1
ATOM 5431 N N . SER A 1 672 ? 3.894 -34.746 38.977 1.00 86.94 672 SER A N 1
ATOM 5432 C CA . SER A 1 672 ? 3.394 -33.706 39.889 1.00 86.94 672 SER A CA 1
ATOM 5433 C C . SER A 1 672 ? 3.091 -34.234 41.299 1.00 86.94 672 SER A C 1
ATOM 5435 O O . SER A 1 672 ? 3.252 -33.492 42.273 1.00 86.94 672 SER A O 1
ATOM 5437 N N . LEU A 1 673 ? 2.644 -35.489 41.432 1.00 85.06 673 LEU A N 1
ATOM 5438 C CA . LEU A 1 673 ? 2.430 -36.151 42.725 1.00 85.06 673 LEU A CA 1
ATOM 5439 C C . LEU A 1 673 ? 3.757 -36.502 43.406 1.00 85.06 673 LEU A C 1
ATOM 5441 O O . LEU A 1 673 ? 3.913 -36.270 44.606 1.00 85.06 673 LEU A O 1
ATOM 5445 N N . LYS A 1 674 ? 4.723 -37.027 42.644 1.00 82.62 674 LYS A N 1
ATOM 5446 C CA . LYS A 1 674 ? 6.063 -37.385 43.130 1.00 82.62 674 LYS A CA 1
ATOM 5447 C C . LYS A 1 674 ? 6.820 -36.163 43.653 1.00 82.62 674 LYS A C 1
ATOM 5449 O O . LYS A 1 674 ? 7.439 -36.246 44.713 1.00 82.62 674 LYS A O 1
ATOM 5454 N N . SER A 1 675 ? 6.731 -35.033 42.951 1.00 77.31 675 SER A N 1
ATOM 5455 C CA . SER A 1 675 ? 7.398 -33.786 43.330 1.00 77.31 675 SER A CA 1
ATOM 5456 C C . SER A 1 675 ? 6.617 -32.937 44.340 1.00 77.31 675 SER A C 1
ATOM 5458 O O . SER A 1 675 ? 7.190 -32.002 44.888 1.00 77.31 675 SER A O 1
ATOM 5460 N N . LYS A 1 676 ? 5.339 -33.254 44.615 1.00 76.38 676 LYS A N 1
ATOM 5461 C CA . LYS A 1 676 ? 4.431 -32.498 45.509 1.00 76.38 676 LYS A CA 1
ATOM 5462 C C . LYS A 1 676 ? 4.317 -31.001 45.173 1.00 76.38 676 LYS A C 1
ATOM 5464 O O . LYS A 1 676 ? 4.281 -30.170 46.071 1.00 76.38 676 LYS A O 1
ATOM 5469 N N . THR A 1 677 ? 4.286 -30.635 43.892 1.00 69.12 677 THR A N 1
ATOM 5470 C CA . THR A 1 677 ? 4.477 -29.226 43.475 1.00 69.12 677 THR A CA 1
ATOM 5471 C C . THR A 1 677 ? 3.392 -28.651 42.563 1.00 69.12 677 THR A C 1
ATOM 5473 O O . THR A 1 677 ? 3.565 -27.546 42.067 1.00 69.12 677 THR A O 1
ATOM 5476 N N . GLY A 1 678 ? 2.260 -29.332 42.338 1.00 74.81 678 GLY A N 1
ATOM 5477 C CA . GLY A 1 678 ? 1.142 -28.763 41.559 1.00 74.81 678 GLY A CA 1
ATOM 5478 C C . GLY A 1 678 ? 1.579 -28.216 40.188 1.00 74.81 678 GLY A C 1
ATOM 5479 O O . GLY A 1 678 ? 1.421 -27.027 39.896 1.00 74.81 678 GLY A O 1
ATOM 5480 N N . ARG A 1 679 ? 2.218 -29.070 39.376 1.00 86.25 679 ARG A N 1
ATOM 5481 C CA . ARG A 1 679 ? 2.924 -28.678 38.137 1.00 86.25 679 ARG A CA 1
ATOM 5482 C C . ARG A 1 679 ? 2.073 -28.761 36.870 1.00 86.25 679 ARG A C 1
ATOM 5484 O O . ARG A 1 679 ? 2.528 -28.329 35.815 1.00 86.25 679 ARG A O 1
ATOM 5491 N N . VAL A 1 680 ? 0.858 -29.293 36.962 1.00 93.62 680 VAL A N 1
ATOM 5492 C CA . VAL A 1 680 ? -0.049 -29.471 35.821 1.00 93.62 680 VAL A CA 1
ATOM 5493 C C . VAL A 1 680 ? -1.028 -28.303 35.739 1.00 93.62 680 VAL A C 1
ATOM 5495 O O . VAL A 1 680 ? -1.725 -28.015 36.709 1.00 93.62 680 VAL A O 1
ATOM 5498 N N . ILE A 1 681 ? -1.094 -27.650 34.578 1.00 94.56 681 ILE A N 1
ATOM 5499 C CA . ILE A 1 681 ? -2.003 -26.532 34.299 1.00 94.56 681 ILE A CA 1
ATOM 5500 C C . ILE A 1 681 ? -2.885 -26.917 33.105 1.00 94.56 681 ILE A C 1
ATOM 5502 O O . ILE A 1 681 ? -2.424 -26.878 31.962 1.00 94.56 681 ILE A O 1
ATOM 5506 N N . PRO A 1 682 ? -4.151 -27.293 33.329 1.00 95.19 682 PRO A N 1
ATOM 5507 C CA . PRO A 1 682 ? -5.065 -27.558 32.232 1.00 95.19 682 PRO A CA 1
ATOM 5508 C C . PRO A 1 682 ? -5.656 -26.252 31.679 1.00 95.19 682 PRO A C 1
ATOM 5510 O O . PRO A 1 682 ? -6.020 -25.348 32.433 1.00 95.19 682 PRO A O 1
ATOM 5513 N N . ILE A 1 683 ? -5.768 -26.165 30.356 1.00 94.69 683 ILE A N 1
ATOM 5514 C CA . ILE A 1 683 ? -6.329 -25.032 29.614 1.00 94.69 683 ILE A CA 1
ATOM 5515 C C . ILE A 1 683 ? -7.461 -25.577 28.746 1.00 94.69 683 ILE A C 1
ATOM 5517 O O . ILE A 1 683 ? -7.211 -26.356 27.832 1.00 94.69 683 ILE A O 1
ATOM 5521 N N . MET A 1 684 ? -8.706 -25.202 29.032 1.00 93.25 684 MET A N 1
ATOM 5522 C CA . MET A 1 684 ? -9.859 -25.615 28.232 1.00 93.25 684 MET A CA 1
ATOM 5523 C C . MET A 1 684 ? -10.011 -24.691 27.032 1.00 93.25 684 MET A C 1
ATOM 5525 O O . MET A 1 684 ? -10.520 -23.582 27.161 1.00 93.25 684 MET A O 1
ATOM 5529 N N . LEU A 1 685 ? -9.550 -25.164 25.874 1.00 91.62 685 LEU A N 1
ATOM 5530 C CA . LEU A 1 685 ? -9.600 -24.430 24.613 1.00 91.62 685 LEU A CA 1
ATOM 5531 C C . LEU A 1 685 ? -10.926 -24.636 23.881 1.00 91.62 685 LEU A C 1
ATOM 5533 O O . LEU A 1 685 ? -11.441 -23.700 23.290 1.00 91.62 685 LEU A O 1
ATOM 5537 N N . HIS A 1 686 ? -11.501 -25.836 23.939 1.00 89.69 686 HIS A N 1
ATOM 5538 C CA . HIS A 1 686 ? -12.837 -26.128 23.417 1.00 89.69 686 HIS A CA 1
ATOM 5539 C C . HIS A 1 686 ? -13.605 -26.948 24.457 1.00 89.69 686 HIS A C 1
ATOM 5541 O O . HIS A 1 686 ? -13.021 -27.829 25.090 1.00 89.69 686 HIS A O 1
ATOM 5547 N N . GLU A 1 687 ? -14.904 -26.685 24.622 1.00 90.00 687 GLU A N 1
ATOM 5548 C CA . GLU A 1 687 ? -15.744 -27.396 25.594 1.00 90.00 687 GLU A CA 1
ATOM 5549 C C . GLU A 1 687 ? -15.702 -28.913 25.319 1.00 90.00 687 GLU A C 1
ATOM 5551 O O . GLU A 1 687 ? -15.952 -29.375 24.202 1.00 90.00 687 GLU A O 1
ATOM 5556 N N . CYS A 1 688 ? -15.301 -29.695 26.326 1.00 91.25 688 CYS A N 1
ATOM 5557 C CA . CYS A 1 688 ? -15.092 -31.138 26.208 1.00 91.25 688 CYS A CA 1
ATOM 5558 C C . CYS A 1 688 ? -15.302 -31.859 27.545 1.00 91.25 688 CYS A C 1
ATOM 5560 O O . CYS A 1 688 ? -15.203 -31.253 28.616 1.00 91.25 688 CYS A O 1
ATOM 5562 N N . ASP A 1 689 ? -15.506 -33.176 27.492 1.00 89.94 689 ASP A N 1
ATOM 5563 C CA . ASP A 1 689 ? -15.623 -34.022 28.681 1.00 89.94 689 ASP A CA 1
ATOM 5564 C C . ASP A 1 689 ? -14.271 -34.169 29.395 1.00 89.94 689 ASP A C 1
ATOM 5566 O O . ASP A 1 689 ? -13.484 -35.071 29.102 1.00 89.94 689 ASP A O 1
ATOM 5570 N N . VAL A 1 690 ? -13.998 -33.281 30.357 1.00 89.31 690 VAL A N 1
ATOM 5571 C CA . VAL A 1 690 ? -12.725 -33.261 31.098 1.00 89.31 690 VAL A CA 1
ATOM 5572 C C . VAL A 1 690 ? -12.450 -34.632 31.741 1.00 89.31 690 VAL A C 1
ATOM 5574 O O . VAL A 1 690 ? -13.305 -35.124 32.501 1.00 89.31 690 VAL A O 1
ATOM 5577 N N . PRO A 1 691 ? -11.270 -35.244 31.489 1.00 87.19 691 PRO A N 1
ATOM 5578 C CA . PRO A 1 691 ? -10.901 -36.541 32.046 1.00 87.19 691 PRO A CA 1
ATOM 5579 C C . PRO A 1 691 ? -10.983 -36.563 33.572 1.00 87.19 691 PRO A C 1
ATOM 5581 O O . PRO A 1 691 ? -10.574 -35.612 34.238 1.00 87.19 691 PRO A O 1
ATOM 5584 N N . ALA A 1 692 ? -11.475 -37.667 34.143 1.00 85.38 692 ALA A N 1
ATOM 5585 C CA . ALA A 1 692 ? -11.679 -37.794 35.590 1.00 85.38 692 ALA A CA 1
ATOM 5586 C C . ALA A 1 692 ? -10.401 -37.536 36.410 1.00 85.38 692 ALA A C 1
ATOM 5588 O O . ALA A 1 692 ? -10.484 -36.965 37.493 1.00 85.38 692 ALA A O 1
ATOM 5589 N N . SER A 1 693 ? -9.236 -37.892 35.863 1.00 82.50 693 SER A N 1
ATOM 5590 C CA . SER A 1 693 ? -7.911 -37.663 36.450 1.00 82.50 693 SER A CA 1
ATOM 5591 C C . SER A 1 693 ? -7.517 -36.183 36.559 1.00 82.50 693 SER A C 1
ATOM 5593 O O . SER A 1 693 ? -6.678 -35.844 37.387 1.00 82.50 693 SER A O 1
ATOM 5595 N N . VAL A 1 694 ? -8.129 -35.301 35.762 1.00 88.50 694 VAL A N 1
ATOM 5596 C CA . VAL A 1 694 ? -7.827 -33.859 35.711 1.00 88.50 694 VAL A CA 1
ATOM 5597 C C . VAL A 1 694 ? -8.940 -33.015 36.350 1.00 88.50 694 VAL A C 1
ATOM 5599 O O . VAL A 1 694 ? -8.705 -31.867 36.703 1.00 88.50 694 VAL A O 1
ATOM 5602 N N . ARG A 1 695 ? -10.139 -33.574 36.586 1.00 84.75 695 ARG A N 1
ATOM 5603 C CA . ARG A 1 695 ? -11.295 -32.852 37.173 1.00 84.75 695 ARG A CA 1
ATOM 5604 C C . ARG A 1 695 ? -11.037 -32.232 38.546 1.00 84.75 695 ARG A C 1
ATOM 5606 O O . ARG A 1 695 ? -11.751 -31.315 38.937 1.00 84.75 695 ARG A O 1
ATOM 5613 N N . THR A 1 696 ? -10.064 -32.745 39.292 1.00 82.50 696 THR A N 1
ATOM 5614 C CA . THR A 1 696 ? -9.677 -32.209 40.603 1.00 82.50 696 THR A CA 1
ATOM 5615 C C . THR A 1 696 ? -8.737 -31.005 40.503 1.00 82.50 696 THR A C 1
ATOM 5617 O O . THR A 1 696 ? -8.404 -30.421 41.529 1.00 82.50 696 THR A O 1
ATOM 5620 N N . ILE A 1 697 ? -8.296 -30.635 39.295 1.00 87.69 697 ILE A N 1
ATOM 5621 C CA . ILE A 1 697 ? -7.414 -29.498 39.025 1.00 87.69 697 ILE A CA 1
ATOM 5622 C C . ILE A 1 697 ? -8.228 -28.403 38.334 1.00 87.69 697 ILE A C 1
ATOM 5624 O O . ILE A 1 697 ? -8.871 -28.637 37.311 1.00 87.69 697 ILE A O 1
ATOM 5628 N N . THR A 1 698 ? -8.186 -27.191 38.884 1.00 87.38 698 THR A N 1
ATOM 5629 C CA . THR A 1 698 ? -8.824 -26.024 38.269 1.00 87.38 698 THR A CA 1
ATOM 5630 C C . THR A 1 698 ? -8.154 -25.711 36.935 1.00 87.38 698 THR A C 1
ATOM 5632 O O . THR A 1 698 ? -6.939 -25.525 36.880 1.00 87.38 698 THR A O 1
ATOM 5635 N N . TYR A 1 699 ? -8.944 -25.627 35.868 1.00 88.69 699 TYR A N 1
ATOM 5636 C CA . TYR A 1 699 ? -8.461 -25.296 34.532 1.00 88.69 699 TYR A CA 1
ATOM 5637 C C . TYR A 1 699 ? -8.700 -23.824 34.185 1.00 88.69 699 TYR A C 1
ATOM 5639 O O . TYR A 1 699 ? -9.623 -23.185 34.696 1.00 88.69 699 TYR A O 1
ATOM 5647 N N . LEU A 1 700 ? -7.859 -23.286 33.303 1.00 89.94 700 LEU A N 1
ATOM 5648 C CA . LEU A 1 700 ? -8.085 -21.995 32.661 1.00 89.94 700 LEU A CA 1
ATOM 5649 C C . LEU A 1 700 ? -9.069 -22.200 31.504 1.00 89.94 700 LEU A C 1
ATOM 5651 O O . LEU A 1 700 ? -8.708 -22.808 30.500 1.00 89.94 700 LEU A O 1
ATOM 5655 N N . ASP A 1 701 ? -10.312 -21.747 31.658 1.00 87.12 701 ASP A N 1
ATOM 5656 C CA . ASP A 1 701 ? -11.341 -21.873 30.621 1.00 87.12 701 ASP A CA 1
ATOM 5657 C C . ASP A 1 701 ? -11.290 -20.697 29.647 1.00 87.12 701 ASP A C 1
ATOM 5659 O O . ASP A 1 701 ? -11.547 -19.558 30.030 1.00 87.12 701 ASP A O 1
ATOM 5663 N N . VAL A 1 702 ? -10.947 -20.997 28.397 1.00 85.12 702 VAL A N 1
ATOM 5664 C CA . VAL A 1 702 ? -10.902 -20.055 27.273 1.00 85.12 702 VAL A CA 1
ATOM 5665 C C . VAL A 1 702 ? -11.746 -20.567 26.104 1.00 85.12 702 VAL A C 1
ATOM 5667 O O . VAL A 1 702 ? -11.549 -20.173 24.963 1.00 85.12 702 VAL A O 1
ATOM 5670 N N . SER A 1 703 ? -12.695 -21.469 26.373 1.00 78.94 703 SER A N 1
ATOM 5671 C CA . SER A 1 703 ? -13.484 -22.135 25.331 1.00 78.94 703 SER A CA 1
ATOM 5672 C C . SER A 1 703 ? -14.596 -21.284 24.729 1.00 78.94 703 SER A C 1
ATOM 5674 O O . SER A 1 703 ? -15.163 -21.642 23.695 1.00 78.94 703 SER A O 1
ATOM 5676 N N . ARG A 1 704 ? -14.925 -20.166 25.380 1.00 60.34 704 ARG A N 1
ATOM 5677 C CA . ARG A 1 704 ? -16.057 -19.305 25.019 1.00 60.34 704 ARG A CA 1
ATOM 5678 C C . ARG A 1 704 ? -15.643 -17.981 24.377 1.00 60.34 704 ARG A C 1
ATOM 5680 O O . ARG A 1 704 ? -16.495 -17.350 23.765 1.00 60.34 704 ARG A O 1
ATOM 5687 N N . ASP A 1 705 ? -14.358 -17.627 24.438 1.00 54.66 705 ASP A N 1
ATOM 5688 C CA . ASP A 1 705 ? -13.785 -16.369 23.946 1.00 54.66 705 ASP A CA 1
ATOM 5689 C C . ASP A 1 705 ? -12.385 -16.606 23.343 1.00 54.66 705 ASP A C 1
ATOM 5691 O O . ASP A 1 705 ? -11.702 -17.565 23.692 1.00 54.66 705 ASP A O 1
ATOM 5695 N N . ALA A 1 706 ? -11.899 -15.725 22.460 1.00 56.09 706 ALA A N 1
ATOM 5696 C CA . ALA A 1 706 ? -10.467 -15.721 22.126 1.00 56.09 706 ALA A CA 1
ATOM 5697 C C . ALA A 1 706 ? -9.660 -15.379 23.393 1.00 56.09 706 ALA A C 1
ATOM 5699 O O . ALA A 1 706 ? -10.073 -14.455 24.094 1.00 56.09 706 ALA A O 1
ATOM 5700 N N . ILE A 1 707 ? -8.534 -16.069 23.681 1.00 64.50 707 ILE A N 1
ATOM 5701 C CA . ILE A 1 707 ? -7.746 -15.822 24.912 1.00 64.50 707 ILE A CA 1
ATOM 5702 C C . ILE A 1 707 ? -7.518 -14.318 25.091 1.00 64.50 707 ILE A C 1
ATOM 5704 O O . ILE A 1 707 ? -6.757 -13.691 24.344 1.00 64.50 707 ILE A O 1
ATOM 5708 N N . GLY A 1 708 ? -8.175 -13.748 26.100 1.00 61.31 708 GLY A N 1
ATOM 5709 C CA . GLY A 1 708 ? -8.065 -12.339 26.420 1.00 61.31 708 GLY A CA 1
ATOM 5710 C C . GLY A 1 708 ? -6.764 -12.043 27.159 1.00 61.31 708 GLY A C 1
ATOM 5711 O O . GLY A 1 708 ? -6.138 -12.914 27.765 1.00 61.31 708 GLY A O 1
ATOM 5712 N N . SER A 1 709 ? -6.363 -10.772 27.195 1.00 62.72 709 SER A N 1
ATOM 5713 C CA . SER A 1 709 ? -5.158 -10.329 27.919 1.00 62.72 709 SER A CA 1
ATOM 5714 C C . SER A 1 709 ? -5.148 -10.734 29.404 1.00 62.72 709 SER A C 1
ATOM 5716 O O . SER A 1 709 ? -4.082 -10.890 29.998 1.00 62.72 709 SER A O 1
ATOM 5718 N N . TYR A 1 710 ? -6.324 -10.910 30.018 1.00 69.38 710 TYR A N 1
ATOM 5719 C CA . TYR A 1 710 ? -6.455 -11.356 31.407 1.00 69.38 710 TYR A CA 1
ATOM 5720 C C . TYR A 1 710 ? -6.137 -12.846 31.589 1.00 69.38 710 TYR A C 1
ATOM 5722 O O . TYR A 1 710 ? -5.489 -13.222 32.568 1.00 69.38 710 TYR A O 1
ATOM 5730 N N . ASP A 1 711 ? -6.531 -13.682 30.635 1.00 81.69 711 ASP A N 1
ATOM 5731 C CA . ASP A 1 711 ? -6.261 -15.118 30.656 1.00 81.69 711 ASP A CA 1
ATOM 5732 C C . ASP A 1 711 ? -4.773 -15.389 30.423 1.00 81.69 711 ASP A C 1
ATOM 5734 O O . ASP A 1 711 ? -4.173 -16.184 31.147 1.00 81.69 711 ASP A O 1
ATOM 5738 N N . TRP A 1 712 ? -4.134 -14.613 29.537 1.00 83.94 712 TRP A N 1
ATOM 5739 C CA . TRP A 1 712 ? -2.674 -14.599 29.396 1.00 83.94 712 TRP A CA 1
ATOM 5740 C C . TRP A 1 712 ? -1.962 -14.232 30.702 1.00 83.94 712 TRP A C 1
ATOM 5742 O O . TRP A 1 712 ? -0.952 -14.842 31.053 1.00 83.94 712 TRP A O 1
ATOM 5752 N N . LEU A 1 713 ? -2.490 -13.268 31.464 1.00 80.19 713 LEU A N 1
ATOM 5753 C CA . LEU A 1 713 ? -1.915 -12.880 32.753 1.00 80.19 713 LEU A CA 1
ATOM 5754 C C . LEU A 1 713 ? -2.106 -13.962 33.827 1.00 80.19 713 LEU A C 1
ATOM 5756 O O . LEU A 1 713 ? -1.192 -14.199 34.618 1.00 80.19 713 LEU A O 1
ATOM 5760 N N . LYS A 1 714 ? -3.270 -14.619 33.870 1.00 85.94 714 LYS A N 1
ATOM 5761 C CA . LYS A 1 714 ? -3.514 -15.764 34.762 1.00 85.94 714 LYS A CA 1
ATOM 5762 C C . LYS A 1 714 ? -2.567 -16.916 34.449 1.00 85.94 714 LYS A C 1
ATOM 5764 O O . LYS A 1 714 ? -1.949 -17.447 35.370 1.00 85.94 714 LYS A O 1
ATOM 5769 N N . LEU A 1 715 ? -2.416 -17.253 33.168 1.00 91.00 715 LEU A N 1
ATOM 5770 C CA . LEU A 1 715 ? -1.495 -18.292 32.720 1.00 91.00 715 LEU A CA 1
ATOM 5771 C C . LEU A 1 715 ? -0.048 -17.939 33.073 1.00 91.00 715 LEU A C 1
ATOM 5773 O O . LEU A 1 715 ? 0.662 -18.770 33.629 1.00 91.00 715 LEU A O 1
ATOM 5777 N N . LYS A 1 716 ? 0.363 -16.685 32.845 1.00 90.25 716 LYS A N 1
ATOM 5778 C CA . LYS A 1 716 ? 1.679 -16.182 33.253 1.00 90.25 716 LYS A CA 1
ATOM 5779 C C . LYS A 1 716 ? 1.932 -16.406 34.745 1.00 90.25 716 LYS A C 1
ATOM 5781 O O . LYS A 1 716 ? 2.953 -16.978 35.100 1.00 90.25 716 LYS A O 1
ATOM 5786 N N . LYS A 1 717 ? 1.005 -15.992 35.614 1.00 88.62 717 LYS A N 1
ATOM 5787 C CA . LYS A 1 717 ? 1.148 -16.183 37.067 1.00 88.62 717 LYS A CA 1
ATOM 5788 C C . LYS A 1 717 ? 1.232 -17.661 37.447 1.00 88.62 717 LYS A C 1
ATOM 5790 O O . LYS A 1 717 ? 2.064 -18.029 38.262 1.00 88.62 717 LYS A O 1
ATOM 5795 N N . ALA A 1 718 ? 0.416 -18.512 36.825 1.00 89.06 718 ALA A N 1
ATOM 5796 C CA . ALA A 1 718 ? 0.444 -19.955 37.069 1.00 89.06 718 ALA A CA 1
ATOM 5797 C C . ALA A 1 718 ? 1.761 -20.620 36.615 1.00 89.06 718 ALA A C 1
ATOM 5799 O O . ALA A 1 718 ? 2.158 -21.647 37.172 1.00 89.06 718 ALA A O 1
ATOM 5800 N N . LEU A 1 719 ? 2.433 -20.039 35.616 1.00 89.94 719 LEU A N 1
ATOM 5801 C CA . LEU A 1 719 ? 3.766 -20.446 35.172 1.00 89.94 719 LEU A CA 1
ATOM 5802 C C . LEU A 1 719 ? 4.882 -19.943 36.100 1.00 89.94 719 LEU A C 1
ATOM 5804 O O . LEU A 1 719 ? 5.887 -20.632 36.210 1.00 89.94 719 LEU A O 1
ATOM 5808 N N . GLU A 1 720 ? 4.714 -18.791 36.760 1.00 86.69 720 GLU A N 1
ATOM 5809 C CA . GLU A 1 720 ? 5.705 -18.193 37.682 1.00 86.69 720 GLU A CA 1
ATOM 5810 C C . GLU A 1 720 ? 5.600 -18.730 39.120 1.00 86.69 720 GLU A C 1
ATOM 5812 O O . GLU A 1 720 ? 6.579 -18.693 39.863 1.00 86.69 720 GLU A O 1
ATOM 5817 N N . GLU A 1 721 ? 4.428 -19.224 39.530 1.00 80.94 721 GLU A N 1
ATOM 5818 C CA . GLU A 1 721 ? 4.146 -19.619 40.913 1.00 80.94 721 GLU A CA 1
ATOM 5819 C C . GLU A 1 721 ? 3.576 -21.050 41.003 1.00 80.94 721 GLU A C 1
ATOM 5821 O O . GLU A 1 721 ? 2.816 -21.527 40.153 1.00 80.94 721 GLU A O 1
ATOM 5826 N N . THR A 1 722 ? 3.917 -21.775 42.068 1.00 67.69 722 THR A N 1
ATOM 5827 C CA . THR A 1 722 ? 3.222 -23.008 42.477 1.00 67.69 722 THR A CA 1
ATOM 5828 C C . THR A 1 722 ? 2.298 -22.693 43.650 1.00 67.69 722 THR A C 1
ATOM 5830 O O . THR A 1 722 ? 2.780 -22.123 44.632 1.00 67.69 722 THR A O 1
ATOM 5833 N N . PRO A 1 723 ? 0.998 -23.045 43.592 1.00 59.31 723 PRO A N 1
ATOM 5834 C CA . PRO A 1 723 ? 0.113 -22.853 44.735 1.00 59.31 723 PRO A CA 1
ATOM 5835 C C . PRO A 1 723 ? 0.645 -23.645 45.945 1.00 59.31 723 PRO A C 1
ATOM 5837 O O . PRO A 1 723 ? 1.167 -24.748 45.754 1.00 59.31 723 PRO A O 1
ATOM 5840 N N . PRO A 1 724 ? 0.551 -23.101 47.173 1.00 53.41 724 PRO A N 1
ATOM 5841 C CA . PRO A 1 724 ? 0.988 -23.809 48.369 1.00 53.41 724 PRO A CA 1
ATOM 5842 C C . PRO A 1 724 ? 0.202 -25.115 48.510 1.00 53.41 724 PRO A C 1
ATOM 5844 O O . PRO A 1 724 ? -1.024 -25.133 48.402 1.00 53.41 724 PRO A O 1
ATOM 5847 N N . THR A 1 725 ? 0.921 -26.216 48.711 1.00 50.50 725 THR A N 1
ATOM 5848 C CA . THR A 1 725 ? 0.328 -27.496 49.092 1.00 50.50 725 THR A CA 1
ATOM 5849 C C . THR A 1 725 ? 0.040 -27.457 50.588 1.00 50.50 725 THR A C 1
ATOM 5851 O O . THR A 1 725 ? 0.964 -27.666 51.376 1.00 50.50 725 THR A O 1
ATOM 5854 N N . ASP A 1 726 ? -1.201 -27.155 50.962 1.00 38.66 726 ASP A N 1
ATOM 5855 C CA . ASP A 1 726 ? -1.717 -27.461 52.303 1.00 38.66 726 ASP A CA 1
ATOM 5856 C C . ASP A 1 726 ? -2.096 -28.946 52.416 1.00 38.66 726 ASP A C 1
ATOM 5858 O O . ASP A 1 726 ? -2.699 -29.485 51.452 1.00 38.66 726 ASP A O 1
#